Protein AF-L0E9H9-F1 (afdb_monomer)

Nearest PDB structures (foldseek):
  2omu-assembly1_A  TM=9.267E-01  e=1.123E-10  Listeria monocytogenes EGD-e
  2omx-assembly1_A  TM=9.263E-01  e=2.056E-10  Listeria monocytogenes EGD-e
  7pv9-assembly3_C  TM=7.504E-01  e=6.495E-10  Listeria monocytogenes EGD-e
  1otn-assembly1_A  TM=6.955E-01  e=4.517E-10  Listeria monocytogenes
  7pv8-assembly1_A  TM=7.467E-01  e=9.317E-09  Listeria monocytogenes EGD-e

Structure (mmCIF, N/CA/C/O backbone):
data_AF-L0E9H9-F1
#
_entry.id   AF-L0E9H9-F1
#
loop_
_atom_site.group_PDB
_atom_site.id
_atom_site.type_symbol
_atom_site.label_atom_id
_atom_site.label_alt_id
_atom_site.label_comp_id
_atom_site.label_asym_id
_atom_site.label_entity_id
_atom_site.label_seq_id
_atom_site.pdbx_PDB_ins_code
_atom_site.Cartn_x
_atom_site.Cartn_y
_atom_site.Cartn_z
_atom_site.occupancy
_atom_site.B_iso_or_equiv
_atom_site.auth_seq_id
_atom_site.auth_comp_id
_atom_site.auth_asym_id
_atom_site.auth_atom_id
_atom_site.pdbx_PDB_model_num
ATOM 1 N N . MET A 1 1 ? 11.001 -12.003 -35.511 1.00 41.16 1 MET A N 1
ATOM 2 C CA . MET A 1 1 ? 10.700 -11.262 -36.762 1.00 41.16 1 MET A CA 1
ATOM 3 C C . MET A 1 1 ? 11.714 -10.130 -36.891 1.00 4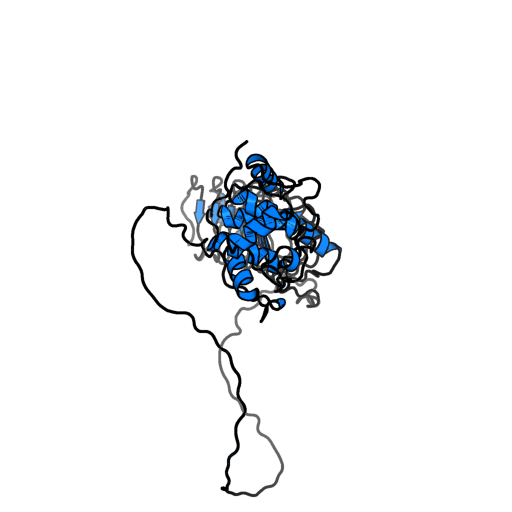1.16 1 MET A C 1
ATOM 5 O O . MET A 1 1 ? 11.991 -9.514 -35.872 1.00 41.16 1 MET A O 1
ATOM 9 N N . THR A 1 2 ? 12.310 -9.876 -38.060 1.00 43.16 2 THR A N 1
ATOM 10 C CA . THR A 1 2 ? 13.116 -8.655 -38.266 1.00 43.16 2 THR A CA 1
ATOM 11 C C . THR A 1 2 ? 12.144 -7.530 -38.610 1.00 43.16 2 THR A C 1
ATOM 13 O O . THR A 1 2 ? 11.415 -7.635 -39.595 1.00 43.16 2 THR A O 1
ATOM 16 N N . LEU A 1 3 ? 12.054 -6.501 -37.768 1.00 51.16 3 LEU A N 1
ATOM 17 C CA . LEU A 1 3 ? 11.172 -5.352 -37.984 1.00 51.16 3 LEU A CA 1
ATOM 18 C C . LEU A 1 3 ? 11.750 -4.500 -39.137 1.00 51.16 3 LEU A C 1
ATOM 20 O O . LEU A 1 3 ? 12.581 -3.627 -38.930 1.00 51.16 3 LEU A O 1
ATOM 24 N N . CYS A 1 4 ? 11.367 -4.801 -40.381 1.00 42.41 4 CYS A N 1
ATOM 25 C CA . CYS A 1 4 ? 11.916 -4.171 -41.596 1.00 42.41 4 CYS A CA 1
ATOM 26 C C . CYS A 1 4 ? 11.094 -2.983 -42.133 1.00 42.41 4 CYS A C 1
ATOM 28 O O . CYS A 1 4 ? 11.157 -2.679 -43.322 1.00 42.41 4 CYS A O 1
ATOM 30 N N . VAL A 1 5 ? 10.306 -2.302 -41.301 1.00 52.06 5 VAL A N 1
ATOM 31 C CA . VAL A 1 5 ? 9.485 -1.164 -41.744 1.00 52.06 5 VAL A CA 1
ATOM 32 C C . VAL A 1 5 ? 9.811 0.050 -40.872 1.00 52.06 5 VAL A C 1
ATOM 34 O O . VAL A 1 5 ? 10.079 -0.092 -39.685 1.00 52.06 5 VAL A O 1
ATOM 37 N N . ASN A 1 6 ? 9.855 1.241 -41.470 1.00 54.47 6 ASN A N 1
ATOM 38 C CA . ASN A 1 6 ? 10.244 2.490 -40.814 1.00 54.47 6 ASN A CA 1
ATOM 39 C C . ASN A 1 6 ? 8.992 3.200 -40.255 1.00 54.47 6 ASN A C 1
ATOM 41 O O . ASN A 1 6 ? 8.360 3.987 -40.956 1.00 54.47 6 ASN A O 1
ATOM 45 N N . TRP A 1 7 ? 8.586 2.880 -39.020 1.00 61.69 7 TRP A N 1
ATOM 46 C CA . TRP A 1 7 ? 7.357 3.397 -38.381 1.00 61.69 7 TRP A CA 1
ATOM 47 C C . TRP A 1 7 ? 7.619 4.700 -37.608 1.00 61.69 7 TRP A C 1
ATOM 49 O O . TRP A 1 7 ? 7.359 4.791 -36.409 1.00 61.69 7 TRP A O 1
ATOM 59 N N . THR A 1 8 ? 8.166 5.724 -38.259 1.00 64.44 8 THR A N 1
ATOM 60 C CA . THR A 1 8 ? 8.665 6.944 -37.584 1.00 64.44 8 THR A CA 1
ATOM 61 C C . THR A 1 8 ? 7.618 7.726 -36.777 1.00 64.44 8 THR A C 1
ATOM 63 O O . THR A 1 8 ? 7.989 8.593 -35.993 1.00 64.44 8 THR A O 1
ATOM 66 N N . SER A 1 9 ? 6.325 7.428 -36.942 1.00 70.50 9 SER A N 1
ATOM 67 C CA . SER A 1 9 ? 5.202 8.090 -36.257 1.00 70.50 9 SER A CA 1
ATOM 68 C C . SER A 1 9 ? 4.642 7.321 -35.055 1.00 70.50 9 SER A C 1
ATOM 70 O O . SER A 1 9 ? 3.669 7.766 -34.454 1.00 70.50 9 SER A O 1
ATOM 72 N N . LEU A 1 10 ? 5.187 6.146 -34.739 1.00 80.06 10 LEU A N 1
ATOM 73 C CA . LEU A 1 10 ? 4.622 5.268 -33.721 1.00 80.06 10 LEU A CA 1
ATOM 74 C C . LEU A 1 10 ? 4.865 5.820 -32.305 1.00 80.06 10 LEU A C 1
ATOM 76 O O . LEU A 1 10 ? 6.011 6.068 -31.934 1.00 80.06 10 LEU A O 1
ATOM 80 N N . SER A 1 11 ? 3.797 5.982 -31.519 1.00 85.56 11 SER A N 1
ATOM 81 C CA . SER A 1 11 ? 3.861 6.420 -30.115 1.00 85.56 11 SER A CA 1
ATOM 82 C C . SER A 1 11 ? 3.785 5.266 -29.115 1.00 85.56 11 SER A C 1
ATOM 84 O O . SER A 1 11 ? 4.317 5.375 -28.015 1.00 85.56 11 SER A O 1
ATOM 86 N N . GLU A 1 12 ? 3.149 4.160 -29.492 1.00 90.69 12 GLU A N 1
ATOM 87 C CA . GLU A 1 12 ? 2.961 2.987 -28.642 1.00 90.69 12 GLU A CA 1
ATOM 88 C C . GLU A 1 12 ? 3.236 1.708 -29.429 1.00 90.69 12 GLU A C 1
ATOM 90 O O . GLU A 1 12 ? 2.772 1.556 -30.561 1.00 90.69 12 GLU A O 1
ATOM 95 N N . LEU A 1 13 ? 3.993 0.791 -28.826 1.00 91.88 13 LEU A N 1
ATOM 96 C CA . LEU A 1 13 ? 4.298 -0.514 -29.396 1.00 91.88 13 LEU A CA 1
ATOM 97 C C . LEU A 1 13 ? 4.193 -1.605 -28.337 1.00 91.88 13 LEU A C 1
ATOM 99 O O . LEU A 1 13 ? 4.846 -1.534 -27.298 1.00 91.88 13 LEU A O 1
ATOM 103 N N . ASN A 1 14 ? 3.455 -2.666 -28.647 1.00 92.50 14 ASN A N 1
ATOM 104 C CA . ASN A 1 14 ? 3.441 -3.878 -27.843 1.00 92.50 14 ASN A CA 1
ATOM 105 C C . ASN A 1 14 ? 3.936 -5.066 -28.671 1.00 92.50 14 ASN A C 1
ATOM 107 O O . ASN A 1 14 ? 3.306 -5.447 -29.656 1.00 92.50 14 ASN A O 1
ATOM 111 N N . LEU A 1 15 ? 5.067 -5.640 -28.264 1.00 91.38 15 LEU A N 1
ATOM 112 C CA . LEU A 1 15 ? 5.637 -6.867 -28.827 1.00 91.38 15 LEU A CA 1
ATOM 113 C C . LEU A 1 15 ? 5.625 -8.019 -27.817 1.00 91.38 15 LEU A C 1
ATOM 115 O O . LEU A 1 15 ? 6.217 -9.061 -28.087 1.00 91.38 15 LEU A O 1
ATOM 119 N N . SER A 1 16 ? 4.972 -7.856 -26.667 1.00 91.62 16 SER A N 1
ATOM 120 C CA . SER A 1 16 ? 4.988 -8.843 -25.584 1.00 91.62 16 SER A CA 1
ATOM 121 C C . SER A 1 16 ? 4.563 -10.234 -26.066 1.00 91.62 16 SER A C 1
ATOM 123 O O . SER A 1 16 ? 3.655 -10.360 -26.888 1.00 91.62 16 SER A O 1
ATOM 125 N N . GLY A 1 17 ? 5.236 -11.279 -25.582 1.00 87.38 17 GLY A N 1
ATOM 126 C CA . GLY A 1 17 ? 4.986 -12.675 -25.949 1.00 87.38 17 GLY A CA 1
ATOM 127 C C . GLY A 1 17 ? 5.420 -13.062 -27.367 1.00 87.38 17 GLY A C 1
ATOM 128 O O . GLY A 1 17 ? 5.137 -14.176 -27.806 1.00 87.38 17 GLY A O 1
ATOM 129 N N . ASN A 1 18 ? 6.098 -12.174 -28.104 1.00 85.88 18 ASN A N 1
ATOM 130 C CA . ASN A 1 18 ? 6.623 -12.478 -29.434 1.00 85.88 18 ASN A CA 1
ATOM 131 C C . ASN A 1 18 ? 8.132 -12.759 -29.392 1.00 85.88 18 ASN A C 1
ATOM 133 O O . ASN A 1 18 ? 8.859 -12.090 -28.659 1.00 85.88 18 ASN A O 1
ATOM 137 N N . PRO A 1 19 ? 8.651 -13.665 -30.246 1.00 79.19 19 PRO A N 1
ATOM 138 C CA . PRO A 1 19 ? 10.088 -13.867 -30.393 1.00 79.19 19 PRO A CA 1
ATOM 139 C C . PRO A 1 19 ? 10.721 -12.668 -31.117 1.00 79.19 19 PRO A C 1
ATOM 141 O O . PRO A 1 19 ? 10.751 -12.587 -32.360 1.00 79.19 19 PRO A O 1
ATOM 144 N N . VAL A 1 20 ? 11.235 -11.723 -30.331 1.00 81.94 20 VAL A N 1
ATOM 145 C CA . VAL A 1 20 ? 11.985 -10.568 -30.822 1.00 81.94 20 VAL A CA 1
ATOM 146 C C . VAL A 1 20 ? 13.461 -10.941 -30.852 1.00 81.94 20 VAL A C 1
ATOM 148 O O . VAL A 1 20 ? 14.054 -11.268 -29.836 1.00 81.94 20 VAL A O 1
ATOM 151 N N . ARG A 1 21 ? 14.052 -10.936 -32.052 1.00 76.69 21 ARG A N 1
ATOM 152 C CA . ARG A 1 21 ? 15.478 -11.256 -32.234 1.00 76.69 21 ARG A CA 1
ATOM 153 C C . ARG A 1 21 ? 16.378 -10.034 -32.148 1.00 76.69 21 ARG A C 1
ATOM 155 O O . ARG A 1 21 ? 17.559 -10.198 -31.900 1.00 76.69 21 ARG A O 1
ATOM 162 N N . SER A 1 22 ? 15.838 -8.855 -32.454 1.00 83.81 22 SER A N 1
ATOM 163 C CA . SER A 1 22 ? 16.581 -7.608 -32.352 1.00 83.81 22 SER A CA 1
ATOM 164 C C . SER A 1 22 ? 15.654 -6.404 -32.208 1.00 83.81 22 SER A C 1
ATOM 166 O O . SER A 1 22 ? 14.611 -6.327 -32.867 1.00 83.81 22 SER A O 1
ATOM 168 N N . LEU A 1 23 ? 16.073 -5.459 -31.372 1.00 86.94 23 LEU A N 1
ATOM 169 C CA . LEU A 1 23 ? 15.472 -4.155 -31.124 1.00 86.94 23 LEU A CA 1
ATOM 170 C C . LEU A 1 23 ? 16.183 -3.029 -31.892 1.00 86.94 23 LEU A C 1
ATOM 172 O O . LEU A 1 23 ? 15.749 -1.883 -31.810 1.00 86.94 23 LEU A O 1
ATOM 176 N N . GLU A 1 24 ? 17.240 -3.311 -32.663 1.00 86.56 24 GLU A N 1
ATOM 177 C CA . GLU A 1 24 ? 18.048 -2.285 -33.346 1.00 86.56 24 GLU A CA 1
ATOM 178 C C . GLU A 1 24 ? 17.198 -1.329 -34.194 1.00 86.56 24 GLU A C 1
ATOM 180 O O . GLU A 1 24 ? 17.327 -0.105 -34.108 1.00 86.56 24 GLU A O 1
ATOM 185 N N . SER A 1 25 ? 16.270 -1.893 -34.965 1.00 82.88 25 SER A N 1
ATOM 186 C CA . SER A 1 25 ? 15.329 -1.140 -35.804 1.00 82.88 25 SER A CA 1
ATOM 187 C C . SER A 1 25 ? 14.453 -0.145 -35.031 1.00 82.88 25 SER A C 1
ATOM 189 O O . SER A 1 25 ? 14.057 0.869 -35.605 1.00 82.88 25 SER A O 1
ATOM 191 N N . LEU A 1 26 ? 14.204 -0.376 -33.733 1.00 85.69 26 LEU A N 1
ATOM 192 C CA . LEU A 1 26 ? 13.393 0.520 -32.908 1.00 85.69 26 LEU A CA 1
ATOM 193 C C . LEU A 1 26 ? 14.089 1.854 -32.645 1.00 85.69 26 LEU A C 1
ATOM 195 O O . LEU A 1 26 ? 13.415 2.843 -32.383 1.00 85.69 26 LEU A O 1
ATOM 199 N N . THR A 1 27 ? 15.420 1.921 -32.761 1.00 85.00 27 THR A N 1
ATOM 200 C CA . THR A 1 27 ? 16.197 3.146 -32.493 1.00 85.00 27 THR A CA 1
ATOM 201 C C . THR A 1 27 ? 15.797 4.339 -33.370 1.00 85.00 27 THR A C 1
ATOM 203 O O . THR A 1 27 ? 16.081 5.482 -33.008 1.00 85.00 27 THR A O 1
ATOM 206 N N . ALA A 1 28 ? 15.131 4.094 -34.504 1.00 83.81 28 ALA A N 1
ATOM 207 C CA . ALA A 1 28 ? 14.599 5.127 -35.390 1.00 83.81 28 ALA A CA 1
ATOM 208 C C . ALA A 1 28 ? 13.241 5.697 -34.927 1.00 83.81 28 ALA A C 1
ATOM 210 O O . ALA A 1 28 ? 12.848 6.780 -35.363 1.00 83.81 28 ALA A O 1
ATOM 211 N N . ASN A 1 29 ? 12.522 5.006 -34.038 1.00 85.00 29 ASN A N 1
ATOM 212 C CA . ASN A 1 29 ? 11.193 5.378 -33.553 1.00 85.00 29 ASN A CA 1
ATOM 213 C C . ASN A 1 29 ? 11.280 6.340 -32.360 1.00 85.00 29 ASN A C 1
ATOM 215 O O . ASN A 1 29 ? 10.777 6.066 -31.275 1.00 85.00 29 ASN A O 1
ATOM 219 N N . THR A 1 30 ? 11.915 7.494 -32.554 1.00 83.00 30 THR A N 1
ATOM 220 C CA . THR A 1 30 ? 12.178 8.462 -31.475 1.00 83.00 30 THR A CA 1
ATOM 221 C C . THR A 1 30 ? 10.920 9.083 -30.861 1.00 83.00 30 THR A C 1
ATOM 223 O O . THR A 1 30 ? 11.028 9.739 -29.831 1.00 83.00 30 THR A O 1
ATOM 226 N N . LEU A 1 31 ? 9.738 8.888 -31.457 1.00 87.50 31 LEU A N 1
ATOM 227 C CA . LEU A 1 31 ? 8.446 9.329 -30.916 1.00 87.50 31 LEU A CA 1
ATOM 228 C C . LEU A 1 31 ? 7.770 8.302 -29.994 1.00 87.50 31 LEU A C 1
ATOM 230 O O . LEU A 1 31 ? 6.732 8.620 -29.413 1.00 87.50 31 LEU A O 1
ATOM 234 N N . LEU A 1 32 ? 8.346 7.105 -29.839 1.00 91.69 32 LEU A N 1
ATOM 235 C CA . LEU A 1 32 ? 7.836 6.098 -28.915 1.00 91.69 32 LEU A CA 1
ATOM 236 C C . LEU A 1 32 ? 7.797 6.646 -27.488 1.00 91.69 32 LEU A C 1
ATOM 238 O O . LEU A 1 32 ? 8.814 7.085 -26.950 1.00 91.69 32 LEU A O 1
ATOM 242 N N . SER A 1 33 ? 6.617 6.574 -26.882 1.00 93.06 33 SER A N 1
ATOM 243 C CA . SER A 1 33 ? 6.369 6.923 -25.486 1.00 93.06 33 SER A CA 1
ATOM 244 C C . SER A 1 33 ? 5.956 5.715 -24.645 1.00 93.06 33 SER A C 1
ATOM 246 O O . SER A 1 33 ? 6.232 5.707 -23.449 1.00 93.06 33 SER A O 1
ATOM 248 N N . HIS A 1 34 ? 5.365 4.683 -25.255 1.00 94.06 34 HIS A N 1
ATOM 249 C CA . HIS A 1 34 ? 4.932 3.459 -24.575 1.00 94.06 34 HIS A CA 1
ATOM 250 C C . HIS A 1 34 ? 5.495 2.234 -25.297 1.00 94.06 34 HIS A C 1
ATOM 252 O O . HIS A 1 34 ? 5.304 2.068 -26.505 1.00 94.06 34 HIS A O 1
ATOM 258 N N . LEU A 1 35 ? 6.213 1.378 -24.574 1.00 94.25 35 LEU A N 1
ATOM 259 C CA . LEU A 1 35 ? 6.841 0.191 -25.145 1.00 94.25 35 LEU A CA 1
ATOM 260 C C . LEU A 1 35 ? 6.665 -1.015 -24.223 1.00 94.25 35 LEU A C 1
ATOM 262 O O . LEU A 1 35 ? 7.107 -1.007 -23.076 1.00 94.25 35 LEU A O 1
ATOM 266 N N . HIS A 1 36 ? 6.051 -2.071 -24.748 1.00 95.12 36 HIS A N 1
ATOM 267 C CA . HIS A 1 36 ? 5.819 -3.320 -24.031 1.00 95.12 36 HIS A CA 1
ATOM 268 C C . HIS A 1 36 ? 6.569 -4.466 -24.712 1.00 95.12 36 HIS A C 1
ATOM 270 O O . HIS A 1 36 ? 6.332 -4.781 -25.879 1.00 95.12 36 HIS A O 1
ATOM 276 N N . LEU A 1 37 ? 7.480 -5.078 -23.966 1.00 93.56 37 LEU A N 1
ATOM 277 C CA . LEU A 1 37 ? 8.432 -6.101 -24.389 1.00 93.56 37 LEU A CA 1
ATOM 278 C C . LEU A 1 37 ? 8.436 -7.275 -23.399 1.00 93.56 37 LEU A C 1
ATOM 280 O O . LEU A 1 37 ? 9.478 -7.874 -23.152 1.00 93.56 37 LEU A O 1
ATOM 284 N N . ASN A 1 38 ? 7.297 -7.619 -22.799 1.00 92.81 38 ASN A N 1
ATOM 285 C CA . ASN A 1 38 ? 7.259 -8.697 -21.808 1.00 92.81 38 ASN A CA 1
ATOM 286 C C . ASN A 1 38 ? 7.470 -10.054 -22.478 1.00 92.81 38 ASN A C 1
ATOM 288 O O . ASN A 1 38 ? 6.849 -10.323 -23.503 1.00 92.81 38 ASN A O 1
ATOM 292 N N . GLN A 1 39 ? 8.299 -10.925 -21.896 1.00 90.38 39 GLN A N 1
ATOM 293 C CA . GLN A 1 39 ? 8.537 -12.282 -22.413 1.00 90.38 39 GLN A CA 1
ATOM 294 C C . GLN A 1 39 ? 8.967 -12.308 -23.891 1.00 90.38 39 GLN A C 1
ATOM 296 O O . GLN A 1 39 ? 8.514 -13.155 -24.660 1.00 90.38 39 GLN A O 1
ATOM 301 N N . VAL A 1 40 ? 9.828 -11.375 -24.312 1.00 87.38 40 VAL A N 1
ATOM 302 C CA . VAL A 1 40 ? 10.342 -11.347 -25.697 1.00 87.38 40 VAL A CA 1
ATOM 303 C C . VAL A 1 40 ? 11.725 -11.975 -25.840 1.00 87.38 40 VAL A C 1
ATOM 305 O O . VAL A 1 40 ? 12.261 -12.026 -26.946 1.00 87.38 40 VAL A O 1
ATOM 308 N N . ASN A 1 41 ? 12.257 -12.516 -24.740 1.00 78.81 41 ASN A N 1
ATOM 309 C CA . ASN A 1 41 ? 13.509 -13.257 -24.684 1.00 78.81 41 ASN A CA 1
ATOM 310 C C . ASN A 1 41 ? 14.747 -12.396 -24.990 1.00 78.81 41 ASN A C 1
ATOM 312 O O . ASN A 1 41 ? 15.603 -12.811 -25.772 1.00 78.81 41 ASN A O 1
ATOM 316 N N . LEU A 1 42 ? 14.865 -11.223 -24.352 1.00 73.06 42 LEU A N 1
ATOM 317 C CA . LEU A 1 42 ? 16.024 -10.313 -24.469 1.00 73.06 42 LEU A CA 1
ATOM 318 C C . LEU A 1 42 ? 17.304 -10.846 -23.785 1.00 73.06 42 LEU A C 1
ATOM 320 O O . LEU A 1 42 ? 18.060 -10.061 -23.226 1.00 73.06 42 LEU A O 1
ATOM 324 N N . ARG A 1 43 ? 17.549 -12.166 -23.820 1.00 64.38 43 ARG A N 1
ATOM 325 C CA . ARG A 1 43 ? 18.589 -12.881 -23.047 1.00 64.38 43 ARG A CA 1
ATOM 326 C C . ARG A 1 43 ? 20.005 -12.323 -23.198 1.00 64.38 43 ARG A C 1
ATOM 328 O O . ARG A 1 43 ? 20.854 -12.607 -22.367 1.00 64.38 43 ARG A O 1
ATOM 335 N N . GLU A 1 44 ? 20.272 -11.553 -24.244 1.00 61.22 44 GLU A N 1
ATOM 336 C CA . GLU A 1 44 ? 21.541 -10.861 -24.410 1.00 61.22 44 GLU A CA 1
ATOM 337 C C . GLU A 1 44 ? 21.373 -9.389 -24.005 1.00 61.22 44 GLU A C 1
ATOM 339 O O . GLU A 1 44 ? 20.613 -8.651 -24.637 1.00 61.22 44 GLU A O 1
ATOM 344 N N . GLU A 1 45 ? 22.145 -8.928 -23.008 1.00 59.56 45 GLU A N 1
ATOM 345 C CA . GLU A 1 45 ? 22.257 -7.507 -22.600 1.00 59.56 45 GLU A CA 1
ATOM 346 C C . GLU A 1 45 ? 22.430 -6.554 -23.802 1.00 59.56 45 GLU A C 1
ATOM 348 O O . GLU A 1 45 ? 22.025 -5.387 -23.782 1.00 59.56 45 GLU A O 1
ATOM 353 N N . ALA A 1 46 ? 22.995 -7.091 -24.888 1.00 64.69 46 ALA A N 1
ATOM 354 C CA . ALA A 1 46 ? 23.136 -6.477 -26.193 1.00 64.69 46 ALA A CA 1
ATOM 355 C C . ALA A 1 46 ? 21.851 -5.830 -26.733 1.00 64.69 46 ALA A C 1
ATOM 357 O O . ALA A 1 46 ? 21.947 -4.817 -27.418 1.00 64.69 46 ALA A O 1
ATOM 358 N N . GLU A 1 47 ? 20.660 -6.348 -26.445 1.00 76.56 47 GLU A N 1
ATOM 359 C CA . GLU A 1 47 ? 19.435 -5.806 -27.038 1.00 76.56 47 GLU A CA 1
ATOM 360 C C . GLU A 1 47 ? 18.910 -4.566 -26.303 1.00 76.56 47 GLU A C 1
ATOM 362 O O . GLU A 1 47 ? 18.408 -3.626 -26.931 1.00 76.56 47 GLU A O 1
ATOM 367 N N . LEU A 1 48 ? 19.114 -4.486 -24.984 1.00 83.31 48 LEU A N 1
ATOM 368 C CA . LEU A 1 48 ? 18.599 -3.381 -24.173 1.00 83.31 48 LEU A CA 1
ATOM 369 C C . LEU A 1 48 ? 19.284 -2.041 -24.505 1.00 83.31 48 LEU A C 1
ATOM 371 O O . LEU A 1 48 ? 18.655 -0.985 -24.406 1.00 83.31 48 LEU A O 1
ATOM 375 N N . ARG A 1 49 ? 20.534 -2.061 -25.003 1.00 87.56 49 ARG A N 1
ATOM 376 C CA . ARG A 1 49 ? 21.281 -0.856 -25.447 1.00 87.56 49 ARG A CA 1
ATOM 377 C C . ARG A 1 49 ? 20.549 -0.045 -26.512 1.00 87.56 49 ARG A C 1
ATOM 379 O O . ARG A 1 49 ? 20.738 1.167 -26.607 1.00 87.56 49 ARG A O 1
ATOM 386 N N . HIS A 1 50 ? 19.719 -0.698 -27.322 1.00 88.88 50 HIS A N 1
ATOM 387 C CA . HIS A 1 50 ? 18.965 -0.034 -28.378 1.00 88.88 50 HIS A CA 1
ATOM 388 C C . HIS A 1 50 ? 17.831 0.828 -27.801 1.00 88.88 50 HIS A C 1
ATOM 390 O O . HIS A 1 50 ? 17.479 1.850 -28.392 1.00 88.88 50 HIS A O 1
ATOM 396 N N . LEU A 1 51 ? 17.325 0.495 -26.609 1.00 90.44 51 LEU A N 1
ATOM 397 C CA . LEU A 1 51 ? 16.272 1.264 -25.946 1.00 90.44 51 LEU A CA 1
ATOM 398 C C . LEU A 1 51 ? 16.766 2.600 -25.392 1.00 90.44 51 LEU A C 1
ATOM 400 O O . LEU A 1 51 ? 15.996 3.555 -25.377 1.00 90.44 51 LEU A O 1
ATOM 404 N N . GLY A 1 52 ? 18.046 2.722 -25.023 1.00 88.56 52 GLY A N 1
ATOM 405 C CA . GLY A 1 52 ? 18.615 3.961 -24.470 1.00 88.56 52 GLY A CA 1
ATOM 406 C C . GLY A 1 52 ? 18.515 5.184 -25.395 1.00 88.56 52 GLY A C 1
ATOM 407 O O . GLY A 1 52 ? 18.662 6.319 -24.948 1.00 88.56 52 GLY A O 1
ATOM 408 N N . ARG A 1 53 ? 18.230 4.979 -26.689 1.00 88.56 53 ARG A N 1
ATOM 409 C CA . ARG A 1 53 ? 18.014 6.054 -27.674 1.00 88.56 53 ARG A CA 1
ATOM 410 C C . ARG A 1 53 ? 16.570 6.564 -27.715 1.00 88.56 53 ARG A C 1
ATOM 412 O O . ARG A 1 53 ? 16.318 7.604 -28.321 1.00 88.56 53 ARG A O 1
ATOM 419 N N . LEU A 1 54 ? 15.632 5.864 -27.081 1.00 92.06 54 LEU A N 1
ATOM 420 C CA . LEU A 1 54 ? 14.203 6.182 -27.072 1.00 92.06 54 LEU A CA 1
ATOM 421 C C . LEU A 1 54 ? 13.865 7.134 -25.921 1.00 92.06 54 LEU A C 1
ATOM 423 O O . LEU A 1 54 ? 13.036 6.845 -25.067 1.00 92.06 54 LEU A O 1
ATOM 427 N N . THR A 1 55 ? 14.519 8.294 -25.884 1.00 92.75 55 THR A N 1
ATOM 428 C CA . THR A 1 55 ? 14.467 9.244 -24.755 1.00 92.75 55 THR A CA 1
ATOM 429 C C . THR A 1 55 ? 13.089 9.865 -24.492 1.00 92.75 55 THR A C 1
ATOM 431 O O . THR A 1 55 ? 12.906 10.539 -23.478 1.00 92.75 55 THR A O 1
ATOM 434 N N . ASN A 1 56 ? 12.113 9.633 -25.377 1.00 92.88 56 ASN A N 1
ATOM 435 C CA . ASN A 1 56 ? 10.714 10.020 -25.191 1.00 92.88 56 ASN A CA 1
ATOM 436 C C . ASN A 1 56 ? 9.858 8.961 -24.481 1.00 92.88 56 ASN A C 1
ATOM 438 O O . ASN A 1 56 ? 8.683 9.233 -24.233 1.00 92.88 56 ASN A O 1
ATOM 442 N N . LEU A 1 57 ? 10.427 7.803 -24.119 1.00 95.50 57 LEU A N 1
ATOM 443 C CA . LEU A 1 57 ? 9.719 6.780 -23.356 1.00 95.50 57 LEU A CA 1
ATOM 444 C C . LEU A 1 57 ? 9.244 7.323 -22.003 1.00 95.50 57 LEU A C 1
ATOM 446 O O . LEU A 1 57 ? 10.011 7.883 -21.220 1.00 95.50 57 LEU A O 1
ATOM 450 N N . ILE A 1 58 ? 7.950 7.131 -21.768 1.00 95.44 58 ILE A N 1
ATOM 451 C CA . ILE A 1 58 ? 7.214 7.438 -20.541 1.00 95.44 58 ILE A CA 1
ATOM 452 C C . ILE A 1 58 ? 6.884 6.132 -19.814 1.00 95.44 58 ILE A C 1
ATOM 454 O O . ILE A 1 58 ? 6.940 6.085 -18.586 1.00 95.44 58 ILE A O 1
ATOM 458 N N . GLN A 1 59 ? 6.567 5.075 -20.566 1.00 96.50 59 GLN A N 1
ATOM 459 C CA . GLN A 1 59 ? 6.250 3.762 -20.027 1.00 96.50 59 GLN A CA 1
ATOM 460 C C . GLN A 1 59 ? 7.039 2.661 -20.736 1.00 96.50 59 GLN A C 1
ATOM 462 O O . GLN A 1 59 ? 7.032 2.566 -21.966 1.00 96.50 59 GLN A O 1
ATOM 467 N N . LEU A 1 60 ? 7.679 1.802 -19.944 1.00 96.81 60 LEU A N 1
ATOM 468 C CA . LEU A 1 60 ? 8.419 0.639 -20.419 1.00 96.81 60 LEU A CA 1
ATOM 469 C C . LEU A 1 60 ? 8.032 -0.604 -19.615 1.00 96.81 60 LEU A C 1
ATOM 471 O O . LEU A 1 60 ? 8.052 -0.595 -18.387 1.00 96.81 60 LEU A O 1
ATOM 475 N N . SER A 1 61 ? 7.709 -1.687 -20.314 1.00 97.12 61 SER A N 1
ATOM 476 C CA . SER A 1 61 ? 7.467 -3.002 -19.720 1.00 97.12 61 SER A CA 1
ATOM 477 C C . SER A 1 61 ? 8.443 -4.002 -20.340 1.00 97.12 61 SER A C 1
ATOM 479 O O . SER A 1 61 ? 8.448 -4.185 -21.554 1.00 97.12 61 SER A O 1
ATOM 481 N N . ILE A 1 62 ? 9.315 -4.582 -19.521 1.00 95.00 62 ILE A N 1
ATOM 482 C CA . ILE A 1 62 ? 10.403 -5.507 -19.883 1.00 95.00 62 ILE A CA 1
ATOM 483 C C . ILE A 1 62 ? 10.388 -6.742 -18.969 1.00 95.00 62 ILE A C 1
ATOM 485 O O . ILE A 1 62 ? 11.423 -7.363 -18.715 1.00 95.00 62 ILE A O 1
ATOM 489 N N . ARG A 1 63 ? 9.205 -7.117 -18.481 1.00 95.31 63 ARG A N 1
ATOM 490 C CA . ARG A 1 63 ? 8.993 -8.241 -17.568 1.00 95.31 63 ARG A CA 1
ATOM 491 C C . ARG A 1 63 ? 9.459 -9.565 -18.183 1.00 95.31 63 ARG A C 1
ATOM 493 O O . ARG A 1 63 ? 9.232 -9.791 -19.374 1.00 95.31 63 ARG A O 1
ATOM 500 N N . ASN A 1 64 ? 10.014 -10.472 -17.376 1.00 92.50 64 ASN A N 1
ATOM 501 C CA . ASN A 1 64 ? 10.357 -11.842 -17.788 1.00 92.50 64 ASN A CA 1
ATOM 502 C C . ASN A 1 64 ? 11.306 -11.905 -19.002 1.00 92.50 64 ASN A C 1
ATOM 504 O O . ASN A 1 64 ? 10.997 -12.548 -20.009 1.00 92.50 64 ASN A O 1
ATOM 508 N N . ASN A 1 65 ? 12.449 -11.218 -18.932 1.00 91.06 65 ASN A N 1
ATOM 509 C CA . ASN A 1 65 ? 13.442 -11.169 -20.013 1.00 91.06 65 ASN A CA 1
ATOM 510 C C . ASN A 1 65 ? 14.859 -11.588 -19.597 1.00 91.06 65 ASN A C 1
ATOM 512 O O . ASN A 1 65 ? 15.768 -11.470 -20.415 1.00 91.06 65 ASN A O 1
ATOM 516 N N . ALA A 1 66 ? 15.044 -12.097 -18.374 1.00 89.81 66 ALA A N 1
ATOM 517 C CA . ALA A 1 66 ? 16.353 -12.455 -17.820 1.00 89.81 66 ALA A CA 1
ATOM 518 C C . ALA A 1 66 ? 17.351 -11.276 -17.781 1.00 89.81 66 ALA A C 1
ATOM 520 O O . ALA A 1 66 ? 18.546 -11.446 -17.994 1.00 89.81 66 ALA A O 1
ATOM 521 N N . ILE A 1 67 ? 16.863 -10.061 -17.523 1.00 90.38 67 ILE A N 1
ATOM 522 C CA . ILE A 1 67 ? 17.693 -8.850 -17.471 1.00 90.38 67 ILE A CA 1
ATOM 523 C C . ILE A 1 67 ? 18.445 -8.785 -16.137 1.00 90.38 67 ILE A C 1
ATOM 525 O O . ILE A 1 67 ? 17.840 -8.963 -15.083 1.00 90.38 67 ILE A O 1
ATOM 529 N N . HIS A 1 68 ? 19.742 -8.476 -16.179 1.00 90.69 68 HIS A N 1
ATOM 530 C CA . HIS A 1 68 ? 20.583 -8.264 -14.992 1.00 90.69 68 HIS A CA 1
ATOM 531 C C . HIS A 1 68 ? 21.006 -6.798 -14.812 1.00 90.69 68 HIS A C 1
ATOM 533 O O . HIS A 1 68 ? 21.138 -6.335 -13.678 1.00 90.69 68 HIS A O 1
ATOM 539 N N . ASP A 1 69 ? 21.186 -6.071 -15.920 1.00 91.25 69 ASP A N 1
ATOM 540 C CA . ASP A 1 69 ? 21.708 -4.703 -15.952 1.00 91.25 69 ASP A CA 1
ATOM 541 C C . ASP A 1 69 ? 20.721 -3.722 -16.608 1.00 91.25 69 ASP A C 1
ATOM 543 O O . ASP A 1 69 ? 20.267 -3.910 -17.739 1.00 91.25 69 ASP A O 1
ATOM 547 N N . LEU A 1 70 ? 20.413 -2.640 -15.890 1.00 94.75 70 LEU A N 1
ATOM 548 C CA . LEU A 1 70 ? 19.566 -1.538 -16.354 1.00 94.75 70 LEU A CA 1
ATOM 549 C C . LEU A 1 70 ? 20.372 -0.341 -16.888 1.00 94.75 70 LEU A C 1
ATOM 551 O O . LEU A 1 70 ? 19.776 0.626 -17.367 1.00 94.75 70 LEU A O 1
ATOM 555 N N . THR A 1 71 ? 21.708 -0.376 -16.857 1.00 94.94 71 THR A N 1
ATOM 556 C CA . THR A 1 71 ? 22.585 0.681 -17.398 1.00 94.94 71 THR A CA 1
ATOM 557 C C . THR A 1 71 ? 22.172 1.147 -18.798 1.00 94.94 71 THR A C 1
ATOM 559 O O . THR A 1 71 ? 22.114 2.365 -19.016 1.00 94.94 71 THR A O 1
ATOM 562 N N . PRO A 1 72 ? 21.787 0.251 -19.732 1.00 93.38 72 PRO A N 1
ATOM 563 C CA . PRO A 1 72 ? 21.306 0.636 -21.057 1.00 93.38 72 PRO A CA 1
ATOM 564 C C . PRO A 1 72 ? 20.138 1.631 -21.096 1.00 93.38 72 PRO A C 1
ATOM 566 O O . PRO A 1 72 ? 20.009 2.373 -22.071 1.00 93.38 72 PRO A O 1
ATOM 569 N N . ILE A 1 73 ? 19.292 1.662 -20.062 1.00 94.12 73 ILE A N 1
ATOM 570 C CA . ILE A 1 73 ? 18.109 2.534 -19.992 1.00 94.12 73 ILE A CA 1
ATOM 571 C C . ILE A 1 73 ? 18.290 3.744 -19.066 1.00 94.12 73 ILE A C 1
ATOM 573 O O . ILE A 1 73 ? 17.361 4.531 -18.902 1.00 94.12 73 ILE A O 1
ATOM 577 N N . SER A 1 74 ? 19.484 3.956 -18.508 1.00 95.06 74 SER A N 1
ATOM 578 C CA . SER A 1 74 ? 19.768 5.052 -17.562 1.00 95.06 74 SER A CA 1
ATOM 579 C C . SER A 1 74 ? 19.496 6.465 -18.103 1.00 95.06 74 SER A C 1
ATOM 581 O O . SER A 1 74 ? 19.244 7.398 -17.340 1.00 95.06 74 SER A O 1
ATOM 583 N N . GLY A 1 75 ? 19.513 6.635 -19.430 1.00 93.38 75 GLY A N 1
ATOM 584 C CA . GLY A 1 75 ? 19.236 7.904 -20.108 1.00 93.38 75 GLY A CA 1
ATOM 585 C C . GLY A 1 75 ? 17.750 8.239 -20.305 1.00 93.38 75 GLY A C 1
ATOM 586 O O . GLY A 1 75 ? 17.444 9.322 -20.807 1.00 93.38 75 GLY A O 1
ATOM 587 N N . LEU A 1 76 ? 16.819 7.347 -19.944 1.00 95.06 76 LEU A N 1
ATOM 588 C CA . LEU A 1 76 ? 15.377 7.523 -20.173 1.00 95.06 76 LEU A CA 1
ATOM 589 C C . LEU A 1 76 ? 14.725 8.415 -19.099 1.00 95.06 76 LEU A C 1
ATOM 591 O O . LEU A 1 76 ? 13.870 7.989 -18.331 1.00 95.06 76 LEU A O 1
ATOM 595 N N . SER A 1 77 ? 15.125 9.684 -19.047 1.00 90.50 77 SER A N 1
ATOM 596 C CA . SER A 1 77 ? 14.759 10.631 -17.978 1.00 90.50 77 SER A CA 1
ATOM 597 C C . SER A 1 77 ? 13.277 11.029 -17.910 1.00 90.50 77 SER A C 1
ATOM 599 O O . SER A 1 77 ? 12.867 11.678 -16.950 1.00 90.50 77 SER A O 1
ATOM 601 N N . ARG A 1 78 ? 12.465 10.660 -18.910 1.00 93.06 78 ARG A N 1
ATOM 602 C CA . ARG A 1 78 ? 11.014 10.929 -18.959 1.00 93.06 78 ARG A CA 1
ATOM 603 C C . ARG A 1 78 ? 10.159 9.779 -18.419 1.00 93.06 78 ARG A C 1
ATOM 605 O O . ARG A 1 78 ? 8.935 9.872 -18.487 1.00 93.06 78 ARG A O 1
ATOM 612 N N . MET A 1 79 ? 10.789 8.722 -17.905 1.00 96.25 79 MET A N 1
ATOM 613 C CA . MET A 1 79 ? 10.097 7.541 -17.402 1.00 96.25 79 MET A CA 1
ATOM 614 C C . MET A 1 79 ? 9.163 7.895 -16.238 1.00 96.25 79 MET A C 1
ATOM 616 O O . MET A 1 79 ? 9.563 8.538 -15.269 1.00 96.25 79 MET A O 1
ATOM 620 N N . VAL A 1 80 ? 7.920 7.438 -16.347 1.00 91.56 80 VAL A N 1
ATOM 621 C CA . VAL A 1 80 ? 6.868 7.545 -15.328 1.00 91.56 80 VAL A CA 1
ATOM 622 C C . VAL A 1 80 ? 6.444 6.158 -14.850 1.00 91.56 80 VAL A C 1
ATOM 624 O O . VAL A 1 80 ? 6.075 6.004 -13.687 1.00 91.56 80 VAL A O 1
ATOM 627 N N . ALA A 1 81 ? 6.504 5.144 -15.716 1.00 94.69 81 ALA A N 1
ATOM 628 C CA . ALA A 1 81 ? 6.135 3.779 -15.368 1.00 94.69 81 ALA A CA 1
ATOM 629 C C . ALA A 1 81 ? 7.146 2.764 -15.915 1.00 94.69 81 ALA A C 1
ATOM 631 O O . ALA A 1 81 ? 7.357 2.676 -17.124 1.00 94.69 81 ALA A O 1
ATOM 632 N N . LEU A 1 82 ? 7.733 1.966 -15.025 1.00 98.38 82 LEU A N 1
ATOM 633 C CA . LEU A 1 82 ? 8.625 0.864 -15.368 1.00 98.38 82 LEU A CA 1
ATOM 634 C C . LEU A 1 82 ? 8.112 -0.433 -14.743 1.00 98.38 82 LEU A C 1
ATOM 636 O O . LEU A 1 82 ? 7.972 -0.523 -13.526 1.00 98.38 82 LEU A O 1
ATOM 640 N N . ASP A 1 83 ? 7.874 -1.440 -15.579 1.00 98.44 83 ASP A N 1
ATOM 641 C CA . ASP A 1 83 ? 7.659 -2.825 -15.153 1.00 98.44 83 ASP A CA 1
ATOM 642 C C . ASP A 1 83 ? 8.822 -3.688 -15.644 1.00 98.44 83 ASP A C 1
ATOM 644 O O . ASP A 1 83 ? 8.975 -3.926 -16.842 1.00 98.44 83 ASP A O 1
ATOM 648 N N . ALA A 1 84 ? 9.657 -4.122 -14.710 1.00 97.31 84 ALA A N 1
ATOM 649 C CA . ALA A 1 84 ? 10.817 -4.970 -14.926 1.00 97.31 84 ALA A CA 1
ATOM 650 C C . ALA A 1 84 ? 10.786 -6.215 -14.023 1.00 97.31 84 ALA A C 1
ATOM 652 O O . ALA A 1 84 ? 11.841 -6.761 -13.692 1.00 97.31 84 ALA A O 1
ATOM 653 N N . GLY A 1 85 ? 9.594 -6.679 -13.634 1.00 98.00 85 GLY A N 1
ATOM 654 C CA . GLY A 1 85 ? 9.464 -7.856 -12.776 1.00 98.00 85 GLY A CA 1
ATOM 655 C C . GLY A 1 85 ? 9.906 -9.171 -13.440 1.00 98.00 85 GLY A C 1
ATOM 656 O O . GLY A 1 85 ? 10.006 -9.256 -14.669 1.00 98.00 85 GLY A O 1
ATOM 657 N N . GLY A 1 86 ? 10.177 -10.205 -12.645 1.00 94.56 86 GLY A N 1
ATOM 658 C CA . GLY A 1 86 ? 10.592 -11.526 -13.136 1.00 94.56 86 GLY A CA 1
ATOM 659 C C . GLY A 1 86 ? 11.901 -11.484 -13.926 1.00 94.56 86 GLY A C 1
ATOM 660 O O . GLY A 1 86 ? 12.013 -12.023 -15.029 1.00 94.56 86 GLY A O 1
ATOM 661 N N . ASN A 1 87 ? 12.882 -10.752 -13.413 1.00 94.38 87 ASN A N 1
ATOM 662 C CA . ASN A 1 87 ? 14.207 -10.617 -14.009 1.00 94.38 87 ASN A CA 1
ATOM 663 C C . ASN A 1 87 ? 15.268 -10.981 -12.954 1.00 94.38 87 ASN A C 1
ATOM 665 O O . ASN A 1 87 ? 14.989 -11.624 -11.946 1.00 94.38 87 ASN A O 1
ATOM 669 N N . PHE A 1 88 ? 16.522 -10.619 -13.195 1.00 93.38 88 PHE A N 1
ATOM 670 C CA . PHE A 1 88 ? 17.636 -10.901 -12.295 1.00 93.38 88 PHE A CA 1
ATOM 671 C C . PHE A 1 88 ? 18.362 -9.619 -11.872 1.00 93.38 88 PHE A C 1
ATOM 673 O O . PHE A 1 88 ? 19.567 -9.634 -11.602 1.00 93.38 88 PHE A O 1
ATOM 680 N N . ILE A 1 89 ? 17.626 -8.509 -11.820 1.00 95.44 89 ILE A N 1
ATOM 681 C CA . ILE A 1 89 ? 18.141 -7.178 -11.504 1.00 95.44 89 ILE A CA 1
ATOM 682 C C . ILE A 1 89 ? 18.531 -7.145 -10.028 1.00 95.44 89 ILE A C 1
ATOM 684 O O . ILE A 1 89 ? 17.743 -7.514 -9.159 1.00 95.44 89 ILE A O 1
ATOM 688 N N . ALA A 1 90 ? 19.748 -6.687 -9.743 1.00 95.94 90 ALA A N 1
ATOM 689 C C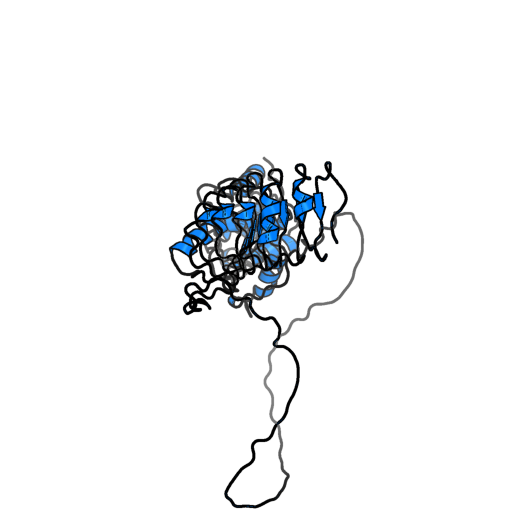A . ALA A 1 90 ? 20.231 -6.472 -8.378 1.00 95.94 90 ALA A CA 1
ATOM 690 C C . ALA A 1 90 ? 20.547 -4.998 -8.085 1.00 95.94 90 ALA A C 1
ATOM 692 O O . ALA A 1 90 ? 20.432 -4.570 -6.936 1.00 95.94 90 ALA A O 1
ATOM 693 N N . ASP A 1 91 ? 20.925 -4.233 -9.115 1.00 96.62 91 ASP A N 1
ATOM 694 C CA . ASP A 1 91 ? 21.286 -2.822 -9.009 1.00 96.62 91 ASP A CA 1
ATOM 695 C C . ASP A 1 91 ? 20.225 -1.923 -9.661 1.00 96.62 91 ASP A C 1
ATOM 697 O O . ASP A 1 91 ? 19.936 -2.025 -10.854 1.00 96.62 91 ASP A O 1
ATOM 701 N N . LEU A 1 92 ? 19.661 -1.018 -8.861 1.00 98.44 92 LEU A N 1
ATOM 702 C CA . LEU A 1 92 ? 18.715 0.005 -9.305 1.00 98.44 92 LEU A CA 1
ATOM 703 C C . LEU A 1 92 ? 19.388 1.362 -9.569 1.00 98.44 92 LEU A C 1
ATOM 705 O O . LEU A 1 92 ? 18.719 2.298 -10.007 1.00 98.44 92 LEU A O 1
ATOM 709 N N . SER A 1 93 ? 20.698 1.503 -9.339 1.00 98.00 93 SER A N 1
ATOM 710 C CA . SER A 1 93 ? 21.430 2.752 -9.575 1.00 98.00 93 SER A CA 1
ATOM 711 C C . SER A 1 93 ? 21.226 3.349 -10.978 1.00 98.00 93 SER A C 1
ATOM 713 O O . SER A 1 93 ? 21.088 4.577 -11.063 1.00 98.00 93 SER A O 1
ATOM 715 N N . PRO A 1 94 ? 21.069 2.559 -12.066 1.00 97.62 94 PRO A N 1
ATOM 716 C CA . PRO A 1 94 ? 20.816 3.115 -13.392 1.00 97.62 94 PRO A CA 1
ATOM 717 C C . PRO A 1 94 ? 19.524 3.927 -13.510 1.00 97.62 94 PRO A C 1
ATOM 719 O O . PRO A 1 94 ? 19.451 4.818 -14.353 1.00 97.62 94 PRO A O 1
ATOM 722 N N . ILE A 1 95 ? 18.511 3.654 -12.681 1.00 97.75 95 ILE A N 1
ATOM 723 C CA . ILE A 1 95 ? 17.220 4.354 -12.738 1.00 97.75 95 ILE A CA 1
ATOM 724 C C . ILE A 1 95 ? 17.119 5.516 -11.743 1.00 97.75 95 ILE A C 1
ATOM 726 O O . ILE A 1 95 ? 16.121 6.229 -11.750 1.00 97.75 95 ILE A O 1
ATOM 730 N N . ALA A 1 96 ? 18.148 5.778 -10.928 1.00 97.31 96 ALA A N 1
ATOM 731 C CA . ALA A 1 96 ? 18.100 6.764 -9.840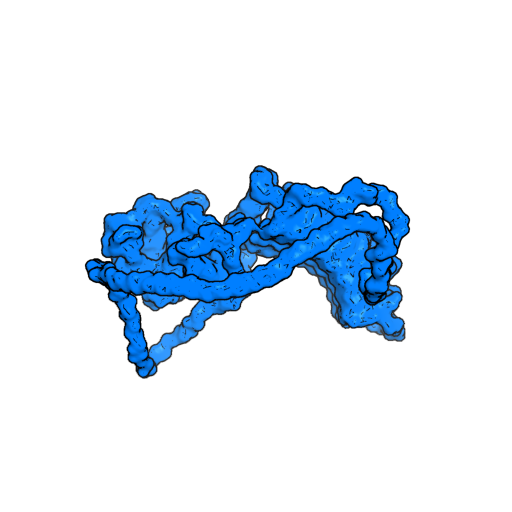 1.00 97.31 96 ALA A CA 1
ATOM 732 C C . ALA A 1 96 ? 17.778 8.209 -10.284 1.00 97.31 96 ALA A C 1
ATOM 734 O O . ALA A 1 96 ? 17.338 9.033 -9.480 1.00 97.31 96 ALA A O 1
ATOM 735 N N . SER A 1 97 ? 17.998 8.538 -11.561 1.00 95.12 97 SER A N 1
ATOM 736 C CA . SER A 1 97 ? 17.697 9.852 -12.145 1.00 95.12 97 SER A CA 1
ATOM 737 C C . SER A 1 97 ? 16.241 10.010 -12.613 1.00 95.12 97 SER A C 1
ATOM 739 O O . SER A 1 97 ? 15.823 11.130 -12.909 1.00 95.12 97 SER A O 1
ATOM 741 N N . MET A 1 98 ? 15.452 8.929 -12.663 1.00 96.44 98 MET A N 1
ATOM 742 C CA . MET A 1 98 ? 14.067 8.906 -13.155 1.00 96.44 98 MET A CA 1
ATOM 743 C C . MET A 1 98 ? 13.076 9.404 -12.092 1.00 96.44 98 MET A C 1
ATOM 745 O O . MET A 1 98 ? 12.127 8.724 -11.721 1.00 96.44 98 MET A O 1
ATOM 749 N N . THR A 1 99 ? 13.284 10.613 -11.575 1.00 91.69 99 THR A N 1
ATOM 7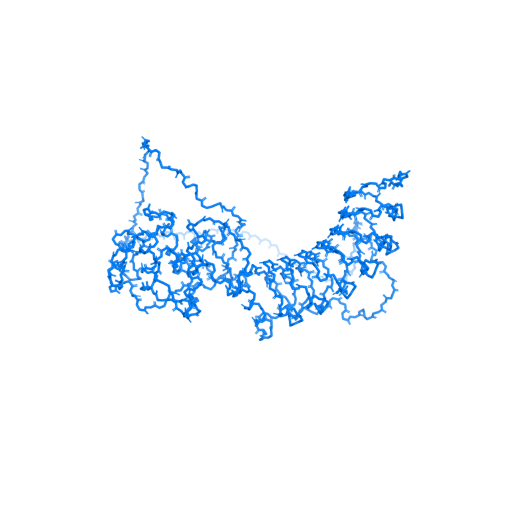50 C CA . THR A 1 99 ? 12.536 11.149 -10.421 1.00 91.69 99 THR A CA 1
ATOM 751 C C . THR A 1 99 ? 11.056 11.440 -10.693 1.00 91.69 99 THR A C 1
ATOM 753 O O . THR A 1 99 ? 10.331 11.778 -9.766 1.00 91.69 99 THR A O 1
ATOM 756 N N . GLN A 1 100 ? 10.596 11.304 -11.942 1.00 87.00 100 GLN A N 1
ATOM 757 C CA . GLN A 1 100 ? 9.181 11.385 -12.333 1.00 87.00 100 GLN A CA 1
ATOM 758 C C . GLN A 1 100 ? 8.445 10.034 -12.234 1.00 87.00 100 GLN A C 1
ATOM 760 O O . GLN A 1 100 ? 7.277 9.942 -12.618 1.00 87.00 100 GLN A O 1
ATOM 765 N N . MET A 1 101 ? 9.115 8.987 -11.736 1.00 95.25 101 MET A N 1
ATOM 766 C CA . MET A 1 101 ? 8.548 7.651 -11.568 1.00 95.25 101 MET A CA 1
ATOM 767 C C . MET A 1 101 ? 7.307 7.682 -10.668 1.00 95.25 101 MET A C 1
ATOM 769 O O . MET A 1 101 ? 7.369 8.111 -9.519 1.00 95.25 101 MET A O 1
ATOM 773 N N . ARG A 1 102 ? 6.189 7.174 -11.186 1.00 84.31 102 ARG A N 1
ATOM 774 C CA . ARG A 1 102 ? 4.923 6.964 -10.468 1.00 84.31 102 ARG A CA 1
ATOM 775 C C . ARG A 1 102 ? 4.627 5.488 -10.251 1.00 84.31 102 ARG A C 1
ATOM 777 O O . ARG A 1 102 ? 4.015 5.140 -9.249 1.00 84.31 102 ARG A O 1
ATOM 784 N N . THR A 1 103 ? 5.066 4.617 -11.150 1.00 92.69 103 THR A N 1
ATOM 785 C CA . THR A 1 103 ? 4.845 3.174 -11.027 1.00 92.69 103 THR A CA 1
ATOM 786 C C . THR A 1 103 ? 6.149 2.443 -11.271 1.00 92.69 103 THR A C 1
ATOM 788 O O . THR A 1 103 ? 6.667 2.464 -12.384 1.00 92.69 103 THR A O 1
ATOM 791 N N . LEU A 1 104 ? 6.662 1.779 -10.241 1.00 98.69 104 LEU A N 1
ATOM 792 C CA . LEU A 1 104 ? 7.828 0.916 -10.348 1.00 98.69 104 LEU A CA 1
ATOM 793 C C . LEU A 1 104 ? 7.437 -0.496 -9.926 1.00 98.69 104 LEU A C 1
ATOM 795 O O . LEU A 1 104 ? 7.109 -0.718 -8.763 1.00 98.69 104 LEU A O 1
ATOM 799 N N . LYS A 1 105 ? 7.484 -1.434 -10.871 1.00 98.62 105 LYS A N 1
ATOM 800 C CA . LYS A 1 105 ? 7.335 -2.865 -10.607 1.00 98.62 105 LYS A CA 1
ATOM 801 C C . LYS A 1 105 ? 8.645 -3.565 -10.910 1.00 98.62 105 LYS A C 1
ATOM 803 O O . LYS A 1 105 ? 9.117 -3.554 -12.043 1.00 98.62 105 LYS A O 1
ATOM 808 N N . VAL A 1 106 ? 9.247 -4.120 -9.879 1.00 98.56 106 VAL A N 1
ATOM 809 C CA . VAL A 1 106 ? 10.527 -4.830 -9.888 1.00 98.56 106 VAL A CA 1
ATOM 810 C C . VAL A 1 106 ? 10.420 -6.091 -9.031 1.00 98.56 106 VAL A C 1
ATOM 812 O O . VAL A 1 106 ? 11.403 -6.552 -8.455 1.00 98.56 106 VAL A O 1
ATOM 815 N N . ASP A 1 107 ? 9.213 -6.642 -8.930 1.00 98.50 107 ASP A N 1
ATOM 816 C CA . ASP A 1 107 ? 8.943 -7.892 -8.239 1.00 98.50 107 ASP A CA 1
ATOM 817 C C . ASP A 1 107 ? 9.710 -9.064 -8.858 1.00 98.50 107 ASP A C 1
ATOM 819 O O . ASP A 1 107 ? 10.038 -9.024 -10.042 1.00 98.50 107 ASP A O 1
ATOM 823 N N . ASP A 1 108 ? 10.005 -10.099 -8.075 1.00 95.38 108 ASP A N 1
ATOM 824 C CA . ASP A 1 108 ? 10.714 -11.302 -8.540 1.00 95.38 108 ASP A CA 1
ATOM 825 C C . ASP A 1 108 ? 12.053 -10.952 -9.220 1.00 95.38 108 ASP A C 1
ATOM 827 O O . ASP A 1 108 ? 12.242 -11.065 -10.434 1.00 95.38 108 ASP A O 1
ATOM 831 N N . ASN A 1 109 ? 12.963 -10.404 -8.413 1.00 96.81 109 ASN A N 1
ATOM 832 C CA . ASN A 1 109 ? 14.301 -9.960 -8.807 1.00 96.81 109 ASN A CA 1
ATOM 833 C C . ASN A 1 109 ? 15.314 -10.263 -7.678 1.00 96.81 109 ASN A C 1
ATOM 835 O O . ASN A 1 109 ? 15.076 -11.074 -6.783 1.00 96.81 109 ASN A O 1
ATOM 839 N N . ARG A 1 110 ? 16.508 -9.659 -7.731 1.00 95.69 110 ARG A N 1
ATOM 840 C CA . ARG A 1 110 ? 17.620 -9.880 -6.787 1.00 95.69 110 ARG A CA 1
ATOM 841 C C . ARG A 1 110 ? 18.009 -8.604 -6.032 1.00 95.69 110 ARG A C 1
ATOM 843 O O . ARG A 1 110 ? 19.157 -8.455 -5.603 1.00 95.69 110 ARG A O 1
ATOM 850 N N . ILE A 1 111 ? 17.073 -7.667 -5.885 1.00 97.31 111 ILE A N 1
ATOM 851 C CA . ILE A 1 111 ? 17.315 -6.337 -5.316 1.00 97.31 111 ILE A CA 1
ATOM 852 C C . ILE A 1 111 ? 17.539 -6.450 -3.810 1.00 97.31 111 ILE A C 1
ATOM 854 O O . ILE A 1 111 ? 16.824 -7.160 -3.105 1.00 97.31 111 ILE A O 1
ATOM 858 N N . ARG A 1 112 ? 18.542 -5.723 -3.314 1.00 94.88 112 ARG A N 1
ATOM 859 C CA . ARG A 1 112 ? 18.879 -5.636 -1.882 1.00 94.88 112 ARG A CA 1
ATOM 860 C C . ARG A 1 112 ? 18.812 -4.214 -1.341 1.00 94.88 112 ARG A C 1
ATOM 862 O O . ARG A 1 112 ? 18.470 -4.020 -0.178 1.00 94.88 112 ARG A O 1
ATOM 869 N N . ASP A 1 113 ? 19.169 -3.250 -2.181 1.00 96.00 113 ASP A N 1
ATOM 870 C CA . ASP A 1 113 ? 19.325 -1.847 -1.823 1.00 96.00 113 ASP A CA 1
ATOM 871 C C . ASP A 1 113 ? 18.297 -0.990 -2.572 1.00 96.00 113 ASP A C 1
ATOM 873 O O . ASP A 1 113 ? 18.039 -1.191 -3.759 1.00 96.00 113 ASP A O 1
ATOM 877 N N . LEU A 1 114 ? 17.713 -0.034 -1.854 1.00 98.38 114 LEU A N 1
ATOM 878 C CA . LEU A 1 114 ? 16.707 0.901 -2.343 1.00 98.38 114 LEU A CA 1
ATOM 879 C C . LEU A 1 114 ? 17.225 2.347 -2.408 1.00 98.38 114 LEU A C 1
ATOM 881 O O . LEU A 1 114 ? 16.446 3.257 -2.681 1.00 98.38 114 LEU A O 1
ATOM 885 N N . GLU A 1 115 ? 18.521 2.589 -2.192 1.00 98.25 115 GLU A N 1
ATOM 886 C CA . GLU A 1 115 ? 19.143 3.923 -2.208 1.00 98.25 115 GLU A CA 1
ATOM 887 C C . GLU A 1 115 ? 18.878 4.698 -3.503 1.00 98.25 115 GLU A C 1
ATOM 889 O O . GLU A 1 115 ? 18.664 5.912 -3.477 1.00 98.25 115 GLU A O 1
ATOM 894 N N . ALA A 1 116 ? 18.805 3.998 -4.636 1.00 98.19 116 ALA A N 1
ATOM 895 C CA . ALA A 1 116 ? 18.459 4.592 -5.924 1.00 98.19 116 ALA A CA 1
ATOM 896 C C . ALA A 1 116 ? 17.069 5.259 -5.937 1.00 98.19 116 ALA A C 1
ATOM 898 O O . ALA A 1 116 ? 16.841 6.190 -6.706 1.00 98.19 116 ALA A O 1
ATOM 899 N N . LEU A 1 117 ? 16.148 4.815 -5.076 1.00 98.31 117 LEU A N 1
ATOM 900 C CA . LEU A 1 117 ? 14.754 5.260 -5.058 1.00 98.31 117 LEU A CA 1
ATOM 901 C C . LEU A 1 117 ? 14.511 6.472 -4.150 1.00 98.31 117 LEU A C 1
ATOM 903 O O . LEU A 1 117 ? 13.424 7.044 -4.185 1.00 98.31 117 LEU A O 1
ATOM 907 N N . LYS A 1 118 ? 15.494 6.909 -3.351 1.00 96.62 118 LYS A N 1
ATOM 908 C CA . LYS A 1 118 ? 15.311 7.928 -2.293 1.00 96.62 118 LYS A CA 1
ATOM 909 C C . LYS A 1 118 ? 14.695 9.260 -2.745 1.00 96.62 118 LYS A C 1
ATOM 911 O O . LYS A 1 118 ? 14.161 9.997 -1.923 1.00 96.62 118 LYS A O 1
ATOM 916 N N . ASN A 1 119 ? 14.789 9.577 -4.038 1.00 92.75 119 ASN A N 1
ATOM 917 C CA . ASN A 1 119 ? 14.285 10.815 -4.637 1.00 92.75 119 ASN A CA 1
ATOM 918 C C . ASN A 1 119 ? 13.005 10.626 -5.473 1.00 92.75 119 ASN A C 1
ATOM 920 O O . ASN A 1 119 ? 12.606 11.549 -6.183 1.00 92.75 119 ASN A O 1
ATOM 924 N N . PHE A 1 120 ? 12.362 9.458 -5.431 1.00 94.00 120 PHE A N 1
ATOM 925 C CA . PHE A 1 120 ? 11.139 9.181 -6.193 1.00 94.00 120 PHE A CA 1
ATOM 926 C C . PHE A 1 120 ? 9.907 9.676 -5.425 1.00 94.00 120 PHE A C 1
ATOM 928 O O . PHE A 1 120 ? 9.018 8.910 -5.065 1.00 94.00 120 PHE A O 1
ATOM 935 N N . TYR A 1 121 ? 9.866 10.974 -5.121 1.00 87.69 121 TYR A N 1
ATOM 936 C CA . TYR A 1 121 ? 8.827 11.565 -4.269 1.00 87.69 121 TYR A CA 1
ATOM 937 C C . TYR A 1 121 ? 7.408 11.460 -4.855 1.00 87.69 121 TYR A C 1
ATOM 939 O O . TYR A 1 121 ? 6.443 11.516 -4.097 1.00 87.69 121 TYR A O 1
ATOM 947 N N . ASP A 1 122 ? 7.288 11.282 -6.176 1.00 80.94 122 ASP A N 1
ATOM 948 C CA . ASP A 1 122 ? 6.020 11.103 -6.897 1.00 80.94 122 ASP A CA 1
ATOM 949 C C . ASP A 1 122 ? 5.590 9.628 -7.040 1.00 80.94 122 ASP A C 1
ATOM 951 O O . ASP A 1 122 ? 4.574 9.346 -7.688 1.00 80.94 122 ASP A O 1
ATOM 955 N N . LEU A 1 123 ? 6.343 8.683 -6.457 1.00 88.50 123 LEU A N 1
ATOM 956 C CA . LEU A 1 123 ? 6.059 7.255 -6.568 1.00 88.50 123 LEU A CA 1
ATOM 957 C C . LEU A 1 123 ? 4.688 6.944 -5.967 1.00 88.50 123 LEU A C 1
ATOM 959 O O . LEU A 1 123 ? 4.433 7.219 -4.799 1.00 88.50 123 LEU A O 1
ATOM 963 N N . PHE A 1 124 ? 3.807 6.372 -6.779 1.00 81.12 124 PHE A N 1
ATOM 964 C CA . PHE A 1 124 ? 2.439 6.022 -6.416 1.00 81.12 124 PHE A CA 1
ATOM 965 C C . PHE A 1 124 ? 2.315 4.524 -6.130 1.00 81.12 124 PHE A C 1
ATOM 967 O O . PHE A 1 124 ? 1.736 4.148 -5.119 1.00 81.12 124 PHE A O 1
ATOM 974 N N . ILE A 1 125 ? 2.913 3.679 -6.970 1.00 88.06 125 ILE A N 1
ATOM 975 C CA . ILE A 1 125 ? 2.969 2.225 -6.779 1.00 88.06 125 ILE A CA 1
ATOM 976 C C . ILE A 1 125 ? 4.432 1.790 -6.762 1.00 88.06 125 ILE A C 1
ATOM 978 O O . ILE A 1 125 ? 5.168 2.055 -7.719 1.00 88.06 125 ILE A O 1
ATOM 982 N N . LEU A 1 126 ? 4.821 1.092 -5.698 1.00 98.31 126 LEU A N 1
ATOM 983 C CA . LEU A 1 126 ? 6.053 0.320 -5.613 1.00 98.31 126 LEU A CA 1
ATOM 984 C C . LEU A 1 126 ? 5.696 -1.152 -5.434 1.00 98.31 126 LEU A C 1
ATOM 986 O O . LEU A 1 126 ? 5.191 -1.537 -4.384 1.00 98.31 126 LEU A O 1
ATOM 990 N N . ASP A 1 127 ? 5.998 -1.968 -6.434 1.00 98.06 127 ASP A N 1
ATOM 991 C CA . ASP A 1 127 ? 5.956 -3.419 -6.316 1.00 98.06 127 ASP A CA 1
ATOM 992 C C . ASP A 1 127 ? 7.383 -3.964 -6.366 1.00 98.06 127 ASP A C 1
ATOM 994 O O . ASP A 1 127 ? 8.059 -3.877 -7.389 1.00 98.06 127 ASP A O 1
ATOM 998 N N . ALA A 1 128 ? 7.870 -4.448 -5.231 1.00 98.31 128 ALA A N 1
ATOM 999 C CA . ALA A 1 128 ? 9.201 -5.011 -5.048 1.00 98.31 128 ALA A CA 1
ATOM 1000 C C . ALA A 1 128 ? 9.138 -6.287 -4.191 1.00 98.31 128 ALA A C 1
ATOM 1002 O O . ALA A 1 128 ? 10.077 -6.601 -3.453 1.00 98.31 128 ALA A O 1
ATOM 1003 N N . GLN A 1 129 ? 8.025 -7.023 -4.267 1.00 96.19 129 GLN A N 1
ATOM 1004 C CA . GLN A 1 129 ? 7.906 -8.343 -3.648 1.00 96.19 129 GLN A CA 1
ATOM 1005 C C . GLN A 1 129 ? 8.922 -9.333 -4.247 1.00 96.19 129 GLN A C 1
ATOM 1007 O O . GLN A 1 129 ? 9.478 -9.081 -5.315 1.00 96.19 129 GLN A O 1
ATOM 1012 N N . ASP A 1 130 ? 9.182 -10.454 -3.575 1.00 92.44 130 ASP A N 1
ATOM 1013 C CA . ASP A 1 130 ? 10.107 -11.491 -4.071 1.00 92.44 130 ASP A CA 1
ATOM 1014 C C . ASP A 1 130 ? 11.497 -10.933 -4.422 1.00 92.44 130 ASP A C 1
ATOM 1016 O O . ASP A 1 130 ? 12.044 -11.141 -5.503 1.00 92.44 130 ASP A O 1
ATOM 1020 N N . ASN A 1 131 ? 12.065 -10.173 -3.492 1.00 96.31 131 ASN A N 1
ATOM 1021 C CA . ASN A 1 131 ? 13.418 -9.636 -3.582 1.00 96.31 131 ASN A CA 1
ATOM 1022 C C . ASN A 1 131 ? 14.185 -9.974 -2.295 1.00 96.31 131 ASN A C 1
ATOM 1024 O O . ASN A 1 131 ? 13.758 -10.794 -1.478 1.00 96.31 131 ASN A O 1
ATOM 1028 N N . TRP A 1 132 ? 15.360 -9.379 -2.099 1.00 94.88 132 TRP A N 1
ATOM 1029 C CA . TRP A 1 132 ? 16.186 -9.600 -0.913 1.00 94.88 132 TRP A CA 1
ATOM 1030 C C . TRP A 1 132 ? 16.420 -8.318 -0.108 1.00 94.88 132 TRP A C 1
ATOM 1032 O O . TRP A 1 132 ? 17.482 -8.140 0.493 1.00 94.88 132 TRP A O 1
ATOM 1042 N N . ILE A 1 133 ? 15.431 -7.427 -0.085 1.00 96.44 133 ILE A N 1
ATOM 1043 C CA . ILE A 1 133 ? 15.478 -6.154 0.638 1.00 96.44 133 ILE A CA 1
ATOM 1044 C C . ILE A 1 133 ? 15.420 -6.428 2.140 1.00 96.44 133 ILE A C 1
ATOM 1046 O O . ILE A 1 133 ? 14.562 -7.176 2.600 1.00 96.44 133 ILE A O 1
ATOM 1050 N N . SER A 1 134 ? 16.305 -5.803 2.915 1.00 94.06 134 SER A N 1
ATOM 1051 C CA . SER A 1 134 ? 16.318 -5.917 4.385 1.00 94.06 134 SER A CA 1
ATOM 1052 C C . SER A 1 134 ? 16.124 -4.590 5.118 1.00 94.06 134 SER A C 1
ATOM 1054 O O . SER A 1 134 ? 15.695 -4.581 6.274 1.00 94.06 134 SER A O 1
ATOM 1056 N N . SER A 1 135 ? 16.402 -3.468 4.449 1.00 95.69 135 SER A N 1
ATOM 1057 C CA . SER A 1 135 ? 16.326 -2.124 5.018 1.00 95.69 135 SER A CA 1
ATOM 1058 C C . SER A 1 135 ? 15.438 -1.220 4.175 1.00 95.69 135 SER A C 1
ATOM 1060 O O . SER A 1 135 ? 15.636 -1.083 2.969 1.00 95.69 135 SER A O 1
ATOM 1062 N N . LEU A 1 136 ? 14.489 -0.559 4.835 1.00 96.94 136 LEU A N 1
ATOM 1063 C CA . LEU A 1 136 ? 13.601 0.439 4.231 1.00 96.94 136 LEU A CA 1
ATOM 1064 C C . LEU A 1 136 ? 14.080 1.875 4.458 1.00 96.94 136 LEU A C 1
ATOM 1066 O O . LEU A 1 136 ? 13.503 2.820 3.922 1.00 96.94 136 LEU A O 1
ATOM 1070 N N . LYS A 1 137 ? 15.151 2.052 5.237 1.00 94.56 137 LYS A N 1
ATOM 1071 C CA . LYS A 1 137 ? 15.707 3.362 5.584 1.00 94.56 137 LYS A CA 1
ATOM 1072 C C . LYS A 1 137 ? 15.992 4.259 4.372 1.00 94.56 137 LYS A C 1
ATOM 1074 O O . LYS A 1 137 ? 15.630 5.430 4.441 1.00 94.56 137 LYS A O 1
ATOM 1079 N N . PRO A 1 138 ? 16.556 3.762 3.252 1.00 97.81 138 PRO A N 1
ATOM 1080 C CA . PRO A 1 138 ? 16.836 4.616 2.097 1.00 97.81 138 PRO A CA 1
ATOM 1081 C C . PRO A 1 138 ? 15.596 5.296 1.501 1.00 97.81 138 PRO A C 1
ATOM 1083 O O . PRO A 1 138 ? 15.684 6.382 0.931 1.00 97.81 138 PRO A O 1
ATOM 1086 N N . ILE A 1 139 ? 14.425 4.677 1.663 1.00 96.94 139 ILE A N 1
ATOM 1087 C CA . ILE A 1 139 ? 13.149 5.164 1.130 1.00 96.94 139 ILE A CA 1
ATOM 1088 C C . ILE A 1 139 ? 12.214 5.684 2.218 1.00 96.94 139 ILE A C 1
ATOM 1090 O O . ILE A 1 139 ? 11.011 5.818 2.003 1.00 96.94 139 ILE A O 1
ATOM 1094 N N . GLU A 1 140 ? 12.755 6.035 3.385 1.00 86.62 140 GLU A N 1
ATOM 1095 C CA . GLU A 1 140 ? 11.951 6.468 4.523 1.00 86.62 140 GLU A CA 1
ATOM 1096 C C . GLU A 1 140 ? 11.100 7.715 4.224 1.00 86.62 140 GLU A C 1
ATOM 1098 O O . GLU A 1 140 ? 10.032 7.905 4.805 1.00 86.62 140 GLU A O 1
ATOM 1103 N N . ASN A 1 141 ? 11.562 8.583 3.322 1.00 84.31 141 ASN A N 1
ATOM 1104 C CA . ASN A 1 141 ? 10.877 9.828 2.972 1.00 84.31 141 ASN A CA 1
ATOM 1105 C C . ASN A 1 141 ? 9.830 9.654 1.866 1.00 84.31 141 ASN A C 1
ATOM 1107 O O . ASN A 1 141 ? 9.084 10.596 1.592 1.00 84.31 141 ASN A O 1
ATOM 1111 N N . LEU A 1 142 ? 9.758 8.472 1.250 1.00 88.06 142 LEU A N 1
ATOM 1112 C CA . LEU A 1 142 ? 8.734 8.160 0.262 1.00 88.06 142 LEU A CA 1
ATOM 1113 C C . LEU A 1 142 ? 7.400 7.874 0.954 1.00 88.06 142 LEU A C 1
ATOM 1115 O O . LEU A 1 142 ? 7.358 7.472 2.118 1.00 88.06 142 LEU A O 1
ATOM 1119 N N . VAL A 1 143 ? 6.300 8.076 0.231 1.00 82.12 143 VAL A N 1
ATOM 1120 C CA . VAL A 1 143 ? 4.949 7.722 0.691 1.00 82.12 143 VAL A CA 1
ATOM 1121 C C . VAL A 1 143 ? 4.125 7.189 -0.483 1.00 82.12 143 VAL A C 1
ATOM 1123 O O . VAL A 1 143 ? 3.215 7.878 -0.951 1.00 82.12 143 VAL A O 1
ATOM 1126 N N . PRO A 1 144 ? 4.454 6.002 -1.016 1.00 83.19 144 PRO A N 1
ATOM 1127 C CA . PRO A 1 144 ? 3.687 5.456 -2.123 1.00 83.19 144 PRO A CA 1
ATOM 1128 C C . PRO A 1 144 ? 2.270 5.104 -1.674 1.00 83.19 144 PRO A C 1
ATOM 1130 O O . PRO A 1 144 ? 2.046 4.755 -0.521 1.00 83.19 144 PRO A O 1
ATOM 1133 N N . HIS A 1 145 ? 1.305 5.202 -2.581 1.00 76.62 145 HIS A N 1
ATOM 1134 C CA . HIS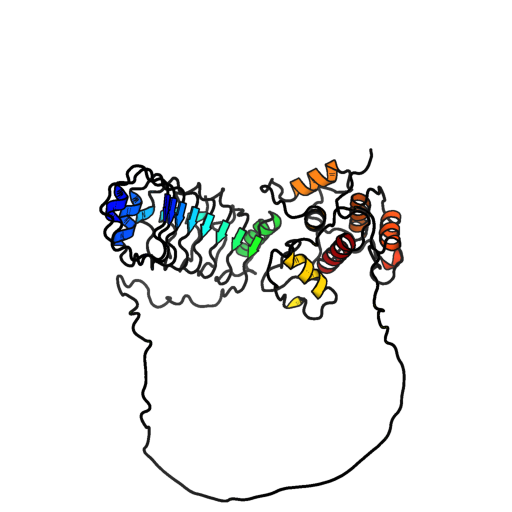 A 1 145 ? -0.077 4.812 -2.311 1.00 76.62 145 HIS A CA 1
ATOM 1135 C C . HIS A 1 145 ? -0.202 3.302 -2.095 1.00 76.62 145 HIS A C 1
ATOM 1137 O O . HIS A 1 145 ? -0.897 2.860 -1.181 1.00 76.62 145 HIS A O 1
ATOM 1143 N N . GLU A 1 146 ? 0.521 2.524 -2.896 1.00 81.56 146 GLU A N 1
ATOM 1144 C CA . GLU A 1 146 ? 0.607 1.071 -2.796 1.00 81.56 146 GLU A CA 1
ATOM 1145 C C . GLU A 1 146 ? 2.076 0.649 -2.721 1.00 81.56 146 GLU A C 1
ATOM 1147 O O . GLU A 1 146 ? 2.900 1.062 -3.542 1.00 81.56 146 GLU A O 1
ATOM 1152 N N . VAL A 1 147 ? 2.401 -0.164 -1.719 1.00 94.12 147 VAL A N 1
ATOM 1153 C CA . VAL A 1 147 ? 3.741 -0.693 -1.467 1.00 94.12 147 VAL A CA 1
ATOM 1154 C C . VAL A 1 147 ? 3.642 -2.194 -1.242 1.00 94.12 147 VAL A C 1
ATOM 1156 O O . VAL A 1 147 ? 3.174 -2.633 -0.192 1.00 94.12 147 VAL A O 1
ATOM 1159 N N . TYR A 1 148 ? 4.116 -2.974 -2.206 1.00 93.75 148 TYR A N 1
ATOM 1160 C CA . TYR A 1 148 ? 4.193 -4.427 -2.130 1.00 93.75 148 TYR A CA 1
ATOM 1161 C C . TYR A 1 148 ? 5.648 -4.845 -1.926 1.00 93.75 148 TYR A C 1
ATOM 1163 O O . TYR A 1 148 ? 6.506 -4.644 -2.779 1.00 93.75 148 TYR A O 1
ATOM 1171 N N . LEU A 1 149 ? 5.936 -5.386 -0.750 1.00 96.31 149 LEU A N 1
ATOM 1172 C CA . LEU A 1 149 ? 7.259 -5.796 -0.278 1.00 96.31 149 LEU A CA 1
ATOM 1173 C C . LEU A 1 149 ? 7.225 -7.216 0.300 1.00 96.31 149 LEU A C 1
ATOM 1175 O O . LEU A 1 149 ? 8.159 -7.620 0.997 1.00 96.31 149 LEU A O 1
ATOM 1179 N N . ALA A 1 150 ? 6.166 -7.983 0.032 1.00 87.12 150 ALA A N 1
ATOM 1180 C CA . ALA A 1 150 ? 6.049 -9.361 0.486 1.00 87.12 150 ALA A CA 1
ATOM 1181 C C . ALA A 1 150 ? 7.256 -10.209 0.052 1.00 87.12 150 ALA A C 1
ATOM 1183 O O . ALA A 1 150 ? 7.894 -9.927 -0.963 1.00 87.12 150 ALA A O 1
ATOM 1184 N N . ARG A 1 151 ? 7.573 -11.263 0.810 1.00 85.94 151 ARG A N 1
ATOM 1185 C CA . ARG A 1 151 ? 8.637 -12.222 0.449 1.00 85.94 151 ARG A CA 1
ATOM 1186 C C . ARG A 1 151 ? 10.010 -11.560 0.245 1.00 85.94 151 ARG A C 1
ATOM 1188 O O . ARG A 1 151 ? 10.733 -11.866 -0.698 1.00 85.94 151 ARG A O 1
ATOM 1195 N N . ASN A 1 152 ? 10.370 -10.658 1.159 1.00 94.62 152 ASN A N 1
ATOM 1196 C CA . ASN A 1 152 ? 11.691 -10.029 1.256 1.00 94.62 152 ASN A CA 1
ATOM 1197 C C . ASN A 1 152 ? 12.434 -10.491 2.527 1.00 94.62 152 ASN A C 1
ATOM 1199 O O . ASN A 1 152 ? 12.127 -11.530 3.114 1.00 94.62 152 ASN A O 1
ATOM 1203 N N . ARG A 1 153 ? 13.457 -9.744 2.953 1.00 90.69 153 ARG A N 1
ATOM 1204 C CA . ARG A 1 153 ? 14.237 -9.965 4.181 1.00 90.69 153 ARG A CA 1
ATOM 1205 C C . ARG A 1 153 ? 14.048 -8.836 5.198 1.00 90.69 153 ARG A C 1
ATOM 1207 O O . ARG A 1 153 ? 14.946 -8.577 6.000 1.00 90.69 153 ARG A O 1
ATOM 1214 N N . ILE A 1 154 ? 12.917 -8.137 5.151 1.00 88.62 154 ILE A N 1
ATOM 1215 C CA . ILE A 1 154 ? 12.653 -6.992 6.021 1.00 88.62 154 ILE A CA 1
ATOM 1216 C C . ILE A 1 154 ? 12.371 -7.523 7.423 1.00 88.62 154 ILE A C 1
ATOM 1218 O O . ILE A 1 154 ? 11.391 -8.228 7.648 1.00 88.62 154 ILE A O 1
ATOM 1222 N N . ASP A 1 155 ? 13.221 -7.168 8.381 1.00 83.62 155 ASP A N 1
ATOM 1223 C CA . ASP A 1 155 ? 12.889 -7.341 9.791 1.00 83.62 155 ASP A CA 1
ATOM 1224 C C . ASP A 1 155 ? 11.819 -6.306 10.163 1.00 83.62 155 ASP A C 1
ATOM 1226 O O . ASP A 1 155 ? 12.126 -5.121 10.308 1.00 83.62 155 ASP A O 1
ATOM 1230 N N . THR A 1 156 ? 10.561 -6.739 10.259 1.00 76.88 156 THR A N 1
ATOM 1231 C CA . THR A 1 156 ? 9.415 -5.877 10.587 1.00 76.88 156 THR A CA 1
ATOM 1232 C C . THR A 1 156 ? 9.353 -5.483 12.061 1.00 76.88 156 THR A C 1
ATOM 1234 O O . THR A 1 156 ? 8.477 -4.709 12.425 1.00 76.88 156 THR A O 1
ATOM 1237 N N . GLU A 1 157 ? 10.238 -6.016 12.906 1.00 68.69 157 GLU A N 1
ATOM 1238 C CA . GLU A 1 157 ? 10.346 -5.669 14.329 1.00 68.69 157 GLU A CA 1
ATOM 1239 C C . GLU A 1 157 ? 11.510 -4.697 14.590 1.00 68.69 157 GLU A C 1
ATOM 1241 O O . GLU A 1 157 ? 11.545 -4.010 15.614 1.00 68.69 157 GLU A O 1
ATOM 1246 N N . SER A 1 158 ? 12.439 -4.565 13.635 1.00 78.44 158 SER A N 1
ATOM 1247 C CA . SER A 1 158 ? 13.497 -3.552 13.659 1.00 78.44 158 SER A CA 1
ATOM 1248 C C . SER A 1 158 ? 12.911 -2.143 13.751 1.00 78.44 158 SER A C 1
ATOM 1250 O O . SER A 1 158 ? 12.016 -1.776 12.985 1.00 78.44 158 SER A O 1
ATOM 1252 N N . ALA A 1 159 ? 13.456 -1.319 14.652 1.00 63.31 159 ALA A N 1
ATOM 1253 C CA . ALA A 1 159 ? 13.007 0.057 14.866 1.00 63.31 159 ALA A CA 1
ATOM 1254 C C . ALA A 1 159 ? 13.048 0.904 13.581 1.00 63.31 159 ALA A C 1
ATOM 1256 O O . ALA A 1 159 ? 12.127 1.686 13.334 1.00 63.31 159 ALA A O 1
ATOM 1257 N N . ASP A 1 160 ? 14.077 0.722 12.747 1.00 77.94 160 ASP A N 1
ATOM 1258 C CA . ASP A 1 160 ? 14.239 1.467 11.495 1.00 77.94 160 ASP A CA 1
ATOM 1259 C C . ASP A 1 160 ? 13.129 1.096 10.496 1.00 77.94 160 ASP A C 1
ATOM 1261 O O . ASP A 1 160 ? 12.410 1.970 10.012 1.00 77.94 160 ASP A O 1
ATOM 1265 N N . ASN A 1 161 ? 12.915 -0.199 10.245 1.00 82.00 161 ASN A N 1
ATOM 1266 C CA . ASN A 1 161 ? 11.893 -0.669 9.304 1.00 82.00 161 ASN A CA 1
ATOM 1267 C C . ASN A 1 161 ? 10.475 -0.394 9.817 1.00 82.00 161 ASN A C 1
ATOM 1269 O O . ASN A 1 161 ? 9.637 0.108 9.069 1.00 82.00 161 ASN A O 1
ATOM 1273 N N . THR A 1 162 ? 10.226 -0.646 11.104 1.00 70.75 162 THR A N 1
ATOM 1274 C CA . THR A 1 162 ? 8.948 -0.365 11.771 1.00 70.75 162 THR A CA 1
ATOM 1275 C C . THR A 1 162 ? 8.579 1.109 11.648 1.00 70.75 162 THR A C 1
ATOM 1277 O O . THR A 1 162 ? 7.434 1.440 11.352 1.00 70.75 162 THR A O 1
ATOM 1280 N N . THR A 1 163 ? 9.544 2.018 11.825 1.00 71.50 163 THR A N 1
ATOM 1281 C CA . THR A 1 163 ? 9.308 3.463 11.691 1.00 71.50 163 THR A CA 1
ATOM 1282 C C . THR A 1 163 ? 8.868 3.834 10.277 1.00 71.50 163 THR A C 1
ATOM 1284 O O . THR A 1 163 ? 7.939 4.629 10.115 1.00 71.50 163 THR A O 1
ATOM 1287 N N . VAL A 1 164 ? 9.503 3.258 9.255 1.00 83.00 164 VAL A N 1
ATOM 1288 C CA . VAL A 1 164 ? 9.152 3.513 7.851 1.00 83.00 164 VAL A CA 1
ATOM 1289 C C . VAL A 1 164 ? 7.783 2.925 7.505 1.00 83.00 164 VAL A C 1
ATOM 1291 O O . VAL A 1 164 ? 6.925 3.641 6.991 1.00 83.00 164 VAL A O 1
ATOM 1294 N N . ILE A 1 165 ? 7.531 1.666 7.867 1.00 77.00 165 ILE A N 1
ATOM 1295 C CA . ILE A 1 165 ? 6.247 0.989 7.630 1.00 77.00 165 ILE A CA 1
ATOM 1296 C C . ILE A 1 165 ? 5.110 1.745 8.322 1.00 77.00 165 ILE A C 1
ATOM 1298 O O . ILE A 1 165 ? 4.105 2.072 7.690 1.00 77.00 165 ILE A O 1
ATOM 1302 N N . ASN A 1 166 ? 5.284 2.109 9.595 1.00 65.69 166 ASN A N 1
ATOM 1303 C CA . ASN A 1 166 ? 4.291 2.884 10.335 1.00 65.69 166 ASN A CA 1
ATOM 1304 C C . ASN A 1 166 ? 4.055 4.252 9.700 1.00 65.69 166 ASN A C 1
ATOM 1306 O O . ASN A 1 166 ? 2.916 4.701 9.634 1.00 65.69 166 ASN A O 1
ATOM 1310 N N . ARG A 1 167 ? 5.097 4.916 9.189 1.00 77.00 167 ARG A N 1
ATOM 1311 C CA . ARG A 1 167 ? 4.950 6.185 8.466 1.00 77.00 167 ARG A CA 1
ATOM 1312 C C . ARG A 1 167 ? 4.075 6.020 7.225 1.00 77.00 167 ARG A C 1
ATOM 1314 O O . ARG A 1 167 ? 3.209 6.865 7.002 1.00 77.00 167 ARG A O 1
ATOM 1321 N N . TRP A 1 168 ? 4.257 4.952 6.452 1.00 79.75 168 TRP A N 1
ATOM 1322 C CA . TRP A 1 168 ? 3.426 4.651 5.283 1.00 79.75 168 TRP A CA 1
ATOM 1323 C C . TRP A 1 168 ? 1.985 4.321 5.659 1.00 79.75 168 TRP A C 1
ATOM 1325 O O . TRP A 1 168 ? 1.065 4.921 5.100 1.00 79.75 168 TRP A O 1
ATOM 1335 N N . LEU A 1 169 ? 1.788 3.434 6.637 1.00 61.59 169 LEU A N 1
ATOM 1336 C CA . LEU A 1 169 ? 0.468 3.025 7.123 1.00 61.59 169 LEU A CA 1
ATOM 1337 C C . LEU A 1 169 ? -0.313 4.203 7.693 1.00 61.59 169 LEU A C 1
ATOM 1339 O O . LEU A 1 169 ? -1.464 4.417 7.311 1.00 61.59 169 LEU A O 1
ATOM 1343 N N . VAL A 1 170 ? 0.331 4.994 8.562 1.00 52.44 170 VAL A N 1
ATOM 1344 C CA . VAL A 1 170 ? -0.235 6.244 9.067 1.00 52.44 170 VAL A CA 1
ATOM 1345 C C . VAL A 1 170 ? -0.594 7.092 7.869 1.00 52.44 170 VAL A C 1
ATOM 1347 O O . VAL A 1 170 ? -1.745 7.444 7.749 1.00 52.44 170 VAL A O 1
ATOM 1350 N N . ARG A 1 171 ? 0.296 7.319 6.899 1.00 56.81 171 ARG A N 1
ATOM 1351 C CA . ARG A 1 171 ? -0.018 8.156 5.732 1.00 56.81 171 ARG A CA 1
ATOM 1352 C C . ARG A 1 171 ? -1.026 7.566 4.727 1.00 56.81 171 ARG A C 1
ATOM 1354 O O . ARG A 1 171 ? -1.277 8.193 3.702 1.00 56.81 171 ARG A O 1
ATOM 1361 N N . GLY A 1 172 ? -1.659 6.436 5.035 1.00 50.41 172 GLY A N 1
ATOM 1362 C CA . GLY A 1 172 ? -2.746 5.864 4.245 1.00 50.41 172 GLY A CA 1
ATOM 1363 C C . GLY A 1 172 ? -2.292 4.964 3.102 1.00 50.41 172 GLY A C 1
ATOM 1364 O O . GLY A 1 172 ? -3.124 4.603 2.279 1.00 50.41 172 GLY A O 1
ATOM 1365 N N . SER A 1 173 ? -1.015 4.588 3.072 1.00 72.31 173 SER A N 1
ATOM 1366 C CA . SER A 1 173 ? -0.481 3.651 2.083 1.00 72.31 173 SER A CA 1
ATOM 1367 C C . SER A 1 173 ? -1.073 2.259 2.317 1.00 72.31 173 SER A C 1
ATOM 1369 O O . SER A 1 173 ? -1.169 1.799 3.461 1.00 72.31 173 SER A O 1
ATOM 1371 N N . THR A 1 174 ? -1.432 1.564 1.245 1.00 78.69 174 THR A N 1
ATOM 1372 C CA . THR A 1 174 ? -1.623 0.114 1.279 1.00 78.69 174 THR A CA 1
ATOM 1373 C C . THR A 1 174 ? -0.241 -0.522 1.305 1.00 78.69 174 THR A C 1
ATOM 1375 O O . THR A 1 174 ? 0.521 -0.366 0.357 1.00 78.69 174 THR A O 1
ATOM 1378 N N . VAL A 1 175 ? 0.102 -1.194 2.404 1.00 83.94 175 VAL A N 1
ATOM 1379 C CA . VAL A 1 175 ? 1.419 -1.810 2.599 1.00 83.94 175 VAL A CA 1
ATOM 1380 C C . VAL A 1 175 ? 1.249 -3.312 2.750 1.00 83.94 175 VAL A C 1
ATOM 1382 O O . VAL A 1 175 ? 0.549 -3.767 3.655 1.00 83.94 175 VAL A O 1
ATOM 1385 N N . ASP A 1 176 ? 1.921 -4.065 1.892 1.00 85.56 176 ASP A N 1
ATOM 1386 C CA . ASP A 1 176 ? 2.098 -5.500 2.028 1.00 85.56 176 ASP A CA 1
ATOM 1387 C C . ASP A 1 176 ? 3.562 -5.805 2.351 1.00 85.56 176 ASP A C 1
ATOM 1389 O O . ASP A 1 176 ? 4.455 -5.597 1.538 1.00 85.56 176 ASP A O 1
ATOM 1393 N N . VAL A 1 177 ? 3.806 -6.286 3.564 1.00 85.81 177 VAL A N 1
ATOM 1394 C CA . VAL A 1 177 ? 5.109 -6.782 4.027 1.00 85.81 177 VAL A CA 1
ATOM 1395 C C . VAL A 1 177 ? 4.968 -8.223 4.518 1.00 85.81 177 VAL A C 1
ATOM 1397 O O . VAL A 1 177 ? 5.657 -8.623 5.450 1.00 85.81 177 VAL A O 1
ATOM 1400 N N . SER A 1 178 ? 4.061 -9.018 3.942 1.00 73.56 178 SER A N 1
ATOM 1401 C CA . SER A 1 178 ? 3.875 -10.413 4.354 1.00 73.56 178 SER A CA 1
ATOM 1402 C C . SER A 1 178 ? 5.102 -11.284 4.057 1.00 73.56 178 SER A C 1
ATOM 1404 O O . SER A 1 178 ? 5.963 -10.942 3.246 1.00 73.56 178 SER A O 1
ATOM 1406 N N . ASP A 1 179 ? 5.186 -12.434 4.726 1.00 79.00 179 ASP A N 1
ATOM 1407 C CA . ASP A 1 179 ? 6.099 -13.526 4.363 1.00 79.00 179 ASP A CA 1
ATOM 1408 C C . ASP A 1 179 ? 7.592 -13.146 4.315 1.00 79.00 179 ASP A C 1
ATOM 1410 O O . ASP A 1 179 ? 8.350 -13.641 3.480 1.00 79.00 179 ASP A O 1
ATOM 1414 N N . GLN A 1 180 ? 8.032 -12.259 5.215 1.00 84.25 180 GLN A N 1
ATOM 1415 C CA . GLN A 1 180 ? 9.441 -11.871 5.325 1.00 84.25 180 GLN A CA 1
ATOM 1416 C C . GLN A 1 180 ? 10.309 -13.011 5.852 1.00 84.25 180 GLN A C 1
ATOM 1418 O O . GLN A 1 180 ? 9.891 -13.819 6.681 1.00 84.25 180 GLN A O 1
ATOM 1423 N N . ASN A 1 181 ? 11.569 -13.030 5.424 1.00 79.25 181 ASN A N 1
ATOM 1424 C CA . ASN A 1 181 ? 12.560 -13.982 5.902 1.00 79.25 181 ASN A CA 1
ATOM 1425 C C . ASN A 1 181 ? 13.922 -13.310 6.175 1.00 79.25 181 ASN A C 1
ATOM 1427 O O . ASN A 1 181 ? 14.894 -13.545 5.448 1.00 79.25 181 ASN A O 1
ATOM 1431 N N . PRO A 1 182 ? 14.028 -12.466 7.222 1.00 71.25 182 PRO A N 1
ATOM 1432 C CA . PRO A 1 182 ? 15.266 -11.751 7.553 1.00 71.25 182 PRO A CA 1
ATOM 1433 C C . PRO A 1 182 ? 16.454 -12.693 7.822 1.00 71.25 182 PRO A C 1
ATOM 1435 O O . PRO A 1 182 ? 17.598 -12.337 7.531 1.00 71.25 182 PRO A O 1
ATOM 1438 N N . GLY A 1 183 ? 16.195 -13.921 8.292 1.00 58.12 183 GLY A N 1
ATOM 1439 C CA . GLY A 1 183 ? 17.210 -14.928 8.621 1.00 58.12 183 GLY A CA 1
ATOM 1440 C C . GLY A 1 183 ? 17.688 -15.820 7.468 1.00 58.12 183 GLY A C 1
ATOM 1441 O O . GLY A 1 183 ? 18.659 -16.550 7.653 1.00 58.12 183 GLY A O 1
ATOM 1442 N N . LYS A 1 184 ? 17.056 -15.790 6.286 1.00 60.94 184 LYS A N 1
ATOM 1443 C CA . LYS A 1 184 ? 17.489 -16.605 5.136 1.00 60.94 184 LYS A CA 1
ATOM 1444 C C . LYS A 1 184 ? 18.827 -16.083 4.607 1.00 60.94 184 LYS A C 1
ATOM 1446 O O . LYS A 1 184 ? 18.845 -14.934 4.180 1.00 60.94 184 LYS A O 1
ATOM 1451 N N . PRO A 1 185 ? 19.922 -16.864 4.589 1.00 54.38 185 PRO A N 1
ATOM 1452 C CA . PRO A 1 185 ? 21.174 -16.418 3.978 1.00 54.38 185 PRO A CA 1
ATOM 1453 C C . PRO A 1 185 ? 20.924 -16.012 2.524 1.00 54.38 185 PRO A C 1
ATOM 1455 O O . PRO A 1 185 ? 20.031 -16.566 1.868 1.00 54.38 185 PRO A O 1
ATOM 1458 N N . TYR A 1 186 ? 21.666 -15.022 2.013 1.00 55.44 186 TYR A N 1
ATOM 1459 C CA . TYR A 1 186 ? 21.522 -14.718 0.591 1.00 55.44 186 TYR A CA 1
ATOM 1460 C C . TYR A 1 186 ? 21.932 -15.976 -0.180 1.00 55.44 186 TYR A C 1
ATOM 1462 O O . TYR A 1 186 ? 22.993 -16.524 0.115 1.00 55.44 186 TYR A O 1
ATOM 1470 N N . PRO A 1 187 ? 21.159 -16.424 -1.182 1.00 51.03 187 PRO A N 1
ATOM 1471 C CA . PRO A 1 187 ? 21.476 -17.645 -1.928 1.00 51.03 187 PRO A CA 1
ATOM 1472 C C . PRO A 1 187 ? 22.816 -17.590 -2.696 1.00 51.03 187 PRO A C 1
ATOM 1474 O O . PRO A 1 187 ? 23.152 -18.542 -3.382 1.00 51.03 187 PRO A O 1
ATOM 1477 N N . TYR A 1 188 ? 23.585 -16.502 -2.557 1.00 46.09 188 TYR A N 1
ATOM 1478 C CA . TYR A 1 188 ? 24.852 -16.226 -3.231 1.00 46.09 188 TYR A CA 1
ATOM 1479 C C . TYR A 1 188 ? 25.957 -15.737 -2.277 1.00 46.09 188 TYR A C 1
ATOM 1481 O O . TYR A 1 188 ? 26.885 -15.072 -2.728 1.00 46.09 188 TYR A O 1
ATOM 1489 N N . GLU A 1 189 ? 25.891 -16.021 -0.968 1.00 46.03 189 GLU A N 1
ATOM 1490 C CA . GLU A 1 189 ? 27.029 -15.728 -0.068 1.00 46.03 189 GLU A CA 1
ATOM 1491 C C . GLU A 1 189 ? 28.333 -16.447 -0.492 1.00 46.03 189 GLU A C 1
ATOM 1493 O O . GLU A 1 189 ? 29.408 -15.982 -0.124 1.00 46.03 189 GLU A O 1
ATOM 1498 N N . ASP A 1 190 ? 28.254 -17.463 -1.367 1.00 40.09 190 ASP A N 1
ATOM 1499 C CA . ASP A 1 190 ? 29.408 -18.156 -1.967 1.00 40.09 190 ASP A CA 1
ATOM 1500 C C . ASP A 1 190 ? 29.773 -17.730 -3.412 1.00 40.09 190 ASP A C 1
ATOM 1502 O O . ASP A 1 190 ? 30.806 -18.156 -3.924 1.00 40.09 190 ASP A O 1
ATOM 1506 N N . GLU A 1 191 ? 29.011 -16.854 -4.081 1.00 39.75 191 GLU A N 1
ATOM 1507 C CA . GLU A 1 191 ? 29.323 -16.389 -5.451 1.00 39.75 191 GLU A CA 1
ATOM 1508 C C . GLU A 1 191 ? 29.612 -14.887 -5.485 1.00 39.75 191 GLU A C 1
ATOM 1510 O O . GLU A 1 191 ? 28.983 -14.088 -6.187 1.00 39.75 191 GLU A O 1
ATOM 1515 N N . ALA A 1 192 ? 30.622 -14.477 -4.725 1.00 34.53 192 ALA A N 1
ATOM 1516 C CA . ALA A 1 192 ? 31.319 -13.245 -5.042 1.00 34.53 192 ALA A CA 1
ATOM 1517 C C . ALA A 1 192 ? 31.907 -13.360 -6.463 1.00 34.53 192 ALA A C 1
ATOM 1519 O O . ALA A 1 192 ? 32.871 -14.083 -6.685 1.00 34.53 192 ALA A O 1
ATOM 1520 N N . ALA A 1 193 ? 31.340 -12.606 -7.406 1.00 38.06 193 ALA A N 1
ATOM 1521 C CA . ALA A 1 193 ? 31.967 -12.239 -8.674 1.00 38.06 193 ALA A CA 1
ATOM 1522 C C . ALA A 1 193 ? 32.460 -13.406 -9.562 1.00 38.06 193 ALA A C 1
ATOM 1524 O O . ALA A 1 193 ? 33.661 -13.604 -9.732 1.00 38.06 193 ALA A O 1
ATOM 1525 N N . ALA A 1 194 ? 31.544 -14.089 -10.249 1.00 28.17 194 ALA A N 1
ATOM 1526 C CA . ALA A 1 194 ? 31.871 -14.734 -11.521 1.00 28.17 194 ALA A CA 1
ATOM 1527 C C . ALA A 1 194 ? 31.234 -13.920 -12.666 1.00 28.17 194 ALA A C 1
ATOM 1529 O O . ALA A 1 194 ? 30.008 -13.826 -12.729 1.00 28.17 194 ALA A O 1
ATOM 1530 N N . PRO A 1 195 ? 32.016 -13.283 -13.557 1.00 37.50 195 PRO A N 1
ATOM 1531 C CA . PRO A 1 195 ? 31.464 -12.707 -14.771 1.00 37.50 195 PRO A CA 1
ATOM 1532 C C . PRO A 1 195 ? 31.160 -13.851 -15.744 1.00 37.50 195 PRO A C 1
ATOM 1534 O O . PRO A 1 195 ? 32.060 -14.606 -16.099 1.00 37.50 195 PRO A O 1
ATOM 1537 N N . GLY A 1 196 ? 29.910 -13.957 -16.193 1.00 43.47 196 GLY A N 1
ATOM 1538 C CA . GLY A 1 196 ? 29.525 -14.833 -17.300 1.00 43.47 196 GLY A CA 1
ATOM 1539 C C . GLY A 1 196 ? 29.474 -16.321 -16.951 1.00 43.47 196 GLY A C 1
ATOM 1540 O O . GLY A 1 196 ? 30.449 -17.052 -17.098 1.00 43.47 196 GLY A O 1
ATOM 1541 N N . GLY A 1 197 ? 28.290 -16.786 -16.575 1.00 29.78 197 GLY A N 1
ATOM 1542 C CA . GLY A 1 197 ? 27.947 -18.200 -16.553 1.00 29.78 197 GLY A CA 1
ATOM 1543 C C . GLY A 1 197 ? 26.436 -18.320 -16.619 1.00 29.78 197 GLY A C 1
ATOM 1544 O O . GLY A 1 197 ? 25.765 -18.084 -15.618 1.00 29.78 197 GLY A O 1
ATOM 1545 N N . ASP A 1 198 ? 25.910 -18.602 -17.810 1.00 33.97 198 ASP A N 1
ATOM 1546 C CA . ASP A 1 198 ? 24.495 -18.907 -18.022 1.00 33.97 198 ASP A CA 1
ATOM 1547 C C . ASP A 1 198 ? 24.019 -19.976 -17.024 1.00 33.97 198 ASP A C 1
ATOM 1549 O O . ASP A 1 198 ? 24.714 -20.982 -16.840 1.00 33.97 198 ASP A O 1
ATOM 1553 N N . PRO A 1 199 ? 22.821 -19.848 -16.427 1.00 38.12 199 PRO A N 1
ATOM 1554 C CA . PRO A 1 199 ? 22.154 -21.013 -15.884 1.00 38.12 199 PRO A CA 1
ATOM 1555 C C . PRO A 1 199 ? 21.666 -21.855 -17.070 1.00 38.12 199 PRO A C 1
ATOM 1557 O O . PRO A 1 199 ? 20.747 -21.468 -17.794 1.00 38.12 199 PRO A O 1
ATOM 1560 N N . ASP A 1 200 ? 22.319 -22.995 -17.286 1.00 32.97 200 ASP A N 1
ATOM 1561 C CA . ASP A 1 200 ? 21.875 -24.039 -18.209 1.00 32.97 200 ASP A CA 1
ATOM 1562 C C . ASP A 1 200 ? 20.428 -24.460 -17.862 1.00 32.97 200 ASP A C 1
ATOM 1564 O O . ASP A 1 200 ? 20.185 -24.911 -16.740 1.00 32.97 200 ASP A O 1
ATOM 1568 N N . PRO A 1 201 ? 19.441 -24.305 -18.769 1.00 38.53 201 PRO A N 1
ATOM 1569 C CA . PRO A 1 201 ? 18.056 -24.667 -18.492 1.00 38.53 201 PRO A CA 1
ATOM 1570 C C . PRO A 1 201 ? 17.742 -26.142 -18.805 1.00 38.53 201 PRO A C 1
ATOM 1572 O O . PRO A 1 201 ? 16.571 -26.516 -18.814 1.00 38.53 201 PRO A O 1
ATOM 1575 N N . ALA A 1 202 ? 18.735 -26.993 -19.079 1.00 32.78 202 ALA A N 1
ATOM 1576 C CA . ALA A 1 202 ? 18.515 -28.402 -19.398 1.00 32.78 202 ALA A CA 1
ATOM 1577 C C . ALA A 1 202 ? 18.747 -29.329 -18.190 1.00 32.78 202 ALA A C 1
ATOM 1579 O O . ALA A 1 202 ? 19.726 -30.070 -18.137 1.00 32.78 202 ALA A O 1
ATOM 1580 N N . ALA A 1 203 ? 17.815 -29.341 -17.235 1.00 34.75 203 ALA A N 1
ATOM 1581 C CA . ALA A 1 203 ? 17.714 -30.439 -16.269 1.00 34.75 203 ALA A CA 1
ATOM 1582 C C . ALA A 1 203 ? 16.268 -30.694 -15.808 1.00 34.75 203 ALA A C 1
ATOM 1584 O O . ALA A 1 203 ? 15.997 -30.830 -14.621 1.00 34.75 203 ALA A O 1
ATOM 1585 N N . GLU A 1 204 ? 15.345 -30.815 -16.758 1.00 38.75 204 GLU A N 1
ATOM 1586 C CA . GLU A 1 204 ? 14.198 -31.713 -16.610 1.00 38.75 204 GLU A CA 1
ATOM 1587 C C . GLU A 1 204 ? 14.131 -32.591 -17.860 1.00 38.75 204 GLU A C 1
ATOM 1589 O O . GLU A 1 204 ? 13.810 -32.103 -18.937 1.00 38.75 204 GLU A O 1
ATOM 1594 N N . ASP A 1 205 ? 14.527 -33.860 -17.717 1.00 34.47 205 ASP A N 1
ATOM 1595 C CA . ASP A 1 205 ? 13.862 -35.007 -18.344 1.00 34.47 205 ASP A CA 1
ATOM 1596 C C . ASP A 1 205 ? 14.517 -36.335 -17.909 1.00 34.47 205 ASP A C 1
ATOM 1598 O O . ASP A 1 205 ? 15.681 -36.609 -18.186 1.00 34.47 205 ASP A O 1
ATOM 1602 N N . GLY A 1 206 ? 13.712 -37.192 -17.273 1.00 31.69 206 GLY A N 1
ATOM 1603 C CA . GLY A 1 206 ? 13.586 -38.593 -17.686 1.00 31.69 206 GLY A CA 1
ATOM 1604 C C . GLY A 1 206 ? 14.606 -39.652 -17.234 1.00 31.69 206 GLY A C 1
ATOM 1605 O O . GLY A 1 206 ? 15.629 -39.862 -17.872 1.00 31.69 206 GLY A O 1
ATOM 1606 N N . ALA A 1 207 ? 14.115 -40.501 -16.322 1.00 30.59 207 ALA A N 1
ATOM 1607 C CA . ALA A 1 207 ? 14.272 -41.965 -16.284 1.00 30.59 207 ALA A CA 1
ATOM 1608 C C . ALA A 1 207 ? 15.528 -42.599 -15.655 1.00 30.59 207 ALA A C 1
ATOM 1610 O O . ALA A 1 207 ? 16.665 -42.261 -15.960 1.00 30.59 207 ALA A O 1
ATOM 1611 N N . GLY A 1 208 ? 15.281 -43.674 -14.891 1.00 28.34 208 GLY A N 1
ATOM 1612 C CA . GLY A 1 208 ? 16.207 -44.806 -14.835 1.00 28.34 208 GLY A CA 1
ATOM 1613 C C . GLY A 1 208 ? 16.416 -45.424 -13.462 1.00 28.34 208 GLY A C 1
ATOM 1614 O O . GLY A 1 208 ? 17.405 -45.140 -12.800 1.00 28.34 208 GLY A O 1
ATOM 1615 N N . ASP A 1 209 ? 15.516 -46.330 -13.090 1.00 40.81 209 ASP A N 1
ATOM 1616 C CA . ASP A 1 209 ? 15.805 -47.460 -12.206 1.00 40.81 209 ASP A CA 1
ATOM 1617 C C . ASP A 1 209 ? 17.131 -48.147 -12.598 1.00 40.81 209 ASP A C 1
ATOM 1619 O O . ASP A 1 209 ? 17.318 -48.524 -13.757 1.00 40.81 209 ASP A O 1
ATOM 1623 N N . ALA A 1 210 ? 18.038 -48.306 -11.631 1.00 31.42 210 ALA A N 1
ATOM 1624 C CA . ALA A 1 210 ? 19.157 -49.240 -11.701 1.00 31.42 210 ALA A CA 1
ATOM 1625 C C . ALA A 1 210 ? 19.654 -49.598 -10.289 1.00 31.42 210 ALA A C 1
ATOM 1627 O O . ALA A 1 210 ? 20.538 -48.960 -9.724 1.00 31.42 210 ALA A O 1
ATOM 1628 N N . GLY A 1 211 ? 19.045 -50.648 -9.737 1.00 28.22 211 GLY A N 1
ATOM 1629 C CA . GLY A 1 211 ? 19.702 -51.764 -9.048 1.00 28.22 211 GLY A CA 1
ATOM 1630 C C . GLY A 1 211 ? 20.908 -51.482 -8.146 1.00 28.22 211 GLY A C 1
ATOM 1631 O O . GLY A 1 211 ? 22.044 -51.404 -8.607 1.00 28.22 211 GLY A O 1
ATOM 1632 N N . SER A 1 212 ? 20.679 -51.548 -6.832 1.00 30.73 212 SER A N 1
ATOM 1633 C CA . SER A 1 212 ? 21.718 -51.906 -5.865 1.00 30.73 212 SER A CA 1
ATOM 1634 C C . SER A 1 212 ? 21.438 -53.308 -5.328 1.00 30.73 212 SER A C 1
ATOM 1636 O O . SER A 1 212 ? 20.474 -53.528 -4.596 1.00 30.73 212 SER A O 1
ATOM 1638 N N . ALA A 1 213 ? 22.274 -54.268 -5.722 1.00 30.92 213 ALA A N 1
ATOM 1639 C CA . ALA A 1 213 ? 22.342 -55.591 -5.123 1.00 30.92 213 ALA A CA 1
ATOM 1640 C C . ALA A 1 213 ? 23.807 -56.014 -5.002 1.00 30.92 213 ALA A C 1
ATOM 1642 O O . ALA A 1 213 ? 24.451 -56.237 -6.019 1.00 30.92 213 ALA A O 1
ATOM 1643 N N . THR A 1 214 ? 24.281 -56.144 -3.760 1.00 30.83 214 THR A N 1
ATOM 1644 C CA . THR A 1 214 ? 25.158 -57.209 -3.220 1.00 30.83 214 THR A CA 1
ATOM 1645 C C . THR A 1 214 ? 25.225 -56.969 -1.705 1.00 30.83 214 THR A C 1
ATOM 1647 O O . THR A 1 214 ? 25.742 -55.935 -1.296 1.00 30.83 214 THR A O 1
ATOM 1650 N N . GLY A 1 215 ? 24.509 -57.737 -0.874 1.00 28.70 215 GLY A N 1
ATOM 1651 C CA . GLY A 1 215 ? 25.017 -58.931 -0.165 1.00 28.70 215 GLY A CA 1
ATOM 1652 C C . GLY A 1 215 ? 25.490 -58.527 1.248 1.00 28.70 215 GLY A C 1
ATOM 1653 O O . GLY A 1 215 ? 26.146 -57.508 1.382 1.00 28.70 215 GLY A O 1
ATOM 1654 N N . ASP A 1 216 ? 25.211 -59.200 2.364 1.00 31.09 216 ASP A N 1
ATOM 1655 C CA . ASP A 1 216 ? 24.779 -60.577 2.606 1.00 31.09 216 ASP A CA 1
ATOM 1656 C C . ASP A 1 216 ? 24.368 -60.755 4.103 1.00 31.09 216 ASP A C 1
ATOM 1658 O O . ASP A 1 216 ? 24.798 -59.985 4.964 1.00 31.09 216 ASP A O 1
ATOM 1662 N N . THR A 1 217 ? 23.628 -61.840 4.386 1.00 31.98 217 THR A N 1
ATOM 1663 C CA . THR A 1 217 ? 23.313 -62.511 5.678 1.00 31.98 217 THR A CA 1
ATOM 1664 C C . THR A 1 217 ? 22.216 -61.910 6.583 1.00 31.98 217 THR A C 1
ATOM 1666 O O . THR A 1 217 ? 22.241 -60.733 6.906 1.00 31.98 217 THR A O 1
ATOM 1669 N N . GLY A 1 218 ? 21.209 -62.629 7.102 1.00 28.17 218 GLY A N 1
ATOM 1670 C CA . GLY A 1 218 ? 20.783 -64.032 7.015 1.00 28.17 218 GLY A CA 1
ATOM 1671 C C . GLY A 1 218 ? 19.734 -64.338 8.119 1.00 28.17 218 GLY A C 1
ATOM 1672 O O . GLY A 1 218 ? 19.853 -63.801 9.215 1.00 28.17 218 GLY A O 1
ATOM 1673 N N . SER A 1 219 ? 18.767 -65.228 7.824 1.00 31.64 219 SER A N 1
ATOM 1674 C CA . SER A 1 219 ? 17.733 -65.865 8.698 1.00 31.64 219 SER A CA 1
ATOM 1675 C C . SER A 1 219 ? 16.488 -65.031 9.086 1.00 31.64 219 SER A C 1
ATOM 1677 O O . SER A 1 219 ? 16.609 -64.027 9.771 1.00 31.64 219 SER A O 1
ATOM 1679 N N . ALA A 1 220 ? 15.266 -65.310 8.583 1.00 31.75 220 ALA A N 1
ATOM 1680 C CA . ALA A 1 220 ? 14.351 -66.465 8.810 1.00 31.75 220 ALA A CA 1
ATOM 1681 C C . ALA A 1 220 ? 13.769 -66.483 10.248 1.00 31.75 220 ALA A C 1
ATOM 1683 O O . ALA A 1 220 ? 14.536 -66.341 11.188 1.00 31.75 220 ALA A O 1
ATOM 1684 N N . ALA A 1 221 ? 12.483 -66.696 10.558 1.00 30.09 221 ALA A N 1
ATOM 1685 C CA . ALA A 1 221 ? 11.253 -67.052 9.839 1.00 30.09 221 ALA A CA 1
ATOM 1686 C C . ALA A 1 221 ? 10.043 -66.906 10.811 1.00 30.09 221 ALA A C 1
ATOM 1688 O O . ALA A 1 221 ? 10.254 -66.765 12.014 1.00 30.09 221 ALA A O 1
ATOM 1689 N N . GLY A 1 222 ? 8.810 -67.065 10.300 1.00 28.81 222 GLY A N 1
ATOM 1690 C CA . GLY A 1 222 ? 7.610 -67.457 11.073 1.00 28.81 222 GLY A CA 1
ATOM 1691 C C . GLY A 1 222 ? 6.624 -66.305 11.314 1.00 28.81 222 GLY A C 1
ATOM 1692 O O . GLY A 1 222 ? 6.894 -65.459 12.150 1.00 28.81 222 GLY A O 1
ATOM 1693 N N . ASP A 1 223 ? 5.577 -66.073 10.521 1.00 31.55 223 ASP A N 1
ATOM 1694 C CA . ASP A 1 223 ? 4.395 -66.891 10.182 1.00 31.55 223 ASP A CA 1
ATOM 1695 C C . ASP A 1 223 ? 3.212 -66.755 11.168 1.00 31.55 223 ASP A C 1
ATOM 1697 O O . ASP A 1 223 ? 3.357 -66.815 12.385 1.00 31.55 223 ASP A O 1
ATOM 1701 N N . THR A 1 224 ? 2.032 -66.629 10.554 1.00 30.59 224 THR A N 1
ATOM 1702 C CA . THR A 1 224 ? 0.651 -66.811 11.033 1.00 30.59 224 THR A CA 1
ATOM 1703 C C . THR A 1 224 ? 0.063 -65.935 12.150 1.00 30.59 224 THR A C 1
ATOM 1705 O O . THR A 1 224 ? 0.414 -66.041 13.316 1.00 30.59 224 THR A O 1
ATOM 1708 N N . GLY A 1 225 ? -1.028 -65.240 11.798 1.00 27.95 225 GLY A N 1
ATOM 1709 C CA . GLY A 1 225 ? -2.353 -65.844 12.003 1.00 27.95 225 GLY A CA 1
ATOM 1710 C C . GLY A 1 225 ? -3.263 -65.232 13.074 1.00 27.95 225 GLY A C 1
ATOM 1711 O O . GLY A 1 225 ? -2.980 -65.363 14.255 1.00 27.95 225 GLY A O 1
ATOM 1712 N N . SER A 1 226 ? -4.433 -64.766 12.601 1.00 32.09 226 SER A N 1
ATOM 1713 C CA . SER A 1 226 ? -5.754 -64.745 13.269 1.00 32.09 226 SER A CA 1
ATOM 1714 C C . SER A 1 226 ? -5.923 -63.955 14.576 1.00 32.09 226 SER A C 1
ATOM 1716 O O . SER A 1 226 ? -4.997 -63.777 15.342 1.00 32.09 226 SER A O 1
ATOM 1718 N N . ALA A 1 227 ? -7.105 -63.537 15.018 1.00 32.03 227 ALA A N 1
ATOM 1719 C CA . ALA A 1 227 ? -8.447 -63.273 14.498 1.00 32.03 227 ALA A CA 1
ATOM 1720 C C . ALA A 1 227 ? -9.317 -63.112 15.764 1.00 32.03 227 ALA A C 1
ATOM 1722 O O . ALA A 1 227 ? -9.112 -63.851 16.722 1.00 32.03 227 ALA A O 1
ATOM 1723 N N . ALA A 1 228 ? -10.320 -62.238 15.672 1.00 32.78 228 ALA A N 1
ATOM 1724 C CA . ALA A 1 228 ? -11.642 -62.383 16.285 1.00 32.78 228 ALA A CA 1
ATOM 1725 C C . ALA A 1 228 ? -11.846 -62.173 17.806 1.00 32.78 228 ALA A C 1
ATOM 1727 O O . ALA A 1 228 ? -11.188 -62.779 18.645 1.00 32.78 228 ALA A O 1
ATOM 1728 N N . ASP A 1 229 ? -12.911 -61.392 18.050 1.00 33.03 229 ASP A N 1
ATOM 1729 C CA . ASP A 1 229 ? -13.918 -61.485 19.119 1.00 33.03 229 ASP A CA 1
ATOM 1730 C C . ASP A 1 229 ? -13.462 -61.119 20.558 1.00 33.03 229 ASP A C 1
ATOM 1732 O O . ASP A 1 229 ? -12.323 -61.314 20.952 1.00 33.03 229 ASP A O 1
ATOM 1736 N N . ASP A 1 230 ? -14.269 -60.527 21.441 1.00 34.16 230 ASP A N 1
ATOM 1737 C CA . ASP A 1 230 ? -15.722 -60.428 21.497 1.00 34.16 230 ASP A CA 1
ATOM 1738 C C . ASP A 1 230 ? -16.166 -59.422 22.590 1.00 34.16 230 ASP A C 1
ATOM 1740 O O . ASP A 1 230 ? -15.453 -59.169 23.561 1.00 34.16 230 ASP A O 1
ATOM 1744 N N . THR A 1 231 ? -17.437 -59.029 22.494 1.00 32.25 231 THR A N 1
ATOM 1745 C CA . THR A 1 231 ? -18.408 -58.716 23.567 1.00 32.25 231 THR A CA 1
ATOM 1746 C C . THR A 1 231 ? -18.403 -57.411 24.385 1.00 32.25 231 THR A C 1
ATOM 1748 O O . THR A 1 231 ? -17.529 -57.136 25.199 1.00 32.25 231 THR A O 1
ATOM 1751 N N . GLY A 1 232 ? -19.580 -56.758 24.331 1.00 29.72 232 GLY A N 1
ATOM 1752 C CA . GLY A 1 232 ? -20.418 -56.464 25.513 1.00 29.72 232 GLY A CA 1
ATOM 1753 C C . GLY A 1 232 ? -20.547 -54.980 25.890 1.00 29.72 232 GLY A C 1
ATOM 1754 O O . GLY A 1 232 ? -19.639 -54.429 26.491 1.00 29.72 232 GLY A O 1
ATOM 1755 N N . SER A 1 233 ? -21.605 -54.264 25.467 1.00 32.22 233 SER A N 1
ATOM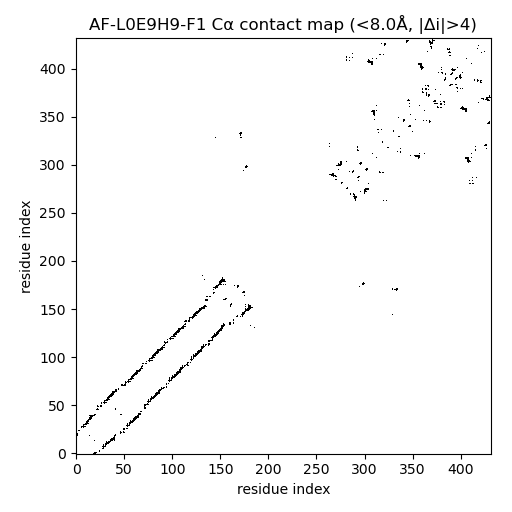 1756 C CA . SER A 1 233 ? -22.886 -54.033 26.201 1.00 32.22 233 SER A CA 1
ATOM 1757 C C . SER A 1 233 ? -22.721 -53.439 27.615 1.00 32.22 233 SER A C 1
ATOM 1759 O O . SER A 1 233 ? -21.940 -53.957 28.393 1.00 32.22 233 SER A O 1
ATOM 1761 N N . ALA A 1 234 ? -23.484 -52.469 28.129 1.00 31.66 234 ALA A N 1
ATOM 1762 C CA . ALA A 1 234 ? -24.581 -51.622 27.663 1.00 31.66 234 ALA A CA 1
ATOM 1763 C C . ALA A 1 234 ? -24.925 -50.610 28.795 1.00 31.66 234 ALA A C 1
ATOM 1765 O O . ALA A 1 234 ? -24.654 -50.882 29.961 1.00 31.66 234 ALA A O 1
ATOM 1766 N N . ALA A 1 235 ? -25.639 -49.539 28.422 1.00 29.70 235 ALA A N 1
ATOM 1767 C CA . ALA A 1 235 ? -26.669 -48.807 29.184 1.00 29.70 235 ALA A CA 1
ATOM 1768 C C . ALA A 1 235 ? -26.310 -47.880 30.375 1.00 29.70 235 ALA A C 1
ATOM 1770 O O . ALA A 1 235 ? -25.764 -48.296 31.391 1.00 29.70 235 ALA A O 1
ATOM 1771 N N . GLY A 1 236 ? -26.824 -46.640 30.287 1.00 28.91 236 GLY A N 1
ATOM 1772 C CA . GLY A 1 236 ? -27.160 -45.788 31.437 1.00 28.91 236 GLY A CA 1
ATOM 1773 C C . GLY A 1 236 ? -27.063 -44.276 31.183 1.00 28.91 236 GLY A C 1
ATOM 1774 O O . GLY A 1 236 ? -26.075 -43.668 31.570 1.00 28.91 236 GLY A O 1
ATOM 1775 N N . GLY A 1 237 ? -28.083 -43.656 30.573 1.00 27.86 237 GLY A N 1
ATOM 1776 C CA . GLY A 1 237 ? -28.382 -42.222 30.790 1.00 27.86 237 GLY A CA 1
ATOM 1777 C C . GLY A 1 237 ? -29.258 -42.024 32.047 1.00 27.86 237 GLY A C 1
ATOM 1778 O O . GLY A 1 237 ? -29.518 -43.023 32.724 1.00 27.86 237 GLY A O 1
ATOM 1779 N N . PRO A 1 238 ? -29.816 -40.823 32.341 1.00 48.75 238 PRO A N 1
ATOM 1780 C CA . PRO A 1 238 ? -29.735 -39.549 31.609 1.00 48.75 238 PRO A CA 1
ATOM 1781 C C . PRO A 1 238 ? -29.420 -38.311 32.499 1.00 48.75 238 PRO A C 1
ATOM 1783 O O . PRO A 1 238 ? -29.368 -38.399 33.724 1.00 48.75 238 PRO A O 1
ATOM 1786 N N . GLY A 1 239 ? -29.269 -37.133 31.881 1.00 30.39 239 GLY A N 1
ATOM 1787 C CA . GLY A 1 239 ? -29.243 -35.831 32.563 1.00 30.39 239 GLY A CA 1
ATOM 1788 C C . GLY A 1 239 ? -29.235 -34.664 31.570 1.00 30.39 239 GLY A C 1
ATOM 1789 O O . GLY A 1 239 ? -28.370 -34.600 30.709 1.00 30.39 239 GLY A O 1
ATOM 1790 N N . ASP A 1 240 ? -30.247 -33.813 31.687 1.00 31.97 240 ASP A N 1
ATOM 1791 C CA . ASP A 1 240 ? -30.828 -32.859 30.729 1.00 31.97 240 ASP A CA 1
ATOM 1792 C C . ASP A 1 240 ? -30.333 -31.395 30.906 1.00 31.97 240 ASP A C 1
ATOM 1794 O O . ASP A 1 240 ? -29.637 -31.099 31.877 1.00 31.97 240 ASP A O 1
ATOM 1798 N N . ALA A 1 241 ? -30.804 -30.512 30.005 1.00 32.09 241 ALA A N 1
ATOM 1799 C CA . ALA A 1 241 ? -30.666 -29.049 29.822 1.00 32.09 241 ALA A CA 1
ATOM 1800 C C . ALA A 1 241 ? -29.598 -28.642 28.779 1.00 32.09 241 ALA A C 1
ATOM 1802 O O . ALA A 1 241 ? -28.405 -28.778 29.022 1.00 32.09 241 ALA A O 1
ATOM 1803 N N . GLY A 1 242 ? -29.928 -28.204 27.552 1.00 28.78 242 GLY A N 1
ATOM 1804 C CA . GLY A 1 242 ? -30.893 -27.158 27.149 1.00 28.78 242 GLY A CA 1
ATOM 1805 C C . GLY A 1 242 ? -30.124 -25.824 27.095 1.00 28.78 242 GLY A C 1
ATOM 1806 O O . GLY A 1 242 ? -29.535 -25.452 28.097 1.00 28.78 242 GLY A O 1
ATOM 1807 N N . SER A 1 243 ? -29.979 -25.091 25.990 1.00 31.28 243 SER A N 1
ATOM 1808 C CA . SER A 1 243 ? -30.974 -24.662 25.005 1.00 31.28 243 SER A CA 1
ATOM 1809 C C . SER A 1 243 ? -30.318 -24.294 23.662 1.00 31.28 243 SER A C 1
ATOM 1811 O O . SER A 1 243 ? -29.218 -23.745 23.617 1.00 31.28 243 SER A O 1
ATOM 1813 N N . GLY A 1 244 ? -31.026 -24.563 22.565 1.00 28.73 244 GLY A N 1
ATOM 1814 C CA . GLY A 1 244 ? -30.798 -23.932 21.266 1.00 28.73 244 GLY A CA 1
ATOM 1815 C C . GLY A 1 244 ? -31.875 -22.888 20.984 1.00 28.73 244 GLY A C 1
ATOM 1816 O O . GLY A 1 244 ? -32.938 -22.933 21.598 1.00 28.73 244 GLY A O 1
ATOM 1817 N N . GLU A 1 245 ? -31.627 -22.009 20.017 1.00 30.66 245 GLU A N 1
ATOM 1818 C CA . GLU A 1 245 ? -32.687 -21.305 19.295 1.00 30.66 245 GLU A CA 1
ATOM 1819 C C . GLU A 1 245 ? -32.374 -21.272 17.797 1.00 30.66 245 GLU A C 1
ATOM 1821 O O . GLU A 1 245 ? -31.251 -21.008 17.364 1.00 30.66 245 GLU A O 1
ATOM 1826 N N . ALA A 1 246 ? -33.406 -21.615 17.031 1.00 30.59 246 ALA A N 1
ATOM 1827 C CA . ALA A 1 246 ? -33.470 -21.664 15.583 1.00 30.59 246 ALA A CA 1
ATOM 1828 C C . ALA A 1 246 ? -33.988 -20.327 15.027 1.00 30.59 246 ALA A C 1
ATOM 1830 O O . ALA A 1 246 ? -34.859 -19.701 15.628 1.00 30.59 246 ALA A O 1
ATOM 1831 N N . GLY A 1 247 ? -33.499 -19.917 13.855 1.00 27.25 247 GLY A N 1
ATOM 1832 C CA . GLY A 1 247 ? -34.105 -18.840 13.065 1.00 27.25 247 GLY A CA 1
ATOM 1833 C C . GLY A 1 247 ? -35.236 -19.365 12.165 1.00 27.25 247 GLY A C 1
ATOM 1834 O O . GLY A 1 247 ? -35.167 -20.525 11.748 1.00 27.25 247 GLY A O 1
ATOM 1835 N N . PRO A 1 248 ? -36.262 -18.554 11.841 1.00 43.34 248 PRO A N 1
ATOM 1836 C CA . PRO A 1 248 ? -37.276 -18.924 10.865 1.00 43.34 248 PRO A CA 1
ATOM 1837 C C . PRO A 1 248 ? -36.987 -18.376 9.456 1.00 43.34 248 PRO A C 1
ATOM 1839 O O . PRO A 1 248 ? -36.309 -17.367 9.263 1.00 43.34 248 PRO A O 1
ATOM 1842 N N . ASP A 1 249 ? -37.555 -19.100 8.496 1.00 34.78 249 ASP A N 1
ATOM 1843 C CA . ASP A 1 249 ? -37.592 -18.920 7.044 1.00 34.78 249 ASP A CA 1
ATOM 1844 C C . ASP A 1 249 ? -38.710 -17.948 6.595 1.00 34.78 249 ASP A C 1
ATOM 1846 O O . ASP A 1 249 ? -39.810 -17.979 7.144 1.00 34.78 249 ASP A O 1
ATOM 1850 N N . GLY A 1 250 ? -38.413 -17.141 5.565 1.00 31.86 250 GLY A N 1
ATOM 1851 C CA . GLY A 1 250 ? -39.277 -16.934 4.392 1.00 31.86 250 GLY A CA 1
ATOM 1852 C C . GLY A 1 250 ? -40.451 -15.950 4.448 1.00 31.86 250 GLY A C 1
ATOM 1853 O O . GLY A 1 250 ? -41.493 -16.246 5.021 1.00 31.86 250 GLY A O 1
ATOM 1854 N N . SER A 1 251 ? -40.360 -14.841 3.698 1.00 28.52 251 SER A N 1
ATOM 1855 C CA . SER A 1 251 ? -41.209 -14.527 2.517 1.00 28.52 251 SER A CA 1
ATOM 1856 C C . SER A 1 251 ? -41.067 -13.064 2.065 1.00 28.52 251 SER A C 1
ATOM 1858 O O . SER A 1 251 ? -40.947 -12.141 2.865 1.00 28.52 251 SER A O 1
ATOM 1860 N N . ALA A 1 252 ? -41.045 -12.885 0.743 1.00 34.00 252 ALA A N 1
ATOM 1861 C CA . ALA A 1 252 ? -40.926 -11.616 0.038 1.00 34.00 252 ALA A CA 1
ATOM 1862 C C . ALA A 1 252 ? -42.304 -11.008 -0.244 1.00 34.00 252 ALA A C 1
ATOM 1864 O O . ALA A 1 252 ? -43.175 -11.725 -0.726 1.00 34.00 252 ALA A O 1
ATOM 1865 N N . GLU A 1 253 ? -42.443 -9.690 -0.084 1.00 30.61 253 GLU A N 1
ATOM 1866 C CA . GLU A 1 253 ? -43.382 -8.866 -0.853 1.00 30.61 253 GLU A CA 1
ATOM 1867 C C . GLU A 1 253 ? -42.761 -7.495 -1.160 1.00 30.61 253 GLU A C 1
ATOM 1869 O O . GLU A 1 253 ? -41.909 -6.983 -0.439 1.00 30.61 253 GLU A O 1
ATOM 1874 N N . ASN A 1 254 ? -43.158 -6.967 -2.313 1.00 31.30 254 ASN A N 1
ATOM 1875 C CA . ASN A 1 254 ? -42.468 -5.987 -3.139 1.00 31.30 254 ASN A CA 1
ATOM 1876 C C . ASN A 1 254 ? -43.181 -4.624 -3.061 1.00 31.30 254 ASN A C 1
ATOM 1878 O O . ASN A 1 254 ? -44.412 -4.593 -3.080 1.00 31.30 254 ASN A O 1
ATOM 1882 N N . GLY A 1 255 ? -42.438 -3.510 -3.080 1.00 25.38 255 GLY A N 1
ATOM 1883 C CA . GLY A 1 255 ? -42.998 -2.199 -3.435 1.00 25.38 255 GLY A CA 1
ATOM 1884 C C . GLY A 1 255 ? -42.319 -0.974 -2.815 1.00 25.38 255 GLY A C 1
ATOM 1885 O O . GLY A 1 255 ? -42.597 -0.636 -1.668 1.00 25.38 255 GLY A O 1
ATOM 1886 N N . GLY A 1 256 ? -41.549 -0.239 -3.630 1.00 24.23 2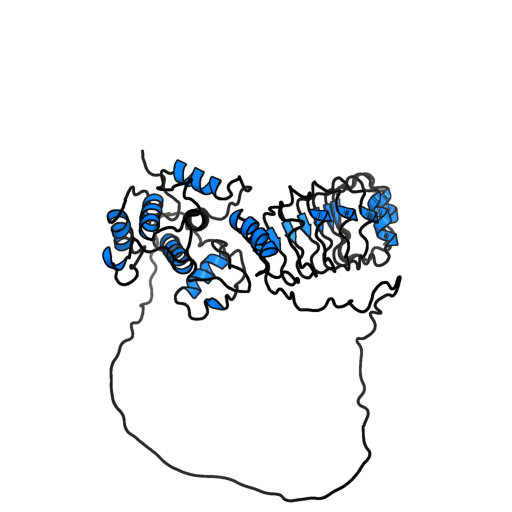56 GLY A N 1
ATOM 1887 C CA . GLY A 1 256 ? -41.358 1.211 -3.473 1.00 24.23 256 GLY A CA 1
ATOM 1888 C C . GLY A 1 256 ? -39.911 1.709 -3.443 1.00 24.23 256 GLY A C 1
ATOM 1889 O O . GLY A 1 256 ? -39.387 1.969 -2.368 1.00 24.23 256 GLY A O 1
ATOM 1890 N N . ASP A 1 257 ? -39.311 1.875 -4.626 1.00 35.50 257 ASP A N 1
ATOM 1891 C CA . ASP A 1 257 ? -38.222 2.797 -5.002 1.00 35.50 257 ASP A CA 1
ATOM 1892 C C . ASP A 1 257 ? -37.373 3.412 -3.867 1.00 35.50 257 ASP A C 1
ATOM 1894 O O . ASP A 1 257 ? -37.436 4.609 -3.580 1.00 35.50 257 ASP A O 1
ATOM 1898 N N . ALA A 1 258 ? -36.486 2.608 -3.286 1.00 31.30 258 ALA A N 1
ATOM 1899 C CA . ALA A 1 258 ? -35.256 3.086 -2.670 1.00 31.30 258 ALA A CA 1
ATOM 1900 C C . ALA A 1 258 ? -34.116 2.556 -3.535 1.00 31.30 258 ALA A C 1
ATOM 1902 O O . ALA A 1 258 ? -34.091 1.361 -3.816 1.00 31.30 258 ALA A O 1
ATOM 1903 N N . ALA A 1 259 ? -33.213 3.427 -3.995 1.00 33.31 259 ALA A N 1
ATOM 1904 C CA . ALA A 1 259 ? -32.016 3.013 -4.723 1.00 33.31 259 ALA A CA 1
ATOM 1905 C C . ALA A 1 259 ? -31.392 1.817 -3.992 1.00 33.31 259 ALA A C 1
ATOM 1907 O O . ALA A 1 259 ? -31.012 1.952 -2.831 1.00 33.31 259 ALA A O 1
ATOM 1908 N N . GLU A 1 260 ? -31.394 0.640 -4.618 1.00 35.91 260 GLU A N 1
ATOM 1909 C CA . GLU A 1 260 ? -30.841 -0.570 -4.028 1.00 35.91 260 GLU A CA 1
ATOM 1910 C C . GLU A 1 260 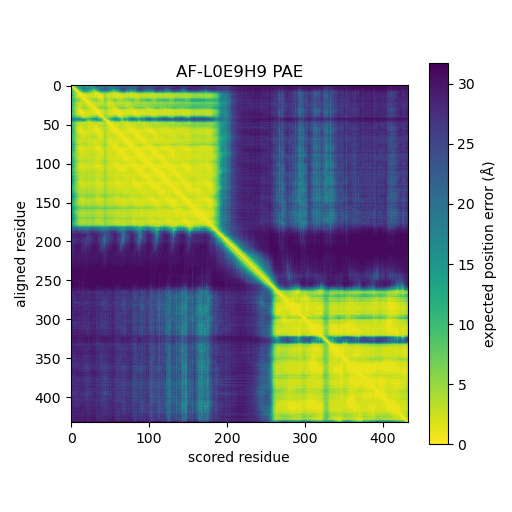? -29.347 -0.330 -3.838 1.00 35.91 260 GLU A C 1
ATOM 1912 O O . GLU A 1 260 ? -28.569 -0.272 -4.788 1.00 35.91 260 GLU A O 1
ATOM 1917 N N . TRP A 1 261 ? -28.944 -0.109 -2.592 1.00 43.78 261 TRP A N 1
ATOM 1918 C CA . TRP A 1 261 ? -27.542 -0.173 -2.231 1.00 43.78 261 TRP A CA 1
ATOM 1919 C C . TRP A 1 261 ? -27.143 -1.638 -2.325 1.00 43.78 261 TRP A C 1
ATOM 1921 O O . TRP A 1 261 ? -27.381 -2.404 -1.387 1.00 43.78 261 TRP A O 1
ATOM 1931 N N . GLU A 1 262 ? -26.563 -2.021 -3.459 1.00 52.94 262 GLU A N 1
ATOM 1932 C CA . GLU A 1 262 ? -25.759 -3.232 -3.537 1.00 52.94 262 GLU A CA 1
ATOM 1933 C C . GLU A 1 262 ? -24.701 -3.155 -2.425 1.00 52.94 262 GLU A C 1
ATOM 1935 O O . GLU A 1 262 ? -24.087 -2.107 -2.195 1.00 52.94 262 GLU A O 1
ATOM 1940 N N . ASP A 1 263 ? -24.550 -4.244 -1.666 1.00 59.06 263 ASP A N 1
ATOM 1941 C CA . ASP A 1 263 ? -23.477 -4.392 -0.680 1.00 59.06 263 ASP A CA 1
ATOM 1942 C C . ASP A 1 263 ? -22.149 -3.950 -1.316 1.00 59.06 263 ASP A C 1
ATOM 1944 O O . ASP A 1 263 ? -21.922 -4.214 -2.499 1.00 59.06 263 ASP A O 1
ATOM 1948 N N . LEU A 1 264 ? -21.290 -3.256 -0.556 1.00 66.25 264 LEU A N 1
ATOM 1949 C CA . LEU A 1 264 ? -20.018 -2.751 -1.084 1.00 66.25 264 LEU A CA 1
ATOM 1950 C C . LEU A 1 264 ? -19.308 -3.873 -1.856 1.00 66.25 264 LEU A C 1
ATOM 1952 O O . LEU A 1 264 ? -19.223 -4.993 -1.330 1.00 66.25 264 LEU A O 1
ATOM 1956 N N . PRO A 1 265 ? -18.798 -3.599 -3.070 1.00 67.62 265 PRO A N 1
ATOM 1957 C CA . PRO A 1 265 ? -18.229 -4.643 -3.899 1.00 67.62 265 PRO A CA 1
ATOM 1958 C C . PRO A 1 265 ? -17.060 -5.306 -3.174 1.00 67.62 265 PRO A C 1
ATOM 1960 O O . PRO A 1 265 ? -16.242 -4.649 -2.522 1.00 67.62 265 PRO A O 1
ATOM 1963 N N . ILE A 1 266 ? -16.976 -6.627 -3.306 1.00 68.75 266 ILE A N 1
ATOM 1964 C CA . ILE A 1 266 ? -15.786 -7.369 -2.905 1.00 68.75 266 ILE A CA 1
ATOM 1965 C C . ILE A 1 266 ? -14.684 -6.987 -3.890 1.00 68.75 266 ILE A C 1
ATOM 1967 O O . ILE A 1 266 ? -14.765 -7.297 -5.077 1.00 68.75 266 ILE A O 1
ATOM 1971 N N . ILE A 1 267 ? -13.668 -6.294 -3.391 1.00 61.72 267 ILE A N 1
ATOM 1972 C CA . ILE A 1 267 ? -12.527 -5.818 -4.179 1.00 61.72 267 ILE A CA 1
ATOM 1973 C C . ILE A 1 267 ? -11.238 -6.579 -3.866 1.00 61.72 267 ILE A C 1
ATOM 1975 O O . ILE A 1 267 ? -10.237 -6.411 -4.559 1.00 61.72 267 ILE A O 1
ATOM 1979 N N . ARG A 1 268 ? -11.242 -7.413 -2.822 1.00 70.31 268 ARG A N 1
ATOM 1980 C CA . ARG A 1 268 ? -10.105 -8.247 -2.424 1.00 70.31 268 ARG A CA 1
ATOM 1981 C C . ARG A 1 268 ? -10.525 -9.697 -2.248 1.00 70.31 268 ARG A C 1
ATOM 1983 O O . ARG A 1 268 ? -11.657 -9.986 -1.868 1.00 70.31 268 ARG A O 1
ATOM 1990 N N . GLY A 1 269 ? -9.582 -10.605 -2.493 1.00 58.50 269 GLY A N 1
ATOM 1991 C CA . GLY A 1 269 ? -9.737 -12.014 -2.143 1.00 58.50 269 GLY A CA 1
ATOM 1992 C C . GLY A 1 269 ? -9.779 -12.227 -0.628 1.00 58.50 269 GLY A C 1
ATOM 1993 O O . GLY A 1 269 ? -9.424 -11.343 0.156 1.00 58.50 269 GLY A O 1
ATOM 1994 N N . ARG A 1 270 ? -10.196 -13.426 -0.214 1.00 72.06 270 ARG A N 1
ATOM 1995 C CA . ARG A 1 270 ? -10.152 -13.818 1.198 1.00 72.06 270 ARG A CA 1
ATOM 1996 C C . ARG A 1 270 ? -8.723 -13.812 1.731 1.00 72.06 270 ARG A C 1
ATOM 1998 O O . ARG A 1 270 ? -7.809 -14.225 1.022 1.00 72.06 270 ARG A O 1
ATOM 2005 N N . HIS A 1 271 ? -8.547 -13.399 2.983 1.00 75.38 271 HIS A N 1
ATOM 2006 C CA . HIS A 1 271 ? -7.246 -13.390 3.641 1.00 75.38 271 HIS A CA 1
ATOM 2007 C C . HIS A 1 271 ? -7.368 -13.975 5.045 1.00 75.38 271 HIS A C 1
ATOM 2009 O O . HIS A 1 271 ? -8.146 -13.499 5.863 1.00 75.38 271 HIS A O 1
ATOM 2015 N N . LEU A 1 272 ? -6.603 -15.027 5.320 1.00 79.19 272 LEU A N 1
ATOM 2016 C CA . LEU A 1 272 ? -6.659 -15.728 6.597 1.00 79.19 272 LEU A CA 1
ATOM 2017 C C . LEU A 1 272 ? -5.751 -15.024 7.602 1.00 79.19 272 LEU A C 1
ATOM 2019 O O . LEU A 1 272 ? -4.534 -15.202 7.565 1.00 79.19 272 LEU A O 1
ATOM 2023 N N . PHE A 1 273 ? -6.341 -14.244 8.508 1.00 84.56 273 PHE A N 1
ATOM 2024 C CA . PHE A 1 273 ? -5.593 -13.711 9.639 1.00 84.56 273 PHE A CA 1
ATOM 2025 C C . PHE A 1 273 ? -5.454 -14.786 10.730 1.00 84.56 273 PHE A C 1
ATOM 2027 O O . PHE A 1 273 ? -6.442 -15.289 11.260 1.00 84.56 273 PHE A O 1
ATOM 2034 N N . ALA A 1 274 ? -4.225 -15.157 11.077 1.00 87.56 274 ALA A N 1
ATOM 2035 C CA . ALA A 1 274 ? -3.939 -16.230 12.026 1.00 87.56 274 ALA A CA 1
ATOM 2036 C C . ALA A 1 274 ? -4.467 -15.935 13.441 1.00 87.56 274 ALA A C 1
ATOM 2038 O O . ALA A 1 274 ? -4.827 -16.850 14.176 1.00 87.56 274 ALA A O 1
ATOM 2039 N N . ASP A 1 275 ? -4.519 -14.660 13.827 1.00 91.06 275 ASP A N 1
ATOM 2040 C CA . ASP A 1 275 ? -4.911 -14.197 15.160 1.00 91.06 275 ASP A CA 1
ATOM 2041 C C . ASP A 1 275 ? -6.415 -13.940 15.327 1.00 91.06 275 ASP A C 1
ATOM 2043 O O . ASP A 1 275 ? -6.846 -13.544 16.410 1.00 91.06 275 ASP A O 1
ATOM 2047 N N . ILE A 1 276 ? -7.219 -14.179 14.286 1.00 93.62 276 ILE A N 1
ATOM 2048 C CA . ILE A 1 276 ? -8.683 -14.068 14.369 1.00 93.62 276 ILE A CA 1
ATOM 2049 C C . ILE A 1 276 ? -9.392 -15.418 14.265 1.00 93.62 276 ILE A C 1
ATOM 2051 O O . ILE A 1 276 ? -10.613 -15.441 14.353 1.00 93.62 276 ILE A O 1
ATOM 2055 N N . ALA A 1 277 ? -8.667 -16.527 14.096 1.00 92.06 277 ALA A N 1
ATOM 2056 C CA . ALA A 1 277 ? -9.274 -17.852 13.998 1.00 92.06 277 ALA A CA 1
ATOM 2057 C C . ALA A 1 277 ? -10.076 -18.181 15.271 1.00 92.06 277 ALA A C 1
ATOM 2059 O O . ALA A 1 277 ? -9.520 -18.248 16.370 1.00 92.06 277 ALA A O 1
ATOM 2060 N N . GLY A 1 278 ? -11.392 -18.367 15.133 1.00 91.75 278 GLY A N 1
ATOM 2061 C CA . GLY A 1 278 ? -12.304 -18.599 16.257 1.00 91.75 278 GLY A CA 1
ATOM 2062 C C . GLY A 1 278 ? -12.628 -17.345 17.080 1.00 91.75 278 GLY A C 1
ATOM 2063 O O . GLY A 1 278 ? -13.300 -17.440 18.109 1.00 91.75 278 GLY A O 1
ATOM 2064 N N . HIS A 1 279 ? -12.177 -16.165 16.651 1.00 96.06 279 HIS A N 1
ATOM 2065 C CA . HIS A 1 279 ? -12.519 -14.897 17.283 1.00 96.06 279 HIS A CA 1
ATOM 2066 C C . HIS A 1 279 ? -13.955 -14.494 16.910 1.00 96.06 279 HIS A C 1
ATOM 2068 O O . HIS A 1 279 ? -14.370 -14.608 15.760 1.00 96.06 279 HIS A O 1
ATOM 2074 N N . TRP A 1 280 ? -14.723 -13.944 17.856 1.00 95.81 280 TRP A N 1
ATOM 2075 C CA . TRP A 1 280 ? -16.143 -13.601 17.643 1.00 95.81 280 TRP A CA 1
ATOM 2076 C C . TRP A 1 280 ? -16.386 -12.621 16.478 1.00 95.81 280 TRP A C 1
ATOM 2078 O O . TRP A 1 280 ? -17.470 -12.597 15.901 1.00 95.81 280 TRP A O 1
ATOM 2088 N N . ALA A 1 281 ? -15.378 -11.811 16.141 1.00 96.12 281 ALA A N 1
ATOM 2089 C CA . ALA A 1 281 ? -15.419 -10.829 15.056 1.00 96.12 281 ALA A CA 1
ATOM 2090 C C . ALA A 1 281 ? -14.832 -11.336 13.725 1.00 96.12 281 ALA A C 1
ATOM 2092 O O . ALA A 1 281 ? -14.734 -10.551 12.788 1.00 96.12 281 ALA A O 1
ATOM 2093 N N . GLU A 1 282 ? -14.418 -12.604 13.626 1.00 95.62 282 GLU A N 1
ATOM 2094 C CA . GLU A 1 282 ? -13.722 -13.160 12.453 1.00 95.62 282 GLU A CA 1
ATOM 2095 C C . GLU A 1 282 ? -14.459 -12.868 11.137 1.00 95.62 282 GLU A C 1
ATOM 2097 O O . GLU A 1 282 ? -13.883 -12.307 10.205 1.00 95.62 282 GLU A O 1
ATOM 2102 N N . ALA A 1 283 ? -15.761 -13.161 11.090 1.00 95.06 283 ALA A N 1
ATOM 2103 C CA . ALA A 1 283 ? -16.582 -12.937 9.902 1.00 95.06 283 ALA A CA 1
ATOM 2104 C C . ALA A 1 283 ? -16.706 -11.448 9.532 1.00 95.06 283 ALA A C 1
ATOM 2106 O O . ALA A 1 283 ? -16.692 -11.100 8.350 1.00 95.06 283 ALA A O 1
ATOM 2107 N N . ASP A 1 284 ? -16.806 -10.564 10.528 1.00 95.88 284 ASP A N 1
ATOM 2108 C CA . ASP A 1 284 ? -16.933 -9.126 10.289 1.00 95.88 284 ASP A CA 1
ATOM 2109 C C . ASP A 1 284 ? -15.599 -8.521 9.823 1.00 95.88 284 ASP A C 1
ATOM 2111 O O . ASP A 1 284 ? -15.581 -7.680 8.923 1.00 95.88 284 ASP A O 1
ATOM 2115 N N . ILE A 1 285 ? -14.475 -8.985 10.380 1.00 95.50 285 ILE A N 1
ATOM 2116 C CA . ILE A 1 285 ? -13.118 -8.601 9.964 1.00 95.50 285 ILE A CA 1
ATOM 2117 C C . ILE A 1 285 ? -12.868 -9.039 8.522 1.00 95.50 285 ILE A C 1
ATOM 2119 O O . ILE A 1 285 ? -12.411 -8.234 7.707 1.00 95.50 285 ILE A O 1
ATOM 2123 N N . GLN A 1 286 ? -13.236 -10.276 8.184 1.00 91.88 286 GLN A N 1
ATOM 2124 C CA . GLN A 1 286 ? -13.125 -10.796 6.826 1.00 91.88 286 GLN A CA 1
ATOM 2125 C C . GLN A 1 286 ? -13.967 -9.977 5.836 1.00 91.88 286 GLN A C 1
ATOM 2127 O O . GLN A 1 286 ? -13.468 -9.564 4.788 1.00 91.88 286 GLN A O 1
ATOM 2132 N N . TRP A 1 287 ? -15.216 -9.670 6.200 1.00 93.00 287 TRP A N 1
ATOM 2133 C CA . TRP A 1 287 ? -16.105 -8.818 5.408 1.00 93.00 287 TRP A CA 1
ATOM 2134 C C . TRP A 1 287 ? -15.504 -7.430 5.148 1.00 93.00 287 TRP A C 1
ATOM 2136 O O . TRP A 1 287 ? -15.538 -6.939 4.015 1.00 93.00 287 TRP A O 1
ATOM 2146 N N . ALA A 1 288 ? -14.945 -6.804 6.186 1.00 90.69 288 ALA A N 1
ATOM 2147 C CA . ALA A 1 288 ? -14.364 -5.472 6.090 1.00 90.69 288 ALA A CA 1
ATOM 2148 C C . ALA A 1 288 ? -13.077 -5.467 5.251 1.00 90.69 288 ALA A C 1
ATOM 2150 O O . ALA A 1 288 ? -12.841 -4.523 4.494 1.00 90.69 288 ALA A O 1
ATOM 2151 N N . TYR A 1 289 ? -12.261 -6.520 5.351 1.00 85.88 289 TYR A N 1
ATOM 2152 C CA . TYR A 1 289 ? -11.050 -6.669 4.548 1.00 85.88 289 TYR A CA 1
ATOM 2153 C C . TYR A 1 289 ? -11.375 -6.828 3.058 1.00 85.88 289 TYR A C 1
ATOM 2155 O O . TYR A 1 289 ? -10.814 -6.107 2.234 1.00 85.88 289 TYR A O 1
ATOM 2163 N N . GLU A 1 290 ? -12.324 -7.707 2.715 1.00 80.00 290 GLU A N 1
ATOM 2164 C CA . GLU A 1 290 ? -12.779 -7.959 1.335 1.00 80.00 290 GLU A CA 1
ATOM 2165 C C . GLU A 1 290 ? -13.263 -6.693 0.615 1.00 80.00 290 GLU A C 1
ATOM 2167 O O . GLU A 1 290 ? -13.156 -6.593 -0.606 1.00 80.00 290 GLU A O 1
ATOM 2172 N N . ARG A 1 291 ? -13.777 -5.717 1.371 1.00 80.88 291 ARG A N 1
ATOM 2173 C CA . ARG A 1 291 ? -14.314 -4.436 0.876 1.00 80.88 291 ARG A CA 1
ATOM 2174 C C . ARG A 1 291 ? -13.328 -3.273 0.979 1.00 80.88 291 ARG A C 1
ATOM 2176 O O . ARG A 1 291 ? -13.694 -2.131 0.724 1.00 80.88 291 ARG A O 1
ATOM 2183 N N . GLY A 1 292 ? -12.087 -3.544 1.387 1.00 74.75 292 GLY A N 1
ATOM 2184 C CA . GLY A 1 292 ? -11.046 -2.527 1.547 1.00 74.75 292 GLY A CA 1
ATOM 2185 C C . GLY A 1 292 ? -11.276 -1.535 2.686 1.00 74.75 292 GLY A C 1
ATOM 2186 O O . GLY A 1 292 ? -10.611 -0.505 2.730 1.00 74.75 292 GLY A O 1
ATOM 2187 N N . ILE A 1 293 ? -12.191 -1.825 3.616 1.00 83.94 293 ILE A N 1
ATOM 2188 C CA . ILE A 1 293 ? -12.469 -0.964 4.775 1.00 83.94 293 ILE A CA 1
ATOM 2189 C C . ILE A 1 293 ? -11.303 -1.035 5.766 1.00 83.94 293 ILE A C 1
ATOM 2191 O O . ILE A 1 293 ? -10.907 -0.020 6.341 1.00 83.94 293 ILE A O 1
ATOM 2195 N N . VAL A 1 294 ? -10.744 -2.234 5.956 1.00 84.81 294 VAL A N 1
ATOM 2196 C CA . VAL A 1 294 ? -9.635 -2.488 6.882 1.00 84.81 294 VAL A CA 1
ATOM 2197 C C . VAL A 1 294 ? -8.488 -3.239 6.218 1.00 84.81 294 VAL A C 1
ATOM 2199 O O . VAL A 1 294 ? -8.660 -3.938 5.221 1.00 84.81 294 VAL A O 1
ATOM 2202 N N . ASN A 1 295 ? -7.311 -3.117 6.826 1.00 77.69 295 ASN A N 1
ATOM 2203 C CA . ASN A 1 295 ? -6.111 -3.879 6.499 1.00 77.69 295 ASN A CA 1
ATOM 2204 C C . ASN A 1 295 ? -5.619 -4.615 7.757 1.00 77.69 295 ASN A C 1
ATOM 2206 O O . ASN A 1 295 ? -5.937 -4.211 8.885 1.00 77.69 295 ASN A O 1
ATOM 2210 N N . GLY A 1 296 ? -4.822 -5.666 7.555 1.00 74.69 296 GLY A N 1
ATOM 2211 C CA . GLY A 1 296 ? -4.047 -6.286 8.628 1.00 74.69 296 GLY A CA 1
ATOM 2212 C C . GLY A 1 296 ? -2.918 -5.387 9.127 1.00 74.69 296 GLY A C 1
ATOM 2213 O O . GLY A 1 296 ? -2.659 -4.322 8.568 1.00 74.69 296 GLY A O 1
ATOM 2214 N N . ILE A 1 297 ? -2.235 -5.842 10.172 1.00 74.00 297 ILE A N 1
ATOM 2215 C CA . ILE A 1 297 ? -1.049 -5.176 10.731 1.00 74.00 297 ILE A CA 1
ATOM 2216 C C . ILE A 1 297 ? 0.272 -5.792 10.232 1.00 74.00 297 ILE A C 1
ATOM 2218 O O . ILE A 1 297 ? 1.342 -5.386 10.672 1.00 74.00 297 ILE A O 1
ATOM 2222 N N . GLY A 1 298 ? 0.200 -6.773 9.324 1.00 64.94 298 GLY A N 1
ATOM 2223 C CA . GLY A 1 298 ? 1.342 -7.557 8.836 1.00 64.94 298 GLY A CA 1
ATOM 2224 C C . GLY A 1 298 ? 1.388 -8.974 9.426 1.00 64.94 298 GLY A C 1
ATOM 2225 O O . GLY A 1 298 ? 0.606 -9.307 10.313 1.00 64.94 298 GLY A O 1
ATOM 2226 N N . ASN A 1 299 ? 2.277 -9.832 8.909 1.00 63.62 299 ASN A N 1
ATOM 2227 C CA . ASN A 1 299 ? 2.492 -11.222 9.367 1.00 63.62 299 ASN A CA 1
ATOM 2228 C C . ASN A 1 299 ? 1.230 -12.104 9.405 1.00 63.62 299 ASN A C 1
ATOM 2230 O O . ASN A 1 299 ? 1.090 -12.958 10.281 1.00 63.62 299 ASN A O 1
ATOM 2234 N N . GLY A 1 300 ? 0.286 -11.865 8.489 1.00 73.25 300 GLY A N 1
ATOM 2235 C CA . GLY A 1 300 ? -1.004 -12.554 8.490 1.00 73.25 300 GLY A CA 1
ATOM 2236 C C . GLY A 1 300 ? -1.812 -12.293 9.763 1.00 73.25 300 GLY A C 1
ATOM 2237 O O . GLY A 1 300 ? -2.540 -13.172 10.200 1.00 73.25 300 GLY A O 1
ATOM 2238 N N . LYS A 1 301 ? -1.664 -11.124 10.402 1.00 81.88 301 LYS A N 1
ATOM 2239 C CA . LYS A 1 301 ? -2.408 -10.740 11.610 1.00 81.88 301 LYS A CA 1
ATOM 2240 C C . LYS A 1 301 ? -3.265 -9.502 11.395 1.00 81.88 301 LYS A C 1
ATOM 2242 O O . LYS A 1 301 ? -2.910 -8.598 10.633 1.00 81.88 301 LYS A O 1
ATOM 2247 N N . PHE A 1 302 ? -4.379 -9.443 12.110 1.00 88.75 302 PHE A N 1
ATOM 2248 C CA . PHE A 1 302 ? -5.270 -8.290 12.145 1.00 88.75 302 PHE A CA 1
ATOM 2249 C C . PHE A 1 302 ? -5.113 -7.439 13.414 1.00 88.75 302 PHE A C 1
ATOM 2251 O O . PHE A 1 302 ? -5.384 -6.239 13.361 1.00 88.75 302 PHE A O 1
ATOM 2258 N N . ASP A 1 303 ? -4.679 -8.044 14.520 1.00 92.38 303 ASP A N 1
ATOM 2259 C CA . ASP A 1 303 ? -4.723 -7.539 15.894 1.00 92.38 303 ASP A CA 1
ATOM 2260 C C . ASP A 1 303 ? -6.131 -7.079 16.307 1.00 92.38 303 ASP A C 1
ATOM 2262 O O . ASP A 1 303 ? -6.420 -5.879 16.344 1.00 92.38 303 ASP A O 1
ATOM 2266 N N . PRO A 1 304 ? -7.052 -8.018 16.603 1.00 94.50 304 PRO A N 1
ATOM 2267 C CA . PRO A 1 304 ? -8.427 -7.679 16.970 1.00 94.50 304 PRO A CA 1
ATOM 2268 C C . PRO A 1 304 ? -8.529 -6.912 18.298 1.00 94.50 304 PRO A C 1
ATOM 2270 O O . PRO A 1 304 ? -9.519 -6.211 18.522 1.00 94.50 304 PRO A O 1
ATOM 2273 N N . THR A 1 305 ? -7.520 -7.024 19.166 1.00 94.06 305 THR A N 1
ATOM 2274 C CA . THR A 1 305 ? -7.464 -6.382 20.488 1.00 94.06 305 THR A CA 1
ATOM 2275 C C . THR A 1 305 ? -6.804 -5.007 20.483 1.00 94.06 305 THR A C 1
ATOM 2277 O O . THR A 1 305 ? -6.962 -4.264 21.451 1.00 94.06 305 THR A O 1
ATOM 2280 N N . GLY A 1 306 ? -6.090 -4.656 19.412 1.00 91.12 306 GLY A N 1
ATOM 2281 C CA . GLY A 1 306 ? -5.405 -3.379 19.268 1.00 91.12 306 GLY A CA 1
ATOM 2282 C C . GLY A 1 306 ? -6.351 -2.190 19.407 1.00 91.12 306 GLY A C 1
ATOM 2283 O O . GLY A 1 306 ? -7.500 -2.230 18.962 1.00 91.12 306 GLY A O 1
ATOM 2284 N N . ILE A 1 307 ? -5.864 -1.119 20.030 1.00 94.81 307 ILE A N 1
ATOM 2285 C CA . ILE A 1 307 ? -6.645 0.097 20.267 1.00 94.81 307 ILE A CA 1
ATOM 2286 C C . ILE A 1 307 ? -6.735 0.929 18.987 1.00 94.81 307 ILE A C 1
ATOM 2288 O O . ILE A 1 307 ? -5.735 1.155 18.306 1.00 94.81 307 ILE A O 1
ATOM 2292 N N . THR A 1 308 ? -7.941 1.396 18.671 1.00 92.12 308 THR A N 1
ATOM 2293 C CA . THR A 1 308 ? -8.231 2.204 17.481 1.00 92.12 308 THR A CA 1
ATOM 2294 C C . THR A 1 308 ? -8.159 3.694 17.810 1.00 92.12 308 THR A C 1
ATOM 2296 O O . THR A 1 308 ? -8.687 4.136 18.832 1.00 92.12 308 THR A O 1
ATOM 2299 N N . THR A 1 309 ? -7.528 4.488 16.944 1.00 94.62 309 THR A N 1
ATOM 2300 C CA . THR A 1 309 ? -7.517 5.958 17.060 1.00 94.62 309 THR A CA 1
ATOM 2301 C C . THR A 1 309 ? -8.733 6.596 16.386 1.00 94.62 309 THR A C 1
ATOM 2303 O O . THR A 1 309 ? -9.387 5.973 15.545 1.00 94.62 309 THR A O 1
ATOM 2306 N N . GLU A 1 310 ? -9.035 7.858 16.702 1.00 96.25 310 GLU A N 1
ATOM 2307 C CA . GLU A 1 310 ? -10.154 8.576 16.071 1.00 96.25 310 GLU A CA 1
ATOM 2308 C C . GLU A 1 310 ? -10.019 8.644 14.545 1.00 96.25 310 GLU A C 1
ATOM 2310 O O . GLU A 1 310 ? -10.964 8.340 13.819 1.00 96.25 310 GLU A O 1
ATOM 2315 N N . GLU A 1 311 ? -8.832 8.971 14.031 1.00 91.56 311 GLU A N 1
ATOM 2316 C CA . GLU A 1 311 ? -8.603 9.046 12.587 1.00 91.56 311 GLU A CA 1
ATOM 2317 C C . GLU A 1 311 ? -8.728 7.700 11.870 1.00 91.56 311 GLU A C 1
ATOM 2319 O O . GLU A 1 311 ? -9.187 7.658 10.726 1.00 91.56 311 GLU A O 1
ATOM 2324 N N . GLN A 1 312 ? -8.359 6.602 12.535 1.00 90.69 312 GLN A N 1
ATOM 2325 C CA . GLN A 1 312 ? -8.554 5.258 12.002 1.00 90.69 312 GLN A CA 1
ATOM 2326 C C . GLN A 1 312 ? -10.043 4.930 11.934 1.00 90.69 312 GLN A C 1
ATOM 2328 O O . GLN A 1 312 ? -10.527 4.521 10.879 1.00 90.69 312 GLN A O 1
ATOM 2333 N N . PHE A 1 313 ? -10.781 5.149 13.026 1.00 97.00 313 PHE A N 1
ATOM 2334 C CA . PHE A 1 313 ? -12.217 4.883 13.064 1.00 97.00 313 PHE A CA 1
ATOM 2335 C C . PHE A 1 313 ? -12.979 5.724 12.034 1.00 97.00 313 PHE A C 1
ATOM 2337 O O . PHE A 1 313 ? -13.760 5.180 11.253 1.00 97.00 313 PHE A O 1
ATOM 2344 N N . LEU A 1 314 ? -12.686 7.026 11.959 1.00 94.75 314 LEU A N 1
ATOM 2345 C CA . LEU A 1 314 ? -13.307 7.942 11.005 1.00 94.75 314 LEU A CA 1
ATOM 2346 C C . LEU A 1 314 ? -13.033 7.532 9.550 1.00 94.75 314 LEU A C 1
ATOM 2348 O O . LEU A 1 314 ? -13.959 7.528 8.739 1.00 94.75 314 LEU A O 1
ATOM 2352 N N . LYS A 1 315 ? -11.789 7.148 9.216 1.00 89.75 315 LYS A N 1
ATOM 2353 C CA . LYS A 1 315 ? -11.448 6.614 7.885 1.00 89.75 315 LYS A CA 1
ATOM 2354 C C . LYS A 1 315 ? -12.304 5.393 7.558 1.00 89.75 315 LYS A C 1
ATOM 2356 O O . LYS A 1 315 ? -12.951 5.374 6.513 1.00 89.75 315 LYS A O 1
ATOM 2361 N N . MET A 1 316 ? -12.299 4.387 8.435 1.00 92.75 316 MET A N 1
ATOM 2362 C CA . MET A 1 316 ? -13.005 3.126 8.193 1.00 92.75 316 MET A CA 1
ATOM 2363 C C . MET A 1 316 ? -14.515 3.362 8.024 1.00 92.75 316 MET A C 1
ATOM 2365 O O . MET A 1 316 ? -15.118 2.842 7.086 1.00 92.75 316 MET A O 1
ATOM 2369 N N . LEU A 1 317 ? -15.114 4.204 8.874 1.00 94.56 317 LEU A N 1
ATOM 2370 C CA . LEU A 1 317 ? -16.533 4.557 8.807 1.00 94.56 317 LEU A CA 1
ATOM 2371 C C . LEU A 1 317 ? -16.892 5.262 7.489 1.00 94.56 317 LEU A C 1
ATOM 2373 O O . LEU A 1 317 ? -17.863 4.889 6.834 1.00 94.56 317 LEU A O 1
ATOM 2377 N N . LEU A 1 318 ? -16.106 6.260 7.071 1.00 89.69 318 LEU A N 1
ATOM 2378 C CA . LEU A 1 318 ? -16.400 7.024 5.855 1.00 89.69 318 LEU A CA 1
ATOM 2379 C C . LEU A 1 318 ? -16.145 6.231 4.570 1.00 89.69 318 LEU A C 1
ATOM 2381 O O . LEU A 1 318 ? -16.903 6.404 3.617 1.00 89.69 318 LEU A O 1
ATOM 2385 N N . ILE A 1 319 ? -15.139 5.350 4.540 1.00 84.31 319 ILE A N 1
ATOM 2386 C CA . ILE A 1 319 ? -14.940 4.411 3.424 1.00 84.31 319 ILE A CA 1
ATOM 2387 C C . ILE A 1 319 ? -16.161 3.500 3.291 1.00 84.31 319 ILE A C 1
ATOM 2389 O O . ILE A 1 319 ? -16.699 3.346 2.195 1.00 84.31 319 ILE A O 1
ATOM 2393 N N . ALA A 1 320 ? -16.637 2.951 4.411 1.00 87.75 320 ALA A N 1
ATOM 2394 C CA . ALA A 1 320 ? -17.782 2.056 4.409 1.00 87.75 320 ALA A CA 1
ATOM 2395 C C . ALA A 1 320 ? -19.076 2.750 3.937 1.00 87.75 320 ALA A C 1
ATOM 2397 O O . ALA A 1 320 ? -19.835 2.178 3.163 1.00 87.75 320 ALA A O 1
ATOM 2398 N N . MET A 1 321 ? -19.334 3.989 4.369 1.00 85.69 321 MET A N 1
ATOM 2399 C CA . MET A 1 321 ? -20.586 4.692 4.046 1.00 85.69 321 MET A CA 1
ATOM 2400 C C . MET A 1 321 ? -20.596 5.396 2.676 1.00 85.69 321 MET A C 1
ATOM 2402 O O . MET A 1 321 ? -21.667 5.720 2.167 1.00 85.69 321 MET A O 1
ATOM 2406 N N . ARG A 1 322 ? -19.432 5.702 2.082 1.00 74.06 322 ARG A N 1
ATOM 2407 C CA . ARG A 1 322 ? -19.350 6.445 0.804 1.00 74.06 322 ARG A CA 1
ATOM 2408 C C . ARG A 1 322 ? -18.975 5.597 -0.409 1.00 74.06 322 ARG A C 1
ATOM 2410 O O . ARG A 1 322 ? -19.114 6.088 -1.526 1.00 74.06 322 ARG A O 1
ATOM 2417 N N . GLY A 1 323 ? -18.502 4.368 -0.206 1.00 59.28 323 GLY A N 1
ATOM 2418 C CA . GLY A 1 323 ? -17.848 3.609 -1.268 1.00 59.28 323 GLY A CA 1
ATOM 2419 C C . GLY A 1 323 ? -16.453 4.161 -1.586 1.00 59.28 323 GLY A C 1
ATOM 2420 O O . GLY A 1 323 ? -16.094 5.285 -1.226 1.00 59.28 323 GLY A O 1
ATOM 2421 N N . LEU A 1 324 ? -15.625 3.332 -2.220 1.00 49.62 324 LEU A N 1
ATOM 2422 C CA . LEU A 1 324 ? -14.218 3.636 -2.476 1.00 49.62 324 LEU A CA 1
ATOM 2423 C C . LEU A 1 324 ? -14.071 4.782 -3.487 1.00 49.62 324 LEU A C 1
ATOM 2425 O O . LEU A 1 324 ? -14.227 4.590 -4.688 1.00 49.62 324 LEU A O 1
ATOM 2429 N N . THR A 1 325 ? -13.686 5.962 -3.006 1.00 45.66 325 THR A N 1
ATOM 2430 C CA . THR A 1 325 ? -13.023 6.986 -3.825 1.00 45.66 325 THR A CA 1
ATOM 2431 C C . THR A 1 325 ? -11.813 7.512 -3.057 1.00 45.66 325 THR A C 1
ATOM 2433 O O . THR A 1 325 ? -11.901 8.497 -2.313 1.00 45.66 325 THR A O 1
ATOM 2436 N N . GLU A 1 326 ? -10.676 6.826 -3.182 1.00 43.16 326 GLU A N 1
ATOM 2437 C CA . GLU A 1 326 ? -9.392 7.334 -2.700 1.00 43.16 326 GLU A CA 1
ATOM 2438 C C . GLU A 1 326 ? -8.809 8.334 -3.716 1.00 43.16 326 GLU A C 1
ATOM 2440 O O . GLU A 1 326 ? -8.021 7.997 -4.585 1.00 43.16 326 GLU A O 1
ATOM 2445 N N . GLU A 1 327 ? -9.221 9.598 -3.605 1.00 41.19 327 GLU A N 1
ATOM 2446 C CA . GLU A 1 327 ? -8.528 10.753 -4.208 1.00 41.19 327 GLU A CA 1
ATOM 2447 C C . GLU A 1 327 ? -7.197 11.036 -3.460 1.00 41.19 327 GLU A C 1
ATOM 2449 O O . GLU A 1 327 ? -7.087 10.669 -2.273 1.00 41.19 327 GLU A O 1
ATOM 2454 N N . PRO A 1 328 ? -6.196 11.674 -4.112 1.00 37.25 328 PRO A N 1
ATOM 2455 C CA . PRO A 1 328 ? -4.797 11.728 -3.673 1.00 37.25 328 PRO A CA 1
ATOM 2456 C C . PRO A 1 328 ? -4.590 12.217 -2.233 1.00 37.25 328 PRO A C 1
ATOM 2458 O O . PRO A 1 328 ? -5.336 13.033 -1.688 1.00 37.25 328 PRO A O 1
ATOM 2461 N N . VAL A 1 329 ? -3.539 11.686 -1.605 1.00 41.97 329 VAL A N 1
ATOM 2462 C CA . VAL A 1 329 ? -3.232 11.844 -0.179 1.00 41.97 329 VAL A CA 1
ATOM 2463 C C . VAL A 1 329 ? -2.813 13.289 0.135 1.00 41.97 329 VAL A C 1
ATOM 2465 O O . VAL A 1 329 ? -1.677 13.696 -0.092 1.00 41.97 329 VAL A O 1
ATOM 2468 N N . SER A 1 330 ? -3.723 14.086 0.699 1.00 47.03 330 SER A N 1
ATOM 2469 C CA . SER A 1 330 ? -3.378 15.356 1.357 1.00 47.03 330 SER A CA 1
ATOM 2470 C C . SER A 1 330 ? -2.600 15.088 2.654 1.00 47.03 330 SER A C 1
ATOM 2472 O O . SER A 1 330 ? -2.882 14.101 3.322 1.00 47.03 330 SER A O 1
ATOM 2474 N N . THR A 1 331 ? -1.681 15.966 3.075 1.00 47.12 331 THR A N 1
ATOM 2475 C CA . THR A 1 331 ? -1.057 15.888 4.416 1.00 47.12 331 THR A CA 1
ATOM 2476 C C . THR A 1 331 ? -1.821 16.761 5.427 1.00 47.12 331 THR A C 1
ATOM 2478 O O . THR A 1 331 ? -2.068 17.938 5.129 1.00 47.12 331 THR A O 1
ATOM 2481 N N . PRO A 1 332 ? -2.149 16.258 6.639 1.00 62.62 332 PRO A N 1
ATOM 2482 C CA . PRO A 1 332 ? -2.094 14.858 7.103 1.00 62.62 332 PRO A CA 1
ATOM 2483 C C . PRO A 1 332 ? -3.029 13.933 6.313 1.00 62.62 332 PRO A C 1
ATOM 2485 O O . PRO A 1 332 ? -4.070 14.386 5.861 1.00 62.62 332 PRO A O 1
ATOM 2488 N N . TRP A 1 333 ? -2.706 12.646 6.185 1.00 66.00 333 TRP A N 1
ATOM 2489 C CA . TRP A 1 333 ? -3.486 11.667 5.400 1.00 66.00 333 TRP A CA 1
ATOM 2490 C C . TRP A 1 333 ? -4.975 11.616 5.753 1.00 66.00 333 TRP A C 1
ATOM 2492 O O . TRP A 1 333 ? -5.827 11.392 4.894 1.00 66.00 333 TRP A O 1
ATOM 2502 N N . SER A 1 334 ? -5.286 11.846 7.030 1.00 77.88 334 SER A N 1
ATOM 2503 C CA . SER A 1 334 ? -6.642 11.818 7.551 1.00 77.88 334 SER A CA 1
ATOM 2504 C C . SER A 1 334 ? -7.401 13.114 7.271 1.00 77.88 334 SER A C 1
ATOM 2506 O O . SER A 1 334 ? -8.620 13.152 7.405 1.00 77.88 334 SER A O 1
ATOM 2508 N N . ARG A 1 335 ? -6.713 14.175 6.825 1.00 80.31 335 ARG A N 1
ATOM 2509 C CA . ARG A 1 335 ? -7.256 15.526 6.628 1.00 80.31 335 ARG A CA 1
ATOM 2510 C C . ARG A 1 335 ? -8.541 15.539 5.814 1.00 80.31 335 ARG A C 1
ATOM 2512 O O . ARG A 1 335 ? -9.490 16.160 6.268 1.00 80.31 335 ARG A O 1
ATOM 2519 N N . LYS A 1 336 ? -8.614 14.820 4.690 1.00 79.00 336 LYS A N 1
ATOM 2520 C CA . LYS A 1 336 ? -9.835 14.761 3.866 1.00 79.00 336 LYS A CA 1
ATOM 2521 C C . LYS A 1 336 ? -11.049 14.201 4.619 1.00 79.00 336 LYS A C 1
ATOM 2523 O O . LYS A 1 336 ? -12.168 14.662 4.411 1.00 79.00 336 LYS A O 1
ATOM 2528 N N . TYR A 1 337 ? -10.835 13.241 5.522 1.00 86.25 337 TYR A N 1
ATOM 2529 C CA . TYR A 1 337 ? -11.898 12.674 6.354 1.00 86.25 337 TYR A CA 1
ATOM 2530 C C . TYR A 1 337 ? -12.384 13.688 7.389 1.00 86.25 337 TYR A C 1
ATOM 2532 O O . TYR A 1 337 ? -13.587 13.840 7.570 1.00 86.25 337 TYR A O 1
ATOM 2540 N N . TYR A 1 338 ? -11.461 14.431 8.005 1.00 89.69 338 TYR A N 1
ATOM 2541 C CA . TYR A 1 338 ? -11.803 15.511 8.933 1.00 89.69 338 TYR A CA 1
ATOM 2542 C C . TYR A 1 338 ? -12.468 16.695 8.225 1.00 89.69 338 TYR A C 1
ATOM 2544 O O . TYR A 1 338 ? -13.458 17.209 8.725 1.00 89.69 338 TYR A O 1
ATOM 2552 N N . GLU A 1 339 ? -11.987 17.112 7.053 1.00 84.06 339 GLU A N 1
ATOM 2553 C CA . GLU A 1 339 ? -12.617 18.172 6.253 1.00 84.06 339 GLU A CA 1
ATOM 2554 C C . GLU A 1 339 ? -14.054 17.796 5.879 1.00 84.06 339 GLU A C 1
ATOM 2556 O O . GLU A 1 339 ? -14.964 18.611 6.035 1.00 84.06 339 GLU A O 1
ATOM 2561 N N . PHE A 1 340 ? -14.279 16.544 5.466 1.00 86.62 340 PHE A N 1
ATOM 2562 C CA . PHE A 1 340 ? -15.621 16.019 5.226 1.00 86.62 340 PHE A CA 1
ATOM 2563 C C . PHE A 1 340 ? -16.471 16.027 6.502 1.00 86.62 340 PHE A C 1
ATOM 2565 O O . PHE A 1 340 ? -17.569 16.579 6.502 1.00 86.62 340 PHE A O 1
ATOM 2572 N N . ALA A 1 341 ? -15.962 15.444 7.589 1.00 91.44 341 ALA A N 1
ATOM 2573 C CA . ALA A 1 341 ? -16.673 15.337 8.857 1.00 91.44 341 ALA A CA 1
ATOM 2574 C C . ALA A 1 341 ? -17.080 16.718 9.396 1.00 91.44 341 ALA A C 1
ATOM 2576 O O . ALA A 1 341 ? -18.243 16.935 9.726 1.00 91.44 341 ALA A O 1
ATOM 2577 N N . LEU A 1 342 ? -16.163 17.687 9.377 1.00 89.94 342 LEU A N 1
ATOM 2578 C CA . LEU A 1 342 ? -16.421 19.069 9.779 1.00 89.94 342 LEU A CA 1
ATOM 2579 C C . LEU A 1 342 ? -17.440 19.757 8.859 1.00 89.94 342 LEU A C 1
ATOM 2581 O O . LEU A 1 342 ? -18.340 20.437 9.348 1.00 89.94 342 LEU A O 1
ATOM 2585 N N . ALA A 1 343 ? -17.362 19.551 7.540 1.00 86.12 343 ALA A N 1
ATOM 2586 C CA . ALA A 1 343 ? -18.344 20.094 6.595 1.00 86.12 343 ALA A CA 1
ATOM 2587 C C . ALA A 1 343 ? -19.762 19.523 6.807 1.00 86.12 343 ALA A C 1
ATOM 2589 O O . ALA A 1 343 ? -20.759 20.204 6.522 1.00 86.12 343 ALA A O 1
ATOM 2590 N N . TYR A 1 344 ? -19.844 18.290 7.318 1.00 91.12 344 TYR A N 1
ATOM 2591 C CA . TYR A 1 344 ? -21.084 17.605 7.685 1.00 91.12 344 TYR A CA 1
ATOM 2592 C C . TYR A 1 344 ? -21.531 17.876 9.131 1.00 91.12 344 TYR A C 1
ATOM 2594 O O . TYR A 1 344 ? -22.647 17.515 9.503 1.00 91.12 344 TYR A O 1
ATOM 2602 N N . GLY A 1 345 ? -20.708 18.579 9.916 1.00 92.12 345 GLY A N 1
ATOM 2603 C CA . GLY A 1 345 ? -20.999 18.976 11.291 1.00 92.12 345 GLY A CA 1
ATOM 2604 C C . GLY A 1 345 ? -20.734 17.894 12.340 1.00 92.12 345 GLY A C 1
ATOM 2605 O O . GLY A 1 345 ? -21.254 18.013 13.446 1.00 92.12 345 GLY A O 1
ATOM 2606 N N . TYR A 1 346 ? -19.970 16.854 12.005 1.00 95.69 346 TYR A N 1
ATOM 2607 C CA . TYR A 1 346 ? -19.700 15.713 12.880 1.00 95.69 346 TYR A CA 1
ATOM 2608 C C . TYR A 1 346 ? -18.750 16.059 14.038 1.00 95.69 346 TYR A C 1
ATOM 2610 O O . TYR A 1 346 ? -17.851 16.887 13.859 1.00 95.69 346 TYR A O 1
ATOM 2618 N N . PRO A 1 347 ? -18.914 15.413 15.210 1.00 96.00 347 PRO A N 1
ATOM 2619 C CA . PRO A 1 347 ? -18.076 15.645 16.383 1.00 96.00 347 PRO A CA 1
ATOM 2620 C C . PRO A 1 347 ? -16.719 14.946 16.217 1.00 96.00 347 PRO A C 1
ATOM 2622 O O . PRO A 1 347 ? -16.564 13.777 16.555 1.00 96.00 347 PRO A O 1
ATOM 2625 N N . VAL A 1 348 ? -15.747 15.659 15.646 1.00 95.25 348 VAL A N 1
ATOM 2626 C CA . VAL A 1 348 ? -14.365 15.191 15.449 1.00 95.25 348 VAL A CA 1
ATOM 2627 C C . VAL A 1 348 ? -13.367 16.241 15.937 1.00 95.25 348 VAL A C 1
ATOM 2629 O O . VAL A 1 348 ? -13.650 17.441 15.886 1.00 95.25 348 VAL A O 1
ATOM 2632 N N . TRP A 1 349 ? -12.179 15.808 16.354 1.00 93.00 349 TRP A N 1
ATOM 2633 C CA . TRP A 1 349 ? -11.131 16.658 16.921 1.00 93.00 349 TRP A CA 1
ATOM 2634 C C . TRP A 1 349 ? -9.808 16.493 16.153 1.00 93.00 349 TRP A C 1
ATOM 2636 O O . TRP A 1 349 ? -8.943 15.707 16.551 1.00 93.00 349 TRP A O 1
ATOM 2646 N N . PRO A 1 350 ? -9.586 17.261 15.063 1.00 87.19 350 PRO A N 1
ATOM 2647 C CA . PRO A 1 350 ? -8.371 17.170 14.246 1.00 87.19 350 PRO A CA 1
ATOM 2648 C C . PRO A 1 350 ? -7.060 17.288 15.039 1.00 87.19 350 PRO A C 1
ATOM 2650 O O . PRO A 1 350 ? -6.034 16.737 14.644 1.00 87.19 350 PRO A O 1
ATOM 2653 N N . GLU A 1 351 ? -7.040 18.011 16.151 1.00 86.81 351 GLU A N 1
ATOM 2654 C CA . GLU A 1 351 ? -5.861 18.178 17.003 1.00 86.81 351 GLU A CA 1
ATOM 2655 C C . GLU A 1 351 ? -5.537 16.910 17.809 1.00 86.81 351 GLU A C 1
ATOM 2657 O O . GLU A 1 351 ? -4.382 16.691 18.168 1.00 86.81 351 GLU A O 1
ATOM 2662 N N . GLN A 1 352 ? -6.533 16.056 18.056 1.00 87.38 352 GLN A N 1
ATOM 2663 C CA . GLN A 1 352 ? -6.427 14.812 18.827 1.00 87.38 352 GLN A CA 1
ATOM 2664 C C . GLN A 1 352 ? -6.552 13.563 17.946 1.00 87.38 352 GLN A C 1
ATOM 2666 O O . GLN A 1 352 ? -6.646 12.453 18.455 1.00 87.38 352 GLN A O 1
ATOM 2671 N N . ARG A 1 353 ? -6.484 13.730 16.621 1.00 87.56 353 ARG A N 1
ATOM 2672 C CA . ARG A 1 353 ? -6.786 12.696 15.622 1.00 87.56 353 ARG A CA 1
ATOM 2673 C C . ARG A 1 353 ? -6.118 11.334 15.846 1.00 87.56 353 ARG A C 1
ATOM 2675 O O . ARG A 1 353 ? -6.715 10.307 15.544 1.00 87.56 353 ARG A O 1
ATOM 2682 N N . SER A 1 354 ? -4.888 11.324 16.362 1.00 83.81 354 SER A N 1
ATOM 2683 C CA . SER A 1 354 ? -4.087 10.112 16.588 1.00 83.81 354 SER A CA 1
ATOM 2684 C C . SER A 1 354 ? -4.236 9.534 18.002 1.00 83.81 354 SER A C 1
ATOM 2686 O O . SER A 1 354 ? -3.542 8.580 18.342 1.00 83.81 354 SER A O 1
ATOM 2688 N N . GLN A 1 355 ? -5.104 10.104 18.840 1.00 92.44 355 GLN A N 1
ATOM 2689 C CA . GLN A 1 355 ? -5.414 9.569 20.164 1.00 92.44 355 GLN A CA 1
ATOM 2690 C C . GLN A 1 355 ? -6.423 8.413 20.064 1.00 92.44 355 GLN A C 1
ATOM 2692 O O . GLN A 1 355 ? -7.234 8.389 19.130 1.00 92.44 355 GLN A O 1
ATOM 2697 N N . PRO A 1 356 ? -6.391 7.453 21.009 1.00 95.56 356 PRO A N 1
ATOM 2698 C CA . PRO A 1 356 ? -7.418 6.425 21.145 1.00 95.56 356 PRO A CA 1
ATOM 2699 C C . PRO A 1 356 ? -8.836 7.003 21.191 1.00 95.56 356 PRO A C 1
ATOM 2701 O O . PRO A 1 356 ? -9.102 7.927 21.959 1.00 95.56 356 PRO A O 1
ATOM 2704 N N . ILE A 1 357 ? -9.756 6.430 20.412 1.00 98.06 357 ILE A N 1
ATOM 2705 C CA . ILE A 1 357 ? -11.171 6.816 20.456 1.00 98.06 357 ILE A CA 1
ATOM 2706 C C . ILE A 1 357 ? -11.906 6.016 21.538 1.00 98.06 357 ILE A C 1
ATOM 2708 O O . ILE A 1 357 ? -11.703 4.808 21.692 1.00 98.06 357 ILE A O 1
ATOM 2712 N N . THR A 1 358 ? -12.776 6.683 22.294 1.00 98.56 358 THR A N 1
ATOM 2713 C CA . THR A 1 358 ? -13.659 6.019 23.260 1.00 98.56 358 THR A CA 1
ATOM 2714 C C . THR A 1 358 ? -14.914 5.492 22.578 1.00 98.56 358 THR A C 1
ATOM 2716 O O . THR A 1 358 ? -15.374 6.020 21.561 1.00 98.56 358 THR A O 1
ATOM 2719 N N . ARG A 1 359 ? -15.537 4.474 23.170 1.00 98.50 359 ARG A N 1
ATOM 2720 C CA . ARG A 1 359 ? -16.823 3.953 22.689 1.00 98.50 359 ARG A CA 1
ATOM 2721 C C . ARG A 1 359 ? -17.928 5.016 22.713 1.00 98.50 359 ARG A C 1
ATOM 2723 O O . ARG A 1 359 ? -18.830 4.964 21.878 1.00 98.50 359 ARG A O 1
ATOM 2730 N N . ARG A 1 360 ? -17.876 5.992 23.627 1.00 98.50 360 ARG A N 1
ATOM 2731 C CA . ARG A 1 360 ? -18.790 7.148 23.638 1.00 98.50 360 ARG A CA 1
ATOM 2732 C C . ARG A 1 360 ? -18.599 8.022 22.400 1.00 98.50 360 ARG A C 1
ATOM 2734 O O . ARG A 1 360 ? -19.579 8.272 21.711 1.00 98.50 360 ARG A O 1
ATOM 2741 N N . ALA A 1 361 ? -17.367 8.411 22.069 1.00 98.44 361 ALA A N 1
ATOM 2742 C CA . ALA A 1 361 ? -17.097 9.215 20.873 1.00 98.44 361 ALA A CA 1
ATOM 2743 C C . ALA A 1 361 ? -17.529 8.493 19.579 1.00 98.44 361 ALA A C 1
ATOM 2745 O O . ALA A 1 361 ? -18.070 9.113 18.668 1.00 98.44 361 ALA A O 1
ATOM 2746 N N . VAL A 1 362 ? -17.392 7.161 19.527 1.00 98.56 362 VAL A N 1
ATOM 2747 C CA . VAL A 1 362 ? -17.951 6.334 18.440 1.00 98.56 362 VAL A CA 1
ATOM 2748 C C . VAL A 1 362 ? -19.471 6.473 18.333 1.00 98.56 362 VAL A C 1
ATOM 2750 O O . VAL A 1 362 ? -19.988 6.605 17.224 1.00 98.56 362 VAL A O 1
ATOM 2753 N N . ALA A 1 363 ? -20.190 6.453 19.459 1.00 98.75 363 ALA A N 1
ATOM 2754 C CA . ALA A 1 363 ? -21.643 6.605 19.467 1.00 98.75 363 ALA A CA 1
ATOM 2755 C C . ALA A 1 363 ? -22.071 7.982 18.952 1.00 98.75 363 ALA A C 1
ATOM 2757 O O . ALA A 1 363 ? -22.967 8.070 18.117 1.00 98.75 363 ALA A O 1
ATOM 2758 N N . GLU A 1 364 ? -21.398 9.040 19.406 1.00 98.62 364 GLU A N 1
ATOM 2759 C CA . GLU A 1 364 ? -21.643 10.417 18.961 1.00 98.62 364 GLU A CA 1
ATOM 2760 C C . GLU A 1 364 ? -21.391 10.568 17.458 1.00 98.62 364 GLU A C 1
ATOM 2762 O O . GLU A 1 364 ? -22.217 11.129 16.738 1.00 98.62 364 GLU A O 1
ATOM 2767 N N . LEU A 1 365 ? -20.285 10.006 16.962 1.00 98.06 365 LEU A N 1
ATOM 2768 C CA . LEU A 1 365 ? -19.940 10.063 15.547 1.00 98.06 365 LEU A CA 1
ATOM 2769 C C . LEU A 1 365 ? -20.938 9.282 14.681 1.00 98.06 365 LEU A C 1
ATOM 2771 O O . LEU A 1 365 ? -21.365 9.793 13.650 1.00 98.06 365 LEU A O 1
ATOM 2775 N N . ILE A 1 366 ? -21.339 8.073 15.091 1.00 98.25 366 ILE A N 1
ATOM 2776 C CA . ILE A 1 366 ? -22.338 7.272 14.367 1.00 98.25 366 ILE A CA 1
ATOM 2777 C C . ILE A 1 366 ? -23.704 7.962 14.382 1.00 98.25 366 ILE A C 1
ATOM 2779 O O . ILE A 1 366 ? -24.334 8.050 13.334 1.00 98.25 366 ILE A O 1
ATOM 2783 N N . ALA A 1 367 ? -24.164 8.479 15.524 1.00 98.06 367 ALA A N 1
ATOM 2784 C CA . ALA A 1 367 ? -25.411 9.242 15.588 1.00 98.06 367 ALA A CA 1
ATOM 2785 C C . ALA A 1 367 ? -25.368 10.440 14.623 1.00 98.06 367 ALA A C 1
ATOM 2787 O O . ALA A 1 367 ? -26.294 10.640 13.836 1.00 98.06 367 ALA A O 1
ATOM 2788 N N . ALA A 1 368 ? -24.237 11.151 14.584 1.00 97.44 368 ALA A N 1
ATOM 2789 C CA . ALA A 1 368 ? -24.045 12.268 13.673 1.00 97.44 368 ALA A CA 1
ATOM 2790 C C . ALA A 1 368 ? -24.115 11.855 12.195 1.00 97.44 368 ALA A C 1
ATOM 2792 O O . ALA A 1 368 ? -24.749 12.560 11.410 1.00 97.44 368 ALA A O 1
ATOM 2793 N N . THR A 1 369 ? -23.556 10.699 11.800 1.00 95.50 369 THR A N 1
ATOM 2794 C CA . THR A 1 369 ? -23.692 10.218 10.409 1.00 95.50 369 THR A CA 1
ATOM 2795 C C . THR A 1 369 ? -25.119 9.831 10.038 1.00 95.50 369 THR A C 1
ATOM 2797 O O . THR A 1 369 ? -25.436 9.781 8.850 1.00 95.50 369 THR A O 1
ATOM 2800 N N . GLN A 1 370 ? -25.977 9.589 11.031 1.00 95.38 370 GLN A N 1
ATOM 2801 C CA . GLN A 1 370 ? -27.410 9.365 10.854 1.00 95.38 370 GLN A CA 1
ATOM 2802 C C . GLN A 1 370 ? -28.234 10.659 10.870 1.00 95.38 370 GLN A C 1
ATOM 2804 O O . GLN A 1 370 ? -29.445 10.594 10.710 1.00 95.38 370 GLN A O 1
ATOM 2809 N N . GLY A 1 371 ? -27.607 11.830 11.017 1.00 95.00 371 GLY A N 1
ATOM 2810 C CA . GLY A 1 371 ? -28.310 13.114 11.039 1.00 95.00 371 GLY A CA 1
ATOM 2811 C C . GLY A 1 371 ? -28.656 13.614 12.445 1.00 95.00 371 GLY A C 1
ATOM 2812 O O . GLY A 1 371 ? -29.263 14.675 12.576 1.00 95.00 371 GLY A O 1
ATOM 2813 N N . GLU A 1 372 ? -28.228 12.907 13.493 1.00 96.06 372 GLU A N 1
ATOM 2814 C CA . GLU A 1 372 ? -28.597 13.191 14.879 1.00 96.06 372 GLU A CA 1
ATOM 2815 C C . GLU A 1 372 ? -27.472 13.910 15.641 1.00 96.06 372 GLU A C 1
ATOM 2817 O O . GLU A 1 372 ? -26.336 13.439 15.718 1.00 96.06 372 GLU A O 1
ATOM 2822 N N . ARG A 1 373 ? -27.777 15.060 16.259 1.00 95.25 373 ARG A N 1
ATOM 2823 C CA . ARG A 1 373 ? -26.828 15.817 17.103 1.00 95.25 373 ARG A CA 1
ATOM 2824 C C . ARG A 1 373 ? -26.923 15.377 18.566 1.00 95.25 373 ARG A C 1
ATOM 2826 O O . ARG A 1 373 ? -27.438 16.117 19.401 1.00 95.25 373 ARG A O 1
ATOM 2833 N N . LEU A 1 374 ? -26.425 14.184 18.874 1.00 96.94 374 LEU A N 1
ATOM 2834 C CA . LEU A 1 374 ? -26.464 13.611 20.224 1.00 96.94 374 LEU A CA 1
ATOM 2835 C C . LEU A 1 374 ? -25.068 13.549 20.851 1.00 96.94 374 LEU A C 1
ATOM 2837 O O . LEU A 1 374 ? -24.075 13.360 20.151 1.00 96.94 374 LEU A O 1
ATOM 2841 N N . THR A 1 375 ? -24.997 13.688 22.176 1.00 97.25 375 THR A N 1
ATOM 2842 C CA . THR A 1 375 ? -23.749 13.602 22.950 1.00 97.25 375 THR A CA 1
ATOM 2843 C C . THR A 1 375 ? -23.915 12.697 24.167 1.00 97.25 375 THR A C 1
ATOM 2845 O O . THR A 1 375 ? -25.027 12.429 24.627 1.00 97.25 375 THR A O 1
ATOM 2848 N N . GLY A 1 376 ? -22.805 12.194 24.703 1.00 97.38 376 GLY A N 1
ATOM 2849 C CA . GLY A 1 376 ? -22.791 11.441 25.948 1.00 97.38 376 GLY A CA 1
ATOM 2850 C C . GLY A 1 376 ? -23.689 10.207 25.927 1.00 97.38 376 GLY A C 1
ATOM 2851 O O . GLY A 1 376 ? -23.612 9.361 25.035 1.00 97.38 376 GLY A O 1
ATOM 2852 N N . ASN A 1 377 ? -24.528 10.094 26.954 1.00 98.31 377 ASN A N 1
ATOM 2853 C CA . ASN A 1 377 ? -25.423 8.955 27.127 1.00 98.31 377 ASN A CA 1
ATOM 2854 C C . ASN A 1 377 ? -26.566 8.933 26.107 1.00 98.31 377 ASN A C 1
ATOM 2856 O O . ASN A 1 377 ? -27.047 7.847 25.796 1.00 98.31 377 ASN A O 1
ATOM 2860 N N . ASP A 1 378 ? -26.958 10.080 25.547 1.00 98.56 378 ASP A N 1
ATOM 2861 C CA . ASP A 1 378 ? -28.043 10.146 24.563 1.00 98.56 378 ASP A CA 1
ATOM 2862 C C . ASP A 1 378 ? -27.615 9.500 23.241 1.00 98.56 378 ASP A C 1
ATOM 2864 O O . ASP A 1 378 ? -28.369 8.733 22.645 1.00 98.56 378 ASP A O 1
ATOM 2868 N N . ALA A 1 379 ? -26.365 9.723 22.820 1.00 98.56 379 ALA A N 1
ATOM 2869 C CA . ALA A 1 379 ? -25.802 9.057 21.646 1.00 98.56 379 ALA A CA 1
ATOM 2870 C C . ALA A 1 379 ? -25.678 7.539 21.858 1.00 98.56 379 ALA A C 1
ATOM 2872 O O . ALA A 1 379 ? -25.975 6.751 20.960 1.00 98.56 379 ALA A O 1
ATOM 2873 N N . ILE A 1 380 ? -25.276 7.114 23.061 1.00 98.75 380 ILE A N 1
ATOM 2874 C CA . ILE A 1 380 ? -25.213 5.692 23.423 1.00 98.75 380 ILE A CA 1
ATOM 2875 C C . ILE A 1 380 ? -26.611 5.069 23.369 1.00 98.75 380 ILE A C 1
ATOM 2877 O O . ILE A 1 380 ? -26.788 4.032 22.731 1.00 98.75 380 ILE A O 1
ATOM 2881 N N . GLN A 1 381 ? -27.600 5.707 24.000 1.00 98.62 381 GLN A N 1
ATOM 2882 C CA . GLN A 1 381 ? -28.980 5.227 24.015 1.00 98.62 381 GLN A CA 1
ATOM 2883 C C . GLN A 1 381 ? -29.546 5.130 22.595 1.00 98.62 381 GLN A C 1
ATOM 2885 O O . GLN A 1 381 ? -30.139 4.114 22.252 1.00 98.62 381 GLN A O 1
ATOM 2890 N N . TYR A 1 382 ? -29.263 6.110 21.736 1.00 98.50 382 TYR A N 1
ATOM 2891 C CA . TYR A 1 382 ? -29.657 6.080 20.329 1.00 98.50 382 TYR A CA 1
ATOM 2892 C C . TYR A 1 382 ? -29.121 4.846 19.585 1.00 98.50 382 TYR A C 1
ATOM 2894 O O . TYR A 1 382 ? -29.876 4.161 18.892 1.00 98.50 382 TYR A O 1
ATOM 2902 N N . LEU A 1 383 ? -27.836 4.510 19.752 1.00 98.44 383 LEU A N 1
ATOM 2903 C CA . LEU A 1 383 ? -27.258 3.305 19.145 1.00 98.44 383 LEU A CA 1
ATOM 2904 C C . LEU A 1 383 ? -27.912 2.016 19.663 1.00 98.44 383 LEU A C 1
ATOM 2906 O O . LEU A 1 383 ? -28.071 1.070 18.887 1.00 98.44 383 LEU A O 1
ATOM 2910 N N . LEU A 1 384 ? -28.256 1.961 20.952 1.00 98.31 384 LEU A N 1
ATOM 2911 C CA . LEU A 1 384 ? -28.939 0.815 21.557 1.00 98.31 384 LEU A CA 1
ATOM 2912 C C . LEU A 1 384 ? -30.367 0.675 21.008 1.00 98.31 384 LEU A C 1
ATOM 2914 O O . LEU A 1 384 ? -30.736 -0.404 20.547 1.00 98.31 384 LEU A O 1
ATOM 2918 N N . ASP A 1 385 ? -31.128 1.770 20.967 1.00 98.00 385 ASP A N 1
ATOM 2919 C CA . ASP A 1 385 ? -32.519 1.805 20.497 1.00 98.00 385 ASP A CA 1
ATOM 2920 C C . ASP A 1 385 ? -32.636 1.442 19.013 1.00 98.00 385 ASP A C 1
ATOM 2922 O O . ASP A 1 385 ? -33.549 0.724 18.603 1.00 98.00 385 ASP A O 1
ATOM 2926 N N . LYS A 1 386 ? -31.680 1.898 18.195 1.00 97.19 386 LYS A N 1
ATOM 2927 C CA . LYS A 1 386 ? -31.610 1.584 16.760 1.00 97.19 386 LYS A CA 1
ATOM 2928 C C . LYS A 1 386 ? -30.970 0.217 16.468 1.00 97.19 386 LYS A C 1
ATOM 2930 O O . LYS A 1 386 ? -30.815 -0.146 15.305 1.00 97.19 386 LYS A O 1
ATOM 2935 N N . GLY A 1 387 ? -30.555 -0.543 17.488 1.00 96.69 387 GLY A N 1
ATOM 2936 C CA . GLY A 1 387 ? -29.915 -1.856 17.316 1.00 96.69 387 GLY A CA 1
ATOM 2937 C C . GLY A 1 387 ? -28.533 -1.811 16.643 1.00 96.69 387 GLY A C 1
ATOM 2938 O O . GLY A 1 387 ? -28.036 -2.832 16.145 1.00 96.69 387 GLY A O 1
ATOM 2939 N N . LEU A 1 388 ? -27.901 -0.633 16.631 1.00 96.62 388 LEU A N 1
ATOM 2940 C CA . LEU A 1 388 ? -26.555 -0.387 16.104 1.00 96.62 388 LEU A CA 1
ATOM 2941 C C . LEU A 1 388 ? -25.461 -0.840 17.082 1.00 96.62 388 LEU A C 1
ATOM 2943 O O . LEU A 1 388 ? -24.317 -1.066 16.683 1.00 96.62 388 LEU A O 1
ATOM 2947 N N . SER A 1 389 ? -25.814 -1.034 18.354 1.00 97.25 389 SER A N 1
ATOM 2948 C CA . SER A 1 389 ? -24.979 -1.683 19.362 1.00 97.25 389 SER A CA 1
ATOM 2949 C C . SER A 1 389 ? -25.824 -2.527 20.311 1.00 97.25 389 SER A C 1
ATOM 2951 O O . SER A 1 389 ? -26.982 -2.216 20.561 1.00 97.25 389 SER A O 1
ATOM 2953 N N . SER A 1 390 ? -25.227 -3.575 20.876 1.00 95.31 390 SER A N 1
ATOM 2954 C CA . SER A 1 390 ? -25.825 -4.374 21.960 1.00 95.31 390 SER A CA 1
ATOM 2955 C C . SER A 1 390 ? -25.115 -4.149 23.300 1.00 95.31 390 SER A C 1
ATOM 2957 O O . SER A 1 390 ? -25.352 -4.884 24.254 1.00 95.31 390 SER A O 1
ATOM 2959 N N . GLY A 1 391 ? -24.227 -3.152 23.363 1.00 93.75 391 GLY A N 1
ATOM 2960 C CA . GLY A 1 391 ? -23.288 -2.984 24.466 1.00 93.75 391 GLY A CA 1
ATOM 2961 C C . GLY A 1 391 ? -22.226 -4.088 24.514 1.00 93.75 391 GLY A C 1
ATOM 2962 O O . GLY A 1 391 ? -22.142 -4.936 23.627 1.00 93.75 391 GLY A O 1
ATOM 2963 N N . LYS A 1 392 ? -21.361 -4.028 25.525 1.00 94.56 392 LYS A N 1
ATOM 2964 C CA . LYS A 1 392 ? -20.286 -4.997 25.779 1.00 94.56 392 LYS A CA 1
ATOM 2965 C C . LYS A 1 392 ? -20.755 -6.128 26.694 1.00 94.56 392 LYS A C 1
ATOM 2967 O O . LYS A 1 392 ? -20.382 -7.274 26.476 1.00 94.56 392 LYS A O 1
ATOM 2972 N N . THR A 1 393 ? -21.584 -5.813 27.691 1.00 96.06 393 THR A N 1
ATOM 2973 C CA . THR A 1 393 ? -22.177 -6.808 28.607 1.00 96.06 393 THR A CA 1
ATOM 2974 C C . THR A 1 393 ? -23.697 -6.877 28.510 1.00 96.06 393 THR A C 1
ATOM 2976 O O . THR A 1 393 ? -24.268 -7.955 28.650 1.00 96.06 393 THR A O 1
ATOM 2979 N N . SER A 1 394 ? -24.362 -5.749 28.260 1.00 96.25 394 SER A N 1
ATOM 2980 C CA . SER A 1 394 ? -25.813 -5.662 28.091 1.00 96.25 394 SER A CA 1
ATOM 2981 C C . SER A 1 394 ? -26.191 -4.440 27.261 1.00 96.25 394 SER A C 1
ATOM 2983 O O . SER A 1 394 ? -25.444 -3.461 27.219 1.00 96.25 394 SER A O 1
ATOM 2985 N N . ALA A 1 395 ? -27.389 -4.459 26.672 1.00 96.88 395 ALA A N 1
ATOM 2986 C CA . ALA A 1 395 ? -27.946 -3.348 25.900 1.00 96.88 395 ALA A CA 1
ATOM 2987 C C . ALA A 1 395 ? -28.474 -2.218 26.809 1.00 96.88 395 ALA A C 1
ATOM 2989 O O . ALA A 1 395 ? -29.647 -1.860 26.784 1.00 96.88 395 ALA A O 1
ATOM 2990 N N . THR A 1 396 ? -27.600 -1.685 27.661 1.00 98.12 396 THR A N 1
ATOM 2991 C CA . THR A 1 396 ? -27.860 -0.565 28.573 1.00 98.12 396 THR A CA 1
ATOM 2992 C C . THR A 1 396 ? -26.717 0.441 28.471 1.00 98.12 396 THR A C 1
ATOM 2994 O O . THR A 1 396 ? -25.621 0.088 28.037 1.00 98.12 396 THR A O 1
ATOM 2997 N N . ILE A 1 397 ? -26.937 1.690 28.893 1.00 97.75 397 ILE A N 1
ATOM 2998 C CA . ILE A 1 397 ? -25.888 2.727 28.892 1.00 97.75 397 ILE A CA 1
ATOM 2999 C C . ILE A 1 397 ? -24.657 2.279 29.699 1.00 97.75 397 ILE A C 1
ATOM 3001 O O . ILE A 1 397 ? -23.526 2.451 29.251 1.00 97.75 397 ILE A O 1
ATOM 3005 N N . GLU A 1 398 ? -24.866 1.659 30.864 1.00 97.81 398 GLU A N 1
ATOM 3006 C CA . GLU A 1 398 ? -23.780 1.120 31.693 1.00 97.81 398 GLU A CA 1
ATOM 3007 C C . GLU A 1 398 ? -23.095 -0.073 31.012 1.00 97.81 398 GLU A C 1
ATOM 3009 O O . GLU A 1 398 ? -21.875 -0.088 30.855 1.00 97.81 398 GLU A O 1
ATOM 3014 N N . GLY A 1 399 ? -23.882 -1.028 30.503 1.00 97.62 399 GLY A N 1
ATOM 3015 C CA . GLY A 1 399 ? -23.376 -2.205 29.796 1.00 97.62 399 GLY A CA 1
ATOM 3016 C C . GLY A 1 399 ? -22.723 -1.897 28.449 1.00 97.62 399 GLY A C 1
ATOM 3017 O O . GLY A 1 399 ? -22.088 -2.777 27.866 1.00 97.62 399 GLY A O 1
ATOM 3018 N N . TYR A 1 400 ? -22.835 -0.662 27.953 1.00 98.12 400 TYR A N 1
ATOM 3019 C CA . TYR A 1 400 ? -22.147 -0.180 26.762 1.00 98.12 400 TYR A CA 1
ATOM 3020 C C . TYR A 1 400 ? -20.674 0.164 27.011 1.00 98.12 400 TYR A C 1
ATOM 3022 O O . TYR A 1 400 ? -19.902 0.088 26.055 1.00 98.12 400 TYR A O 1
ATOM 3030 N N . PHE A 1 401 ? -20.278 0.494 28.249 1.00 98.19 401 PHE A N 1
ATOM 3031 C CA . PHE A 1 401 ? -18.917 0.923 28.618 1.00 98.19 401 PHE A CA 1
ATOM 3032 C C . PHE A 1 401 ? -18.417 2.104 27.773 1.00 98.19 401 PHE A C 1
ATOM 3034 O O . PHE A 1 401 ? -17.475 1.984 26.996 1.00 98.19 401 PHE A O 1
ATOM 3041 N N . GLY A 1 402 ? -19.075 3.262 27.892 1.00 97.56 402 GLY A N 1
ATOM 3042 C CA . GLY A 1 402 ? -18.772 4.436 27.061 1.00 97.56 402 GLY A CA 1
ATOM 3043 C C . GLY A 1 402 ? -17.352 4.998 27.218 1.00 97.56 402 GLY A C 1
ATOM 3044 O O . GLY A 1 402 ? -16.830 5.573 26.265 1.00 97.56 402 GLY A O 1
ATOM 3045 N N . ASP A 1 403 ? -16.730 4.826 28.385 1.00 98.00 403 ASP A N 1
ATOM 3046 C CA . ASP A 1 403 ? -15.383 5.335 28.683 1.00 98.00 403 ASP A CA 1
ATOM 3047 C C . ASP A 1 403 ? -14.251 4.388 28.254 1.00 98.00 403 ASP A C 1
ATOM 3049 O O . ASP A 1 403 ? -13.093 4.802 28.211 1.00 98.00 403 ASP A O 1
ATOM 3053 N N . ASP A 1 404 ? -14.566 3.139 27.896 1.00 98.19 404 ASP A N 1
ATOM 3054 C CA . ASP A 1 404 ? -13.574 2.201 27.374 1.00 98.19 404 ASP A CA 1
ATOM 3055 C C . ASP A 1 404 ? -13.081 2.662 25.994 1.00 98.19 404 ASP A C 1
ATOM 3057 O O . ASP A 1 404 ? -13.846 3.166 25.158 1.00 98.19 404 ASP A O 1
ATOM 3061 N N . TYR A 1 405 ? -11.795 2.433 25.729 1.00 98.25 405 TYR A N 1
ATOM 3062 C CA . TYR A 1 405 ? -11.240 2.590 24.390 1.00 98.25 405 TYR A CA 1
ATOM 3063 C C . TYR A 1 405 ? -11.729 1.491 23.454 1.00 98.25 405 TYR A C 1
ATOM 3065 O O . TYR A 1 405 ? -11.930 0.345 23.856 1.00 98.25 405 TYR A O 1
ATOM 3073 N N . LEU A 1 406 ? -11.889 1.860 22.188 1.00 97.75 406 LEU A N 1
ATOM 3074 C CA . LEU A 1 406 ? -12.387 0.974 21.150 1.00 97.75 406 LEU A CA 1
ATOM 3075 C C . LEU A 1 406 ? -11.282 0.054 20.619 1.00 97.75 406 LEU A C 1
ATOM 3077 O O . LEU A 1 406 ? -10.232 0.531 20.174 1.00 97.75 406 LEU A O 1
ATOM 3081 N N . THR A 1 407 ? -11.532 -1.255 20.580 1.00 97.50 407 THR A N 1
ATOM 3082 C CA . THR A 1 407 ? -10.630 -2.189 19.887 1.00 97.50 407 THR A CA 1
ATOM 3083 C C . THR A 1 407 ? -10.889 -2.221 18.379 1.00 97.50 407 THR A C 1
ATOM 3085 O O . THR A 1 407 ? -11.963 -1.856 17.898 1.00 97.50 407 THR A O 1
ATOM 3088 N N . ARG A 1 408 ? -9.918 -2.701 17.598 1.00 96.94 408 ARG A N 1
ATOM 3089 C CA . ARG A 1 408 ? -10.046 -2.859 16.139 1.00 96.94 408 ARG A CA 1
ATOM 3090 C C . ARG A 1 408 ? -11.193 -3.794 15.747 1.00 96.94 408 ARG A C 1
ATOM 3092 O O . ARG A 1 408 ? -11.912 -3.506 14.793 1.00 96.94 408 ARG A O 1
ATOM 3099 N N . ALA A 1 409 ? -11.407 -4.883 16.488 1.00 97.38 409 ALA A N 1
ATOM 3100 C CA . ALA A 1 409 ? -12.541 -5.777 16.253 1.00 97.38 409 ALA A CA 1
ATOM 3101 C C . ALA A 1 409 ? -13.890 -5.104 16.555 1.00 97.38 409 ALA A C 1
ATOM 3103 O O . ALA A 1 409 ? -14.839 -5.237 15.780 1.00 97.38 409 ALA A O 1
ATOM 3104 N N . GLU A 1 410 ? -13.981 -4.343 17.650 1.00 98.00 410 GLU A N 1
ATOM 3105 C CA . GLU A 1 410 ? -15.189 -3.579 17.974 1.00 98.00 410 GLU A CA 1
ATOM 3106 C C . GLU A 1 410 ? -15.480 -2.512 16.914 1.00 98.00 410 GLU A C 1
ATOM 3108 O O . GLU A 1 410 ? -16.628 -2.375 16.493 1.00 98.00 410 GLU A O 1
ATOM 3113 N N . ALA A 1 411 ? -14.453 -1.804 16.432 1.00 98.25 411 ALA A N 1
ATOM 3114 C CA . ALA A 1 411 ? -14.576 -0.821 15.359 1.00 98.25 411 ALA A CA 1
ATOM 3115 C C . ALA A 1 411 ? -15.239 -1.418 14.113 1.00 98.25 411 ALA A C 1
ATOM 3117 O O . ALA A 1 411 ? -16.216 -0.872 13.596 1.00 98.25 411 ALA A O 1
ATOM 3118 N N . VAL A 1 412 ? -14.749 -2.580 13.672 1.00 97.62 412 VAL A N 1
ATOM 3119 C CA . VAL A 1 412 ? -15.315 -3.309 12.534 1.00 97.62 412 VAL A CA 1
ATOM 3120 C C . VAL A 1 412 ? -16.763 -3.721 12.803 1.00 97.62 412 VAL A C 1
ATOM 3122 O O . VAL A 1 412 ? -17.617 -3.543 11.932 1.00 97.62 412 VAL A O 1
ATOM 3125 N N . ARG A 1 413 ? -17.077 -4.200 14.013 1.00 97.75 413 ARG A N 1
ATOM 3126 C CA . ARG A 1 413 ? -18.448 -4.576 14.389 1.00 97.75 413 ARG A CA 1
ATOM 3127 C C . ARG A 1 413 ? -19.416 -3.393 14.332 1.00 97.75 413 ARG A C 1
ATOM 3129 O O . ARG A 1 413 ? -20.524 -3.544 13.816 1.00 97.75 413 ARG A O 1
ATOM 3136 N N . PHE A 1 414 ? -19.015 -2.222 14.829 1.00 98.19 414 PHE A N 1
ATOM 3137 C CA . PHE A 1 414 ? -19.828 -1.005 14.734 1.00 98.19 414 PHE A CA 1
ATOM 3138 C C . PHE A 1 414 ? -20.093 -0.627 13.278 1.00 98.19 414 PHE A C 1
ATOM 3140 O O . PHE A 1 414 ? -21.241 -0.396 12.907 1.00 98.19 414 PHE A O 1
ATOM 3147 N N . ILE A 1 415 ? -19.058 -0.632 12.437 1.00 96.50 415 ILE A N 1
ATOM 3148 C CA . ILE A 1 415 ? -19.191 -0.302 11.013 1.00 96.50 415 ILE A CA 1
ATOM 3149 C C . ILE A 1 415 ? -20.112 -1.300 10.309 1.00 96.50 415 ILE A C 1
ATOM 3151 O O . ILE A 1 415 ? -21.010 -0.892 9.575 1.00 96.50 415 ILE A O 1
ATOM 3155 N N . ARG A 1 416 ? -19.959 -2.602 10.579 1.00 95.31 416 ARG A N 1
ATOM 3156 C CA . ARG A 1 416 ? -20.846 -3.639 10.042 1.00 95.31 416 ARG A CA 1
ATOM 3157 C C . ARG A 1 416 ? -22.299 -3.371 10.416 1.00 95.31 416 ARG 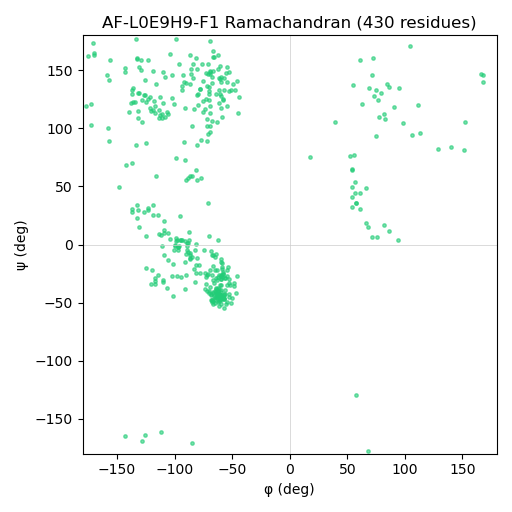A C 1
ATOM 3159 O O . ARG A 1 416 ? -23.164 -3.430 9.544 1.00 95.31 416 ARG A O 1
ATOM 3166 N N . ASN A 1 417 ? -22.573 -3.052 11.681 1.00 95.38 417 ASN A N 1
ATOM 3167 C CA . ASN A 1 417 ? -23.920 -2.706 12.133 1.00 95.38 417 ASN A CA 1
ATOM 3168 C C . ASN A 1 417 ? -24.456 -1.459 11.422 1.00 95.38 417 ASN A C 1
ATOM 3170 O O . ASN A 1 417 ? -25.604 -1.477 10.995 1.00 95.38 417 ASN A O 1
ATOM 3174 N N . VAL A 1 418 ? -23.643 -0.413 11.239 1.00 94.44 418 VAL A N 1
ATOM 3175 C CA . VAL A 1 418 ? -24.068 0.791 10.508 1.00 94.44 418 VAL A CA 1
ATOM 3176 C C . VAL A 1 418 ? -24.478 0.440 9.078 1.00 94.44 418 VAL A C 1
ATOM 3178 O O . VAL A 1 418 ? -25.592 0.740 8.666 1.00 94.44 418 VAL A O 1
ATOM 3181 N N . ILE A 1 419 ? -23.635 -0.277 8.336 1.00 90.69 419 ILE A N 1
ATOM 3182 C CA . ILE A 1 419 ? -23.917 -0.608 6.929 1.00 90.69 419 ILE A CA 1
ATOM 3183 C C . ILE A 1 419 ? -25.117 -1.555 6.770 1.00 90.69 419 ILE A C 1
ATOM 3185 O O . ILE A 1 419 ? -25.834 -1.492 5.769 1.00 90.69 419 ILE A O 1
ATOM 3189 N N . THR A 1 420 ? -25.358 -2.429 7.748 1.00 89.94 420 THR A N 1
ATOM 3190 C CA . THR A 1 420 ? -26.408 -3.458 7.652 1.00 89.94 420 THR A CA 1
ATOM 3191 C C . THR A 1 420 ? -27.742 -3.055 8.271 1.00 89.94 420 THR A C 1
ATOM 3193 O O . THR A 1 420 ? -28.770 -3.549 7.814 1.00 89.94 420 THR A O 1
ATOM 3196 N N . LYS A 1 421 ? -27.748 -2.182 9.284 1.00 92.44 421 LYS A N 1
ATOM 3197 C CA . LYS A 1 421 ? -28.937 -1.892 10.104 1.00 92.44 421 LYS A CA 1
ATOM 3198 C C . LYS A 1 421 ? -29.313 -0.418 10.167 1.00 92.44 421 LYS A C 1
ATOM 3200 O O . LYS A 1 421 ? -30.439 -0.122 10.554 1.00 92.44 421 LYS A O 1
ATOM 3205 N N . ALA A 1 422 ? -28.394 0.498 9.865 1.00 89.69 422 ALA A N 1
ATOM 3206 C CA . ALA A 1 422 ? -28.697 1.914 9.998 1.00 89.69 422 ALA A CA 1
ATOM 3207 C C . ALA A 1 422 ? -29.709 2.372 8.947 1.00 89.69 422 ALA A C 1
ATOM 3209 O O . ALA A 1 422 ? -29.731 1.882 7.816 1.00 89.69 422 ALA A O 1
ATOM 3210 N N . GLU A 1 423 ? -30.533 3.335 9.348 1.00 88.88 423 GLU A N 1
ATOM 3211 C CA . GLU A 1 423 ? -31.568 3.939 8.512 1.00 88.88 423 GLU A CA 1
ATOM 3212 C C . GLU A 1 423 ? -30.948 4.661 7.309 1.00 88.88 423 GLU A C 1
ATOM 3214 O O . GLU A 1 423 ? -31.419 4.530 6.178 1.00 88.88 423 GLU A O 1
ATOM 3219 N N . HIS A 1 424 ? -29.821 5.344 7.531 1.00 85.50 424 HIS A N 1
ATOM 3220 C CA . HIS A 1 424 ? -29.059 6.018 6.491 1.00 85.50 424 HIS A CA 1
ATOM 3221 C C . HIS A 1 424 ? -27.701 5.347 6.270 1.00 85.50 424 HIS A C 1
ATOM 3223 O O . HIS A 1 424 ? -26.790 5.427 7.099 1.00 85.50 424 HIS A O 1
ATOM 3229 N N . LYS A 1 425 ? -27.549 4.712 5.102 1.00 80.81 425 LYS A N 1
ATOM 3230 C CA . LYS A 1 425 ? -26.287 4.089 4.664 1.00 80.81 425 LYS A CA 1
ATOM 3231 C C . LYS A 1 425 ? -25.302 5.100 4.061 1.00 80.81 425 LYS A C 1
ATOM 3233 O O . LYS A 1 425 ? -24.096 4.888 4.152 1.00 80.81 425 LYS A O 1
ATOM 3238 N N . THR A 1 426 ? -25.792 6.228 3.534 1.00 83.56 426 THR A N 1
ATOM 3239 C CA . THR A 1 426 ? -24.980 7.422 3.234 1.00 83.56 426 THR A CA 1
ATOM 3240 C C . THR A 1 426 ? -24.856 8.321 4.463 1.00 83.56 426 THR A C 1
ATOM 3242 O O . THR A 1 426 ? -25.837 8.475 5.195 1.00 83.56 426 THR A O 1
ATOM 3245 N N . PRO A 1 427 ? -23.715 9.015 4.645 1.00 86.81 427 PRO A N 1
ATOM 3246 C CA . PRO A 1 427 ? -23.573 9.994 5.716 1.00 86.81 427 PRO A CA 1
ATOM 3247 C C . PRO A 1 427 ? -24.551 11.168 5.526 1.00 86.81 427 PRO A C 1
ATOM 3249 O O . PRO A 1 427 ? -24.592 11.765 4.448 1.00 86.81 427 PRO A O 1
ATOM 3252 N N . GLN A 1 428 ? -25.312 11.509 6.566 1.00 92.19 428 GLN A N 1
ATOM 3253 C CA . GLN A 1 428 ? -26.246 12.636 6.576 1.00 92.19 428 GLN A CA 1
ATOM 3254 C C . GLN A 1 428 ? -25.590 13.910 7.096 1.00 92.19 428 GLN A C 1
ATOM 3256 O O . GLN A 1 428 ? -24.839 13.897 8.063 1.00 92.19 428 GLN A O 1
ATOM 3261 N N . ARG A 1 429 ? -25.901 15.050 6.481 1.00 88.94 429 ARG A N 1
ATOM 3262 C CA . ARG A 1 429 ? -25.412 16.346 6.958 1.00 88.94 429 ARG A CA 1
ATOM 3263 C C . ARG A 1 429 ? -26.260 16.828 8.130 1.00 88.94 429 ARG A C 1
ATOM 3265 O O . ARG A 1 429 ? -27.476 16.924 7.995 1.00 88.94 429 ARG A O 1
ATOM 3272 N N . LEU A 1 430 ? -25.624 17.218 9.234 1.00 88.38 430 LEU A N 1
ATOM 3273 C CA . LEU A 1 430 ? -26.332 17.821 10.360 1.00 88.38 430 LEU A CA 1
ATOM 3274 C C . LEU A 1 430 ? -26.829 19.218 9.975 1.00 88.38 430 LEU A C 1
ATOM 3276 O O . LEU A 1 430 ? -26.038 20.076 9.568 1.00 88.38 430 LEU A O 1
ATOM 3280 N N . SER A 1 431 ? -28.133 19.466 10.115 1.00 75.56 431 SER A N 1
ATOM 3281 C CA . SER A 1 431 ? -28.692 20.805 9.923 1.00 75.56 431 SER A CA 1
ATOM 3282 C C . SER A 1 431 ? -28.068 21.789 10.920 1.00 75.56 431 SER A C 1
ATOM 3284 O O . SER A 1 431 ? -27.724 21.419 12.051 1.00 75.56 431 SER A O 1
ATOM 3286 N N . THR A 1 432 ? -27.840 23.018 10.455 1.00 58.66 432 THR A N 1
ATOM 3287 C CA . THR A 1 432 ? -27.333 24.144 11.257 1.00 58.66 432 THR A CA 1
ATOM 3288 C C . THR A 1 432 ? -28.325 24.591 12.306 1.00 58.66 432 THR A C 1
ATOM 3290 O O . THR A 1 432 ? -29.524 24.646 11.946 1.00 58.66 432 THR A O 1
#

Solvent-accessible surface area (backbone atoms only — not comparable to full-atom values): 24573 Å² total; per-residue (Å²): 90,84,70,86,68,91,59,60,81,40,42,68,48,76,49,51,71,36,71,50,79,63,44,65,67,54,46,67,26,50,54,24,27,33,41,33,40,29,45,19,59,52,66,49,76,76,43,51,50,33,55,34,59,31,47,49,25,29,32,42,32,47,24,44,18,65,44,51,74,48,63,40,48,42,63,31,58,52,26,30,32,41,34,45,24,49,28,51,34,42,63,50,63,37,57,42,72,28,44,60,24,29,34,42,33,44,22,39,29,50,31,44,66,46,62,38,52,48,64,31,72,57,28,37,36,39,34,44,22,41,26,52,32,48,64,49,62,52,41,49,85,45,66,36,50,32,36,35,40,26,40,17,20,44,45,72,82,40,69,64,33,35,51,36,53,49,52,29,48,67,49,64,20,49,73,39,58,33,69,49,41,59,83,61,73,65,99,50,81,86,59,79,82,76,85,85,75,81,83,80,85,86,81,84,81,84,88,78,93,76,86,91,84,81,88,83,88,82,83,91,84,85,85,84,83,90,80,84,88,83,87,80,90,79,90,82,85,87,88,88,85,86,85,88,87,82,86,87,82,89,86,88,87,87,89,81,96,64,86,79,77,70,73,78,63,74,77,46,73,91,72,80,37,70,76,35,74,92,39,97,46,36,68,49,51,48,54,33,37,18,48,66,44,45,75,61,78,45,75,48,26,54,54,52,77,42,77,31,25,38,44,56,51,50,47,32,47,50,40,66,36,66,50,92,74,89,69,83,79,50,90,58,46,53,44,66,55,50,54,49,34,54,77,30,64,37,80,74,54,82,92,53,29,84,41,73,27,30,42,32,57,51,25,23,36,54,35,20,32,60,43,39,96,41,57,66,66,58,10,42,46,50,32,39,76,62,64,45,39,56,44,79,81,33,74,42,70,75,32,39,43,43,83,42,68,30,24,43,37,56,52,40,48,42,46,51,27,38,72,75,58,44,92,49,50,50,73,34,62,42,82,131

InterPro domains:
  IPR001119 S-layer homology domain [PF00395] (273-313)
  IPR001119 S-layer homology domain [PS51272] (268-331)
  IPR001611 Leucine-rich repeat [PS51450] (9-30)
  IPR001611 Leucine-rich repeat [PS51450] (56-77)
  IPR032675 Leucine-rich repeat domain superfamily [G3DSA:3.80.10.10] (3-162)
  IPR050836 SDS22/Internalin LRR-containing [PTHR46652] (8-155)

Foldseek 3Di:
DPPPDQCLPDQEDAPAPHQDPAPQSVLNNLNHAYYHHHPNQLVDPVRLLSCCSNLNHQEYAHEQHQDADPLSNLNNQNHQEYAHAQYAHADPLSPLNNLNHQYDHHDQYAHADDLSCLNVQNHAEDHHDNYAHAACQSNLNHAHQEEHHANYLHPCVDPRNVSSVVVNVQLNHHYAHAHHDVPDPRPVPPDDDDPDDDPDPPPDDDDDDDDDDDDDDDDDDDDDDDDDYDDDDDDDDDDDDDDDDDDDDDDDDDDDDDPDPDQQDQPDDFAAQPVCVVPPLNVLVRSLVSNVLDDQPYHSHNQQFAFDFQLNLLSSLQCQLPPDDDDDQDPVNSVVSVVVCVQLVAPDDPVRRGPFDFLQSVLSRLCSQLQHRDHDLRSLLVCLVQVLDQACQGSHSVSNRRGDTDGPSNSSSSSVSCCPRNPRSHGHRHDD

Mean predicted aligned error: 18.43 Å

Organism: Thermobacillus composti (strain DSM 18247 / JCM 13945 / KWC4) (NCBI:txid717605)

Sequence (432 aa):
MTLCVNWTSLSELNLSGNPVRSLESLTANTLLSHLHLNQVNLREEAELRHLGRLTNLIQLSIRNNAIHDLTPISGLSRMVALDAGGNFIADLSPIASMTQMRTLKVDDNRIRDLEALKNFYDLFILDAQDNWISSLKPIENLVPHEVYLARNRIDTESADNTTVINRWLVRGSTVDVSDQNPGKPYPYEDEAAAPGGDPDPAAEDGAGDAGSATGDTGSAAGDTGSAADDTGSAAGGPGDAGSGEAGPDGSAENGGDAAEWEDLPIIRGRHLFADIAGHWAEADIQWAYERGIVNGIGNGKFDPTGITTEEQFLKMLLIAMRGLTEEPVSTPWSRKYYEFALAYGYPVWPEQRSQPITRRAVAELIAATQGERLTGNDAIQYLLDKGLSSGKTSATIEGYFGDDYLTRAEAVRFIRNVITKAEHKTPQRLST

Secondary structure (DSSP, 8-state):
----S--TT-SEEE-TTS-----GGGGG-TT--EEE-TTS---STTTGGGGGG-TT-SEEE--SS-----GGGTT-TT-SEEE--SS-----GGGTT-TT-SEEE--SS-----GGGTT-TT--EEE--SS-----GGGTT---SEEE--SS---TTSHHHHHHHHHHHHTT-EEE--S--TTSPPTTTT-S-----------------------------------------------------PPPP------------------S-----GGGTT-TTHHHHHHHHHTTS----BTTB--TTSBPBHHHHHHHHHHHHH-------PSSTTHHHHHHHHHHT----GGGTTSBPBHHHHHHHHHHHTT----HHHHHHHHHHTTS---SSSSSTTTTTTTSBPBHHHHHHHHHHHHHH-S-SSPPPPP-

Radius of gyration: 30.51 Å; Cα contacts (8 Å, |Δi|>4): 747; chains: 1; bounding box: 75×92×74 Å

pLDDT: mean 77.27, std 23.75, range [24.23, 98.75]